Protein AF-A0AAJ7QET5-F1 (afdb_monomer_lite)

pLDDT: mean 79.92, std 21.91, range [23.73, 98.56]

Foldseek 3Di:
DPPVVVVVVVVVVVVVVVVVVVVVVVVVVVVVVVVVVVVVVVVVVVVVPDDDDPDPPPPVVVVPPCPPPVVPVVVVVVVVVVVVVVVVVVVVVVVVVVVVCPDDPDPVSVVVVVVVVVVVVVVVVVVVVVVVVVVVVVVVVVVCVVVVVVVVVVVVVVVVVVVVVVVVVVVVVVVVVVVVVVVVVVVVVVVVVVVVVVCCVVVPPDDDPVVVVVVVVVVVVVVVVVVVVVVVVVVVVVVVVVVVVVVVVVVVVVVVVVVVVVVVVVVVVDDDDDDDDDDDDDDDDPDCPVVVVVVVVVVVVVVVVVVVVVVVVVVVVVVVVVVVVVVVVVVVVVVVVVVVVVVVVVVVVVVVVVVVVVVVVVVVVVVVVVVVVVVVVVVVVVVVVVVVVVVVVVVVVVVVVVVVVVVVVVVVVVVVVVVVVVVVVVVVVVVVVVVVVVVVVVVVVVVVVVVVVVVVVVVVVVVVVVVVVVVVVVVVVVVVVVVVVVVVVVVVVVVVVVVDDDDDDDDDDDDDDDDDDDDDDDDDDDDDDDDDDDDDPQQPDWDAQPQPGDTDGSVPVVVSVVVNVVRVD

Radius of gyration: 87.13 Å; chains: 1; bounding box: 180×99×283 Å

Organism: Lates calcarifer (NCBI:txid8187)

InterPro domains:
  IPR022008 TSG101 and ALIX binding domain of CEP55 [PF12180] (215-248)
  IPR038926 Centrosomal protein of 55kDa [PTHR31838] (51-568)

Secondary structure (DSSP, 8-state):
-HHHHHHHHHHHHHHHHHHHHHHHHHHHHHHHHHHHHHHHHHHHHTSSS----S--SSTTTTTTT----HHHHHHHHHHHHHHHHHHHHHHHHHHHHHHH--SPPPHHHHHHHHHHHHHHHHHHHHHHHHHHHHHHHHHHHHHHHHHHHHHHHHHHHHHHHHHHHHHHHHHHHHHHHHHHHHHHHHHHHHHHHHHHHHHHHHTTPPP-HHHHHHHHHHHHHHHHHHHHHHHHHHHHHHHHHHHHHHHHHHHHHHHHHHHHHHHHHHHTTS------------------HHHHHHHHHHHHHHHHHHHHHHHHHHHHHHHHHHHHHHHHHHHHHHHHHHHHHHHHHHHHHHHHHHHHHHHHHHHHHHHHHHHHHHHHHHHHHHHHHHHHHHHHHHHHHHHHHHHHHHHHHHHHHHHHHHHHHHHHHHHHHHHHHHHHHHHHHHHHHHHHHHHHHHHHHHHHHHHHHHHHHHHHHHHHHHHHHHHHHHHHHHHHHHHHHHTS-------------------------PPP--------TTSS-EEE-TTT--EEEGGGHHHHHHHHHHHH-

Sequence (569 aa):
MTSTRCNSNFRKRKRLVSKRSCCHKQTTEHNLNLLLSLHQIHSLNTDESAMTSKGAKETIASKLGFKSGSSACSKTEAELEKIRKENAHLRRKIDELAKRHIKPPDSDKSKLLERILSLETLRERNNQQLLVKEQELETLRQQLSARGGEVVASLQAQLEQRRKEAEQRDVMFQSLSQETENLKNKLVTVSARCQSLETQVTNGQVPPADLALVQDQLRDALEKNQQWLVYDQQREAYVQSVLARTLELEQQLAQAKQQQQQQQQQQQQQSKQEAGSDASANPVGPDKDAQLKSQYDQLLLGVQRDLESQKDQATRAQQELNVQKEQTLKAQTELQSQKEQVTRLQEEVLALQRRYEDKCSDLSSFLRRYEERSKELEEAKMQLQAERLGNRHAVSEERKVSSERADRMRVELENMDIRLEEERKRSAELLQQVNMLQKSLLSQNEEQRRIAALEQQIQLSAKDFENEKIDRQTMQHQLHKVLKELRKARDQIAKLESAKQPNARFSEPSSYNKLEFERLTIDDHPGLTSPSKVTNLLDESFLECPKCRTPYPTSRHRELLTHIDYCLA

Structure (mmCIF, N/CA/C/O backbone):
data_AF-A0AAJ7QET5-F1
#
_entry.id   AF-A0AAJ7QET5-F1
#
loop_
_atom_site.group_PDB
_atom_site.id
_atom_site.type_symbol
_atom_site.label_atom_id
_atom_site.label_alt_id
_atom_site.label_comp_id
_atom_site.label_asym_id
_atom_site.label_entity_id
_atom_site.label_seq_id
_atom_site.pdbx_PDB_ins_code
_atom_site.Cartn_x
_atom_site.Cartn_y
_atom_site.Cartn_z
_atom_site.occupancy
_atom_site.B_iso_or_equiv
_atom_site.auth_seq_id
_atom_site.auth_comp_id
_atom_site.auth_asym_id
_atom_site.auth_atom_id
_atom_site.pdbx_PDB_model_num
ATOM 1 N N . MET A 1 1 ? -27.823 29.480 -6.358 1.00 49.34 1 MET A N 1
ATOM 2 C CA . MET A 1 1 ? -26.814 28.814 -7.226 1.00 49.34 1 MET A CA 1
ATOM 3 C C . MET A 1 1 ? -26.658 27.295 -7.013 1.00 49.34 1 MET A C 1
ATOM 5 O O . MET A 1 1 ? -25.959 26.662 -7.793 1.00 49.34 1 MET A O 1
ATOM 9 N N . THR A 1 2 ? -27.285 26.663 -6.013 1.00 48.94 2 THR A N 1
ATOM 10 C CA . THR A 1 2 ? -27.064 25.236 -5.681 1.00 48.94 2 THR A CA 1
ATOM 11 C C . THR A 1 2 ? -27.682 24.236 -6.674 1.00 48.94 2 THR A C 1
ATOM 13 O O . THR A 1 2 ? -27.001 23.302 -7.097 1.00 48.94 2 THR A O 1
ATOM 16 N N . SER A 1 3 ? -28.938 24.441 -7.097 1.00 47.16 3 SER A N 1
ATOM 17 C CA . SER A 1 3 ? -29.695 23.490 -7.942 1.00 47.16 3 SER A CA 1
ATOM 18 C C . SER A 1 3 ? -28.985 23.108 -9.257 1.00 47.16 3 SER A C 1
ATOM 20 O O . SER A 1 3 ? -28.858 21.926 -9.596 1.00 47.16 3 SER A O 1
ATOM 22 N N . THR A 1 4 ? -28.408 24.087 -9.964 1.00 52.41 4 THR A N 1
ATOM 23 C CA . THR A 1 4 ? -27.703 23.885 -11.245 1.00 52.41 4 THR A CA 1
ATOM 24 C C . THR A 1 4 ? -26.499 22.942 -11.126 1.00 52.41 4 THR A C 1
ATOM 26 O O . THR A 1 4 ? -26.177 22.216 -12.071 1.00 52.41 4 THR A O 1
ATOM 29 N N . ARG A 1 5 ? -25.849 22.901 -9.953 1.00 50.72 5 ARG A N 1
ATOM 30 C CA . ARG A 1 5 ? -24.679 22.048 -9.677 1.00 50.72 5 ARG A CA 1
ATOM 31 C C . ARG A 1 5 ? -25.063 20.581 -9.436 1.00 50.72 5 ARG A C 1
ATOM 33 O O . ARG A 1 5 ? -24.270 19.691 -9.730 1.00 50.72 5 ARG A O 1
ATOM 40 N N . CYS A 1 6 ? -26.285 20.316 -8.970 1.00 52.66 6 CYS A N 1
ATOM 41 C CA . CYS A 1 6 ? -26.803 18.953 -8.820 1.00 52.66 6 CYS A CA 1
ATOM 42 C C . CYS A 1 6 ? -27.179 18.346 -10.187 1.00 52.66 6 CYS A C 1
ATOM 44 O O . CYS A 1 6 ? -26.751 17.242 -10.536 1.00 52.66 6 CYS A O 1
ATOM 46 N N . ASN A 1 7 ? -27.884 19.119 -11.020 1.00 52.31 7 ASN A N 1
ATOM 47 C CA . ASN A 1 7 ? -28.336 18.687 -12.348 1.00 52.31 7 ASN A CA 1
ATOM 48 C C . ASN A 1 7 ? -27.176 18.323 -13.303 1.00 52.31 7 ASN A C 1
ATOM 50 O O . ASN A 1 7 ? -27.258 17.344 -14.052 1.00 52.31 7 ASN A O 1
ATOM 54 N N . SER A 1 8 ? -26.060 19.062 -13.257 1.00 59.03 8 SER A N 1
ATOM 55 C CA . SER A 1 8 ? -24.877 18.754 -14.075 1.00 59.03 8 SER A CA 1
ATOM 56 C C . SER A 1 8 ? -24.187 17.449 -13.651 1.00 59.03 8 SER A C 1
ATOM 58 O O . SER A 1 8 ? -23.793 16.657 -14.512 1.00 59.03 8 SER A O 1
ATOM 60 N N . ASN A 1 9 ? -24.122 17.159 -12.347 1.00 58.06 9 ASN A N 1
ATOM 61 C CA . ASN A 1 9 ? -23.593 15.897 -11.823 1.00 58.06 9 ASN A CA 1
ATOM 62 C C . ASN A 1 9 ? -24.478 14.693 -12.187 1.00 58.06 9 ASN A C 1
ATOM 64 O O . ASN A 1 9 ? -23.949 13.648 -12.573 1.00 58.06 9 ASN A O 1
ATOM 68 N N . PHE A 1 10 ? -25.808 14.835 -12.164 1.00 61.94 10 PHE A N 1
ATOM 69 C CA . PHE A 1 10 ? -26.717 13.763 -12.589 1.00 61.94 10 PHE A CA 1
ATOM 70 C C . PHE A 1 10 ? -26.580 13.449 -14.091 1.00 61.94 10 PHE A C 1
ATOM 72 O O . PHE A 1 10 ? -26.463 12.282 -14.481 1.00 61.94 10 PHE A O 1
ATOM 79 N N . ARG A 1 11 ? -26.476 14.482 -14.945 1.00 58.03 11 ARG A N 1
ATOM 80 C CA . ARG A 1 11 ? -26.194 14.314 -16.386 1.00 58.03 11 ARG A CA 1
ATOM 81 C C . ARG A 1 11 ? -24.819 13.676 -16.644 1.00 58.03 11 ARG A C 1
ATOM 83 O O . ARG A 1 11 ? -24.717 12.818 -17.523 1.00 58.03 11 ARG A O 1
ATOM 90 N N . LYS A 1 12 ? -23.782 14.019 -15.864 1.00 61.22 12 LYS A N 1
ATOM 91 C CA . LYS A 1 12 ? -22.470 13.339 -15.916 1.00 61.22 12 LYS A CA 1
ATOM 92 C C . LYS A 1 12 ? -22.581 11.857 -15.534 1.00 61.22 12 LYS A C 1
ATOM 94 O O . LYS A 1 12 ? -22.089 11.020 -16.288 1.00 61.22 12 LYS A O 1
ATOM 99 N N . ARG A 1 13 ? -23.276 11.514 -14.438 1.00 64.81 13 ARG A N 1
ATOM 100 C CA . ARG A 1 13 ? -23.490 10.113 -14.015 1.00 64.81 13 ARG A CA 1
ATOM 101 C C . ARG A 1 13 ? -24.211 9.286 -15.090 1.00 64.81 13 ARG A C 1
ATOM 103 O O . ARG A 1 13 ? -23.696 8.232 -15.452 1.00 64.81 13 ARG A O 1
ATOM 110 N N . LYS A 1 14 ? -25.312 9.774 -15.687 1.00 63.72 14 LYS A N 1
ATOM 111 C CA . LYS A 1 14 ? -25.991 9.053 -16.791 1.00 63.72 14 LYS A CA 1
ATOM 112 C C . LYS A 1 14 ? -25.079 8.820 -18.008 1.00 63.72 14 LYS A C 1
ATOM 114 O O . LYS A 1 14 ? -25.074 7.715 -18.547 1.00 63.72 14 LYS A O 1
ATOM 119 N N . ARG A 1 15 ? -24.258 9.803 -18.412 1.00 59.62 15 ARG A N 1
ATOM 120 C CA . ARG A 1 15 ? -23.280 9.625 -19.510 1.00 59.62 15 ARG A CA 1
ATOM 121 C C . ARG A 1 15 ? -22.180 8.607 -19.172 1.00 59.62 15 ARG A C 1
ATOM 123 O O . ARG A 1 15 ? -21.784 7.845 -20.048 1.00 59.62 15 ARG A O 1
ATOM 130 N N . LEU A 1 16 ? -21.717 8.556 -17.921 1.00 62.53 16 LEU A N 1
ATOM 131 C CA . LEU A 1 16 ? -20.740 7.563 -17.448 1.00 62.53 16 LEU A CA 1
ATOM 132 C C . LEU A 1 16 ? -21.306 6.135 -17.431 1.00 62.53 16 LEU A C 1
ATOM 134 O O . LEU A 1 16 ? -20.633 5.222 -17.905 1.00 62.53 16 LEU A O 1
ATOM 138 N N . VAL A 1 17 ? -22.541 5.940 -16.957 1.00 66.62 17 VAL A N 1
ATOM 139 C CA . VAL A 1 17 ? -23.213 4.625 -16.977 1.00 66.62 17 VAL A CA 1
ATOM 140 C C . VAL A 1 17 ? -23.437 4.142 -18.414 1.00 66.62 17 VAL A C 1
ATOM 142 O O . VAL A 1 17 ? -23.103 3.004 -18.733 1.00 66.62 17 VAL A O 1
ATOM 145 N N . SER A 1 18 ? -23.905 5.020 -19.309 1.00 64.69 18 SER A N 1
ATOM 146 C CA . SER A 1 18 ? -24.073 4.696 -20.734 1.00 64.69 18 SER A CA 1
ATOM 147 C C . SER A 1 18 ? -22.746 4.316 -21.409 1.00 64.69 18 SER A C 1
ATOM 149 O O . SER A 1 18 ? -22.685 3.286 -22.080 1.00 64.69 18 SER A O 1
ATOM 151 N N . LYS A 1 19 ? -21.656 5.064 -21.167 1.00 62.25 19 LYS A N 1
ATOM 152 C CA . LYS A 1 19 ? -20.322 4.697 -21.678 1.00 62.25 19 LYS A CA 1
ATOM 153 C C . LYS A 1 19 ? -19.814 3.364 -21.118 1.00 62.25 19 LYS A C 1
ATOM 155 O O . LYS A 1 19 ? -19.263 2.583 -21.886 1.00 62.25 19 LYS A O 1
ATOM 160 N N . ARG A 1 20 ? -20.021 3.076 -19.825 1.00 62.50 20 ARG A N 1
ATOM 161 C CA . ARG A 1 20 ? -19.662 1.773 -19.229 1.00 62.50 20 ARG A CA 1
ATOM 162 C C . ARG A 1 20 ? -20.442 0.622 -19.870 1.00 62.50 20 ARG A C 1
ATOM 164 O O . ARG A 1 20 ? -19.831 -0.378 -20.218 1.00 62.50 20 ARG A O 1
ATOM 171 N N . SER A 1 21 ? -21.750 0.780 -20.084 1.00 64.44 21 SER A N 1
ATOM 172 C CA . SER A 1 21 ? -22.589 -0.239 -20.734 1.00 64.44 21 SER A CA 1
ATOM 173 C C . SER A 1 21 ? -22.179 -0.504 -22.189 1.00 64.44 21 SER A C 1
ATOM 175 O O . SER A 1 21 ? -22.074 -1.662 -22.583 1.00 64.44 21 SER A O 1
ATOM 177 N N . CYS A 1 22 ? -21.879 0.547 -22.963 1.00 60.59 22 CYS A N 1
ATOM 178 C CA . CYS A 1 22 ? -21.391 0.409 -24.339 1.00 60.59 22 CYS A CA 1
ATOM 179 C C . CYS A 1 22 ? -20.031 -0.309 -24.395 1.00 60.59 22 CYS A C 1
ATOM 181 O O . CYS A 1 22 ? -19.877 -1.284 -25.125 1.00 60.59 22 CYS A O 1
ATOM 183 N N . CYS A 1 23 ? -19.080 0.110 -23.551 1.00 62.25 23 CYS A N 1
ATOM 184 C CA . CYS A 1 23 ? -17.761 -0.517 -23.465 1.00 62.25 23 CYS A CA 1
ATOM 185 C C . CYS A 1 23 ? -17.870 -2.003 -23.083 1.00 62.25 23 CYS A C 1
ATOM 187 O O . CYS A 1 23 ? -17.278 -2.850 -23.741 1.00 62.25 23 CYS A O 1
ATOM 189 N N . HIS A 1 24 ? -18.699 -2.335 -22.085 1.00 71.44 24 HIS A N 1
ATOM 190 C CA . HIS A 1 24 ? -18.882 -3.715 -21.631 1.00 71.44 24 HIS A CA 1
ATOM 191 C C . HIS A 1 24 ? -19.492 -4.622 -22.713 1.00 71.44 24 HIS A C 1
ATOM 193 O O . HIS A 1 24 ? -19.053 -5.760 -22.836 1.00 71.44 24 HIS A O 1
ATOM 199 N N . LYS A 1 25 ? -20.418 -4.112 -23.546 1.00 68.75 25 LYS A N 1
ATOM 200 C CA . LYS A 1 25 ? -20.908 -4.841 -24.731 1.00 68.75 25 LYS A CA 1
ATOM 201 C C . LYS A 1 25 ? -19.798 -5.113 -25.747 1.00 68.75 25 LYS A C 1
ATOM 203 O O . LYS A 1 25 ? -19.659 -6.244 -26.196 1.00 68.75 25 LYS A O 1
ATOM 208 N N . GLN A 1 26 ? -18.973 -4.114 -26.061 1.00 65.44 26 GLN A N 1
ATOM 209 C CA . GLN A 1 26 ? -17.845 -4.310 -26.978 1.00 65.44 26 GLN A CA 1
ATOM 210 C C . GLN A 1 26 ? -16.817 -5.307 -26.415 1.00 65.44 26 GLN A C 1
ATOM 212 O O . GLN A 1 26 ? -16.284 -6.118 -27.167 1.00 65.44 26 GLN A O 1
ATOM 217 N N . THR A 1 27 ? -16.575 -5.317 -25.097 1.00 70.69 27 THR A N 1
ATOM 218 C CA . THR A 1 27 ? -15.714 -6.329 -24.460 1.00 70.69 27 THR A CA 1
ATOM 219 C C . THR A 1 27 ? -16.318 -7.734 -24.544 1.00 70.69 27 THR A C 1
ATOM 221 O O . THR A 1 27 ? -15.595 -8.678 -24.852 1.00 70.69 27 THR A O 1
ATOM 224 N N . THR A 1 28 ? -17.624 -7.909 -24.307 1.00 72.56 28 THR A N 1
ATOM 225 C CA . THR A 1 28 ? -18.250 -9.241 -24.387 1.00 72.56 28 THR A CA 1
ATOM 226 C C . THR A 1 28 ? -18.345 -9.761 -25.821 1.00 72.56 28 THR A C 1
ATOM 228 O O . THR A 1 28 ? -18.070 -10.937 -26.045 1.00 72.56 28 THR A O 1
ATOM 231 N N . GLU A 1 29 ? -18.638 -8.906 -26.803 1.00 73.81 29 GLU A N 1
ATOM 232 C CA . GLU A 1 29 ? -18.599 -9.261 -28.231 1.00 73.81 29 GLU A CA 1
ATOM 233 C C . GLU A 1 29 ? -17.176 -9.622 -28.691 1.00 73.81 29 GLU A C 1
ATOM 235 O O . GLU A 1 29 ? -16.991 -10.604 -29.414 1.00 73.81 29 GLU A O 1
ATOM 240 N N . HIS A 1 30 ? -16.147 -8.895 -28.242 1.00 77.19 30 HIS A N 1
ATOM 241 C CA . HIS A 1 30 ? -14.758 -9.221 -28.578 1.00 77.19 30 HIS A CA 1
ATOM 242 C C . HIS A 1 30 ? -14.307 -10.544 -27.934 1.00 77.19 30 HIS A C 1
ATOM 244 O O . HIS A 1 30 ? -13.737 -11.390 -28.621 1.00 77.19 30 HIS A O 1
ATOM 250 N N . ASN A 1 31 ? -14.653 -10.780 -26.664 1.00 74.94 31 ASN A N 1
ATOM 251 C CA . ASN A 1 31 ? -14.348 -12.033 -25.966 1.00 74.94 31 ASN A CA 1
ATOM 252 C C . ASN A 1 31 ? -15.068 -13.246 -26.584 1.00 74.94 31 ASN A C 1
ATOM 254 O O . ASN A 1 31 ? -14.481 -14.323 -26.653 1.00 74.94 31 ASN A O 1
ATOM 258 N N . LEU A 1 32 ? -16.306 -13.090 -27.071 1.00 77.44 32 LEU A N 1
ATOM 259 C CA . LEU A 1 32 ? -17.026 -14.156 -27.783 1.00 77.44 32 LEU A CA 1
ATOM 260 C C . LEU A 1 32 ? -16.355 -14.508 -29.120 1.00 77.44 32 LEU A C 1
ATOM 262 O O . LEU A 1 32 ? -16.179 -15.687 -29.419 1.00 77.44 32 LEU A O 1
ATOM 266 N N . ASN A 1 33 ? -15.916 -13.510 -29.892 1.00 74.75 33 ASN A N 1
ATOM 267 C CA . ASN A 1 33 ? -15.161 -13.741 -31.130 1.00 74.75 33 ASN A CA 1
ATOM 268 C C . ASN A 1 33 ? -13.779 -14.366 -30.864 1.00 74.75 33 ASN A C 1
ATOM 270 O O . ASN A 1 33 ? -13.327 -15.214 -31.636 1.00 74.75 33 ASN A O 1
ATOM 274 N N . LEU A 1 34 ? -13.126 -14.005 -29.753 1.00 75.00 34 LEU A N 1
ATOM 275 C CA . LEU A 1 34 ? -11.870 -14.622 -29.325 1.00 75.00 34 LEU A CA 1
ATOM 276 C C . LEU A 1 34 ? -12.077 -16.089 -28.909 1.00 75.00 34 LEU A C 1
ATOM 278 O O . LEU A 1 34 ? -11.288 -16.944 -29.300 1.00 75.00 34 LEU A O 1
ATOM 282 N N . LEU A 1 35 ? -13.164 -16.401 -28.192 1.00 76.56 35 LEU A N 1
ATOM 283 C CA . LEU A 1 35 ? -13.536 -17.774 -27.830 1.00 76.56 35 LEU A CA 1
ATOM 284 C C . LEU A 1 35 ? -13.874 -18.631 -29.057 1.00 76.56 35 LEU A C 1
ATOM 286 O O . LEU A 1 35 ? -13.403 -19.764 -29.134 1.00 76.56 35 LEU A O 1
ATOM 290 N N . LEU A 1 36 ? -14.612 -18.099 -30.040 1.00 73.12 36 LEU A N 1
ATOM 291 C CA . LEU A 1 36 ? -14.827 -18.788 -31.321 1.00 73.12 36 LEU A CA 1
ATOM 292 C C . LEU A 1 36 ? -13.497 -19.060 -32.037 1.00 73.12 36 LEU A C 1
ATOM 294 O O . LEU A 1 36 ? -13.267 -20.179 -32.483 1.00 73.12 36 LEU A O 1
ATOM 298 N N . SER A 1 37 ? -12.601 -18.070 -32.093 1.00 70.81 37 SER A N 1
ATOM 299 C CA . SER A 1 37 ? -11.285 -18.213 -32.735 1.00 70.81 37 SER A CA 1
ATOM 300 C C . SER A 1 37 ? -10.415 -19.266 -32.038 1.00 70.81 37 SER A C 1
ATOM 302 O O . SER A 1 37 ? -9.809 -20.105 -32.700 1.00 70.81 37 SER A O 1
ATOM 304 N N . LEU A 1 38 ? -10.395 -19.278 -30.701 1.00 72.62 38 LEU A N 1
ATOM 305 C CA . LEU A 1 38 ? -9.679 -20.285 -29.912 1.00 72.62 38 LEU A CA 1
ATOM 306 C C . LEU A 1 38 ? -10.278 -21.685 -30.089 1.00 72.62 38 LEU A C 1
ATOM 308 O O . LEU A 1 38 ? -9.524 -22.647 -30.207 1.00 72.62 38 LEU A O 1
ATOM 312 N N . HIS A 1 39 ? -11.605 -21.812 -30.173 1.00 74.50 39 HIS A N 1
ATOM 313 C CA . HIS A 1 39 ? -12.262 -23.092 -30.453 1.00 74.50 39 HIS A CA 1
ATOM 314 C C . HIS A 1 39 ? -11.958 -23.588 -31.879 1.00 74.50 39 HIS A C 1
ATOM 316 O O . HIS A 1 39 ? -11.695 -24.773 -32.072 1.00 74.50 39 HIS A O 1
ATOM 322 N N . GLN A 1 40 ? -11.907 -22.684 -32.865 1.00 62.06 40 GLN A N 1
ATOM 323 C CA . GLN A 1 40 ? -11.495 -22.989 -34.240 1.00 62.06 40 GLN A CA 1
ATOM 324 C C . GLN A 1 40 ? -10.050 -23.522 -34.288 1.00 62.06 40 GLN A C 1
ATOM 326 O O . GLN A 1 40 ? -9.794 -24.538 -34.928 1.00 62.06 40 GLN A O 1
ATOM 331 N N . ILE A 1 41 ? -9.119 -22.880 -33.572 1.00 64.44 41 ILE A N 1
ATOM 332 C CA . ILE A 1 41 ? -7.709 -23.302 -33.479 1.00 64.44 41 ILE A CA 1
ATOM 333 C C . ILE A 1 41 ? -7.583 -24.640 -32.736 1.00 64.44 41 ILE A C 1
ATOM 335 O O . ILE A 1 41 ? -6.898 -25.548 -33.202 1.00 64.44 41 ILE A O 1
ATOM 339 N N . HIS A 1 42 ? -8.280 -24.812 -31.611 1.00 63.00 42 HIS A N 1
ATOM 340 C CA . HIS A 1 42 ? -8.222 -26.054 -30.837 1.00 63.00 42 HIS A CA 1
ATOM 341 C C . HIS A 1 42 ? -8.839 -27.246 -31.594 1.00 63.00 42 HIS A C 1
ATOM 343 O O . HIS A 1 42 ? -8.380 -28.379 -31.437 1.00 63.00 42 HIS A O 1
ATOM 349 N N . SER A 1 43 ? -9.839 -27.000 -32.447 1.00 54.94 43 SER A N 1
ATOM 350 C CA . SER A 1 43 ? -10.423 -28.011 -33.338 1.00 54.94 43 SER A CA 1
ATOM 351 C C . SER A 1 43 ? -9.524 -28.382 -34.523 1.00 54.94 43 SER A C 1
ATOM 353 O O . SER A 1 43 ? -9.742 -29.434 -35.109 1.00 54.94 43 SER A O 1
ATOM 355 N N . LEU A 1 44 ? -8.538 -27.553 -34.885 1.00 53.31 44 LEU A N 1
ATOM 356 C CA . LEU A 1 44 ? -7.524 -27.894 -35.892 1.00 53.31 44 LEU A CA 1
ATOM 357 C C . LEU A 1 44 ? -6.356 -28.663 -35.257 1.00 53.31 44 LEU A C 1
ATOM 359 O O . LEU A 1 44 ? -5.911 -29.672 -35.794 1.00 53.31 44 LEU A O 1
ATOM 363 N N . ASN A 1 45 ? -5.912 -28.247 -34.068 1.00 46.53 45 ASN A N 1
ATOM 364 C CA . ASN A 1 45 ? -4.782 -28.876 -33.374 1.00 46.53 45 ASN A CA 1
ATOM 365 C C . ASN A 1 45 ? -5.114 -30.258 -32.770 1.00 46.53 45 ASN A C 1
ATOM 367 O O . ASN A 1 45 ? -4.206 -31.006 -32.412 1.00 46.53 45 ASN A O 1
ATOM 371 N N . THR A 1 46 ? -6.396 -30.613 -32.619 1.00 45.34 46 THR A N 1
ATOM 372 C CA . THR A 1 46 ? -6.803 -31.916 -32.052 1.00 45.34 46 THR A CA 1
ATOM 373 C C . THR A 1 46 ? -6.714 -33.079 -33.042 1.00 45.34 46 THR A C 1
ATOM 375 O O . THR A 1 46 ? -6.515 -34.207 -32.595 1.00 45.34 46 THR A O 1
ATOM 378 N N . ASP A 1 47 ? -6.746 -32.822 -34.354 1.00 44.03 47 ASP A N 1
ATOM 379 C CA . ASP A 1 47 ? -6.530 -33.854 -35.384 1.00 44.03 47 ASP A CA 1
ATOM 380 C C . ASP A 1 47 ? -5.042 -34.241 -35.550 1.00 44.03 47 ASP A C 1
ATOM 382 O O . ASP A 1 47 ? -4.730 -35.301 -36.095 1.00 44.03 47 ASP A O 1
ATOM 386 N N . GLU A 1 48 ? -4.101 -33.423 -35.061 1.00 45.44 48 GLU A N 1
ATOM 387 C CA . GLU A 1 48 ? -2.658 -33.618 -35.293 1.00 45.44 48 GLU A CA 1
ATOM 388 C C . GLU A 1 48 ? -1.966 -34.506 -34.230 1.00 45.44 48 GLU A C 1
ATOM 390 O O . GLU A 1 48 ? -0.863 -35.009 -34.445 1.00 45.44 48 GLU A O 1
ATOM 395 N N . SER A 1 49 ? -2.615 -34.770 -33.089 1.00 36.16 49 SER A N 1
ATOM 396 C CA . SER A 1 49 ? -1.975 -35.353 -31.891 1.00 36.16 49 SER A CA 1
ATOM 397 C C . SER A 1 49 ? -2.278 -36.848 -31.649 1.00 36.16 49 SER A C 1
ATOM 399 O O . SER A 1 49 ? -2.420 -37.287 -30.507 1.00 36.16 49 SER A O 1
ATOM 401 N N . ALA A 1 50 ? -2.417 -37.655 -32.714 1.00 40.78 50 ALA A N 1
ATOM 402 C CA . ALA A 1 50 ? -2.944 -39.029 -32.606 1.00 40.78 50 ALA A CA 1
ATOM 403 C C . ALA A 1 50 ? -2.268 -40.124 -33.475 1.00 40.78 50 ALA A C 1
ATOM 405 O O . ALA A 1 50 ? -2.923 -41.108 -33.819 1.00 40.78 50 ALA A O 1
ATOM 406 N N . MET A 1 51 ? -0.969 -40.028 -33.812 1.00 32.38 51 MET A N 1
ATOM 407 C CA . MET A 1 51 ? -0.237 -41.127 -34.490 1.00 32.38 51 MET A CA 1
ATOM 408 C C . MET A 1 51 ? 1.228 -41.305 -34.047 1.00 32.38 51 MET A C 1
ATOM 410 O O . MET A 1 51 ? 2.132 -40.652 -34.563 1.00 32.38 51 MET A O 1
ATOM 414 N N . THR A 1 52 ? 1.491 -42.281 -33.169 1.00 35.56 52 THR A N 1
ATOM 415 C CA . THR A 1 52 ? 2.854 -42.690 -32.754 1.00 35.56 52 THR A CA 1
ATOM 416 C C . THR A 1 52 ? 3.029 -44.216 -32.645 1.00 35.56 52 THR A C 1
ATOM 418 O O . THR A 1 52 ? 3.418 -44.746 -31.607 1.00 35.56 52 THR A O 1
ATOM 421 N N . SER A 1 53 ? 2.804 -44.964 -33.736 1.00 34.12 53 SER A N 1
ATOM 422 C CA . SER A 1 53 ? 3.265 -46.364 -33.824 1.00 34.12 53 SER A CA 1
ATOM 423 C C . SER A 1 53 ? 3.621 -46.821 -35.246 1.00 34.12 53 SER A C 1
ATOM 425 O O . SER A 1 53 ? 3.039 -46.380 -36.238 1.00 34.12 53 SER A O 1
ATOM 427 N N . LYS A 1 54 ? 4.604 -47.724 -35.356 1.00 46.53 54 LYS A N 1
ATOM 428 C CA . LYS A 1 54 ? 5.108 -48.276 -36.626 1.00 46.53 54 LYS A CA 1
ATOM 429 C C . LYS A 1 54 ? 4.183 -49.390 -37.140 1.00 46.53 54 LYS A C 1
ATOM 431 O O . LYS A 1 54 ? 4.371 -50.543 -36.768 1.00 46.53 54 LYS A O 1
ATOM 436 N N . GLY A 1 55 ? 3.236 -49.073 -38.029 1.00 42.00 55 GLY A N 1
ATOM 437 C CA . GLY A 1 55 ? 2.378 -50.119 -38.619 1.00 42.00 55 GLY A CA 1
ATOM 438 C C . GLY A 1 55 ? 1.495 -49.763 -39.823 1.00 42.00 55 GLY A C 1
ATOM 439 O O . GLY A 1 55 ? 0.659 -50.577 -40.192 1.00 42.00 55 GLY A O 1
ATOM 440 N N . ALA A 1 56 ? 1.627 -48.578 -40.436 1.00 40.72 56 ALA A N 1
ATOM 441 C CA . ALA A 1 56 ? 0.585 -48.036 -41.326 1.00 40.72 56 ALA A CA 1
ATOM 442 C C . ALA A 1 56 ? 1.071 -47.539 -42.708 1.00 40.72 56 ALA A C 1
ATOM 444 O O . ALA A 1 56 ? 0.618 -46.497 -43.176 1.00 40.72 56 ALA A O 1
ATOM 445 N N . LYS A 1 57 ? 1.986 -48.250 -43.390 1.00 46.94 57 LYS A N 1
ATOM 446 C CA . LYS A 1 57 ? 2.474 -47.821 -44.725 1.00 46.94 57 LYS A CA 1
ATOM 447 C C . LYS A 1 57 ? 1.624 -48.247 -45.930 1.00 46.94 57 LYS A C 1
ATOM 449 O O . LYS A 1 57 ? 1.745 -47.613 -46.970 1.00 46.94 57 LYS A O 1
ATOM 454 N N . GLU A 1 58 ? 0.743 -49.238 -45.797 1.00 48.59 58 GLU A N 1
ATOM 455 C CA . GLU A 1 58 ? -0.123 -49.698 -46.904 1.00 48.59 58 GLU A CA 1
ATOM 456 C C . GLU A 1 58 ? -1.593 -49.277 -46.711 1.00 48.59 58 GLU A C 1
ATOM 458 O O . GLU A 1 58 ? -2.267 -48.859 -47.653 1.00 48.59 58 GLU A O 1
ATOM 463 N N . THR A 1 59 ? -2.085 -49.274 -45.469 1.00 45.97 59 THR A N 1
ATOM 464 C CA . THR A 1 59 ? -3.499 -49.010 -45.139 1.00 45.97 59 THR A CA 1
ATOM 465 C C . THR A 1 59 ? -3.954 -47.568 -45.410 1.00 45.97 59 THR A C 1
ATOM 467 O O . THR A 1 59 ? -5.145 -47.329 -45.609 1.00 45.97 59 THR A O 1
ATOM 470 N N . ILE A 1 60 ? -3.033 -46.596 -45.431 1.00 48.34 60 ILE A N 1
ATOM 471 C CA . ILE A 1 60 ? -3.356 -45.169 -45.628 1.00 48.34 60 ILE A CA 1
ATOM 472 C C . ILE A 1 60 ? -3.697 -44.863 -47.096 1.00 48.34 60 ILE A C 1
ATOM 474 O O . ILE A 1 60 ? -4.634 -44.105 -47.361 1.00 48.34 60 ILE A O 1
ATOM 478 N N . ALA A 1 61 ? -3.028 -45.517 -48.055 1.00 44.09 61 ALA A N 1
ATOM 479 C CA . ALA A 1 61 ? -3.292 -45.340 -49.487 1.00 44.09 61 ALA A CA 1
ATOM 480 C C . ALA A 1 61 ? -4.754 -45.660 -49.860 1.00 44.09 61 ALA A C 1
ATOM 482 O O . ALA A 1 61 ? -5.345 -44.994 -50.707 1.00 44.09 61 ALA A O 1
ATOM 483 N N . SER A 1 62 ? -5.358 -46.632 -49.167 1.00 51.44 62 SER A N 1
ATOM 484 C CA . SER A 1 62 ? -6.734 -47.084 -49.414 1.00 51.44 62 SER A CA 1
ATOM 485 C C . SER A 1 62 ? -7.820 -46.209 -48.768 1.00 51.44 62 SER A C 1
ATOM 487 O O . SER A 1 62 ? -8.991 -46.361 -49.109 1.00 51.44 62 SER A O 1
ATOM 489 N N . LYS A 1 63 ? -7.473 -45.306 -47.836 1.00 53.19 63 LYS A N 1
ATOM 490 C CA . LYS A 1 63 ? -8.450 -44.465 -47.108 1.00 53.19 63 LYS A CA 1
ATOM 491 C C . LYS A 1 63 ? -8.428 -42.980 -47.480 1.00 53.19 63 LYS A C 1
ATOM 493 O O . LYS A 1 63 ? -9.417 -42.304 -47.225 1.00 53.19 63 LYS A O 1
ATOM 498 N N . LEU A 1 64 ? -7.380 -42.482 -48.142 1.00 49.81 64 LEU A N 1
ATOM 499 C CA . LEU A 1 64 ? -7.290 -41.084 -48.603 1.00 49.81 64 LEU A CA 1
ATOM 500 C C . LEU A 1 64 ? -7.857 -40.833 -50.015 1.00 49.81 64 LEU A C 1
ATOM 502 O O . LEU A 1 64 ? -7.529 -39.839 -50.654 1.00 49.81 64 LEU A O 1
ATOM 506 N N . GLY A 1 65 ? -8.730 -41.711 -50.516 1.00 43.38 65 GLY A N 1
ATOM 507 C CA . GLY A 1 65 ? -9.594 -41.390 -51.660 1.00 43.38 65 GLY A CA 1
ATOM 508 C C . GLY A 1 65 ? -8.895 -41.162 -53.007 1.00 43.38 65 GLY A C 1
ATOM 509 O O . GLY A 1 65 ? -9.534 -40.631 -53.915 1.00 43.38 65 GLY A O 1
ATOM 510 N N . PHE A 1 66 ? -7.635 -41.586 -53.170 1.00 39.88 66 PHE A N 1
ATOM 511 C CA . PHE A 1 66 ? -6.872 -41.509 -54.424 1.00 39.88 66 PHE A CA 1
ATOM 512 C C . PHE A 1 66 ? -7.418 -42.454 -55.514 1.00 39.88 66 PHE A C 1
ATOM 514 O O . PHE A 1 66 ? -6.746 -43.374 -55.978 1.00 39.88 66 PHE A O 1
ATOM 521 N N . LYS A 1 67 ? -8.643 -42.194 -55.982 1.00 41.00 67 LYS A N 1
ATOM 522 C CA . LYS A 1 67 ? -9.114 -42.660 -57.289 1.00 41.00 67 LYS A CA 1
ATOM 523 C C . LYS A 1 67 ? -8.203 -42.031 -58.341 1.00 41.00 67 LYS A C 1
ATOM 525 O O . LYS A 1 67 ? -8.175 -40.808 -58.467 1.00 41.00 67 LYS A O 1
ATOM 530 N N . SER A 1 68 ? -7.444 -42.851 -59.063 1.00 50.38 68 SER A N 1
ATOM 531 C CA . SER A 1 68 ? -6.408 -42.399 -59.996 1.00 50.38 68 SER A CA 1
ATOM 532 C C . SER A 1 68 ? -6.978 -41.557 -61.144 1.00 50.38 68 SER A C 1
ATOM 534 O O . SER A 1 68 ? -7.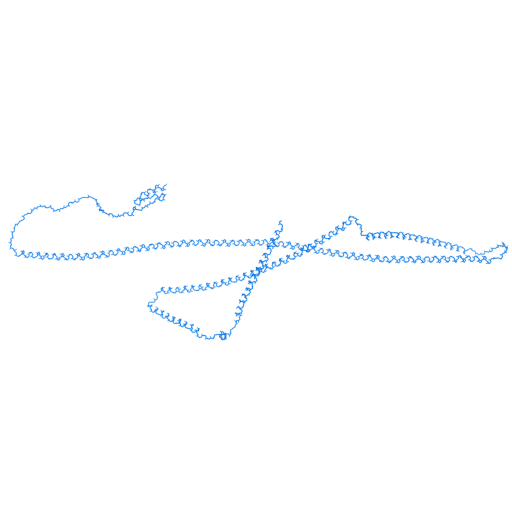349 -42.070 -62.199 1.00 50.38 68 SER A O 1
ATOM 536 N N . GLY A 1 69 ? -7.011 -40.237 -60.953 1.00 40.44 69 GLY A N 1
ATOM 537 C CA . GLY A 1 69 ? -7.263 -39.268 -62.012 1.00 40.44 69 GLY A CA 1
ATOM 538 C C . GLY A 1 69 ? -6.115 -39.294 -63.018 1.00 40.44 69 GLY A C 1
ATOM 539 O O . GLY A 1 69 ? -5.100 -38.624 -62.822 1.00 40.44 69 GLY A O 1
ATOM 540 N N . SER A 1 70 ? -6.284 -40.070 -64.093 1.00 53.78 70 SER A N 1
ATOM 541 C CA . SER A 1 70 ? -5.246 -40.372 -65.095 1.00 53.78 70 SER A CA 1
ATOM 542 C C . SER A 1 70 ? -4.634 -39.147 -65.795 1.00 53.78 70 SER A C 1
ATOM 544 O O . SER A 1 70 ? -3.644 -39.300 -66.499 1.00 53.78 70 SER A O 1
ATOM 546 N N . SER A 1 71 ? -5.205 -37.953 -65.614 1.00 57.88 71 SER A N 1
ATOM 547 C CA . SER A 1 71 ? -4.764 -36.680 -66.195 1.00 57.88 71 SER A CA 1
ATOM 548 C C . SER A 1 71 ? -3.814 -35.858 -65.312 1.00 57.88 71 SER A C 1
ATOM 550 O O . SER A 1 71 ? -3.162 -34.946 -65.818 1.00 57.88 71 SER A O 1
ATOM 552 N N . ALA A 1 72 ? -3.735 -36.134 -64.004 1.00 55.69 72 ALA A N 1
ATOM 553 C CA . ALA A 1 72 ? -2.854 -35.401 -63.089 1.00 55.69 72 ALA A CA 1
ATOM 554 C C . ALA A 1 72 ? -1.452 -36.025 -63.046 1.00 55.69 72 ALA A C 1
ATOM 556 O O . ALA A 1 72 ? -0.454 -35.330 -63.235 1.00 55.69 72 ALA A O 1
ATOM 557 N N . CYS A 1 73 ? -1.386 -37.351 -62.878 1.00 51.47 73 CYS A N 1
ATOM 558 C CA . CYS A 1 73 ? -0.129 -38.099 -62.877 1.00 51.47 73 CYS A CA 1
ATOM 559 C C . CYS A 1 73 ? 0.579 -38.011 -64.239 1.00 51.47 73 CYS A C 1
ATOM 561 O O . CYS A 1 73 ? 1.761 -37.691 -64.286 1.00 51.47 73 CYS A O 1
ATOM 563 N N . SER A 1 74 ? -0.160 -38.131 -65.350 1.00 61.53 74 SER A N 1
ATOM 564 C CA . SER A 1 74 ? 0.399 -37.964 -66.699 1.00 61.53 74 SER A CA 1
ATOM 565 C C . SER A 1 74 ? 0.991 -36.572 -66.950 1.00 61.53 74 SER A C 1
ATOM 567 O O . SER A 1 74 ? 1.823 -36.414 -67.839 1.00 61.53 74 SER A O 1
ATOM 569 N N . LYS A 1 75 ? 0.556 -35.544 -66.207 1.00 69.69 75 LYS A N 1
ATOM 570 C CA . LYS A 1 75 ? 1.017 -34.164 -66.385 1.00 69.69 75 LYS A CA 1
ATOM 571 C C . LYS A 1 75 ? 2.339 -33.919 -65.661 1.00 69.69 75 LYS A C 1
ATOM 573 O O . LYS A 1 75 ? 3.275 -33.429 -66.284 1.00 69.69 75 LYS A O 1
ATOM 578 N N . THR A 1 76 ? 2.454 -34.349 -64.403 1.00 71.94 76 THR A N 1
ATOM 579 C CA . THR A 1 76 ? 3.736 -34.321 -63.678 1.00 71.94 76 THR A CA 1
ATOM 580 C C . THR A 1 76 ? 4.748 -35.298 -64.279 1.00 71.94 76 THR A C 1
ATOM 582 O O . THR A 1 76 ? 5.936 -34.995 -64.331 1.00 71.94 76 THR A O 1
ATOM 585 N N . GLU A 1 77 ? 4.300 -36.435 -64.814 1.00 74.50 77 GLU A N 1
ATOM 586 C CA . GLU A 1 77 ? 5.148 -37.385 -65.538 1.00 74.50 77 GLU A CA 1
ATOM 587 C C . GLU A 1 77 ? 5.634 -36.828 -66.887 1.00 74.50 77 GLU A C 1
ATOM 589 O O . GLU A 1 77 ? 6.815 -36.969 -67.208 1.00 74.50 77 GLU A O 1
ATOM 594 N N . ALA A 1 78 ? 4.784 -36.116 -67.638 1.00 82.62 78 ALA A N 1
ATOM 595 C CA . ALA A 1 78 ? 5.192 -35.405 -68.853 1.00 82.62 78 ALA A CA 1
ATOM 596 C C . ALA A 1 78 ? 6.146 -34.232 -68.562 1.00 82.62 78 ALA A C 1
ATOM 598 O O . ALA A 1 78 ? 7.083 -34.005 -69.328 1.00 82.62 78 ALA A O 1
ATOM 599 N N . GLU A 1 79 ? 5.959 -33.511 -67.453 1.00 81.31 79 GLU A N 1
ATOM 600 C CA . GLU A 1 79 ? 6.888 -32.467 -66.998 1.00 81.31 79 GLU A CA 1
ATOM 601 C C . GLU A 1 79 ? 8.233 -33.061 -66.558 1.00 81.31 79 GLU A C 1
ATOM 603 O O . GLU A 1 79 ? 9.278 -32.573 -66.988 1.00 81.31 79 GLU A O 1
ATOM 608 N N . LEU A 1 80 ? 8.240 -34.170 -65.809 1.00 81.56 80 LEU A N 1
ATOM 609 C CA . LEU A 1 80 ? 9.461 -34.920 -65.493 1.00 81.56 80 LEU A CA 1
ATOM 610 C C . LEU A 1 80 ? 10.158 -35.424 -66.760 1.00 81.56 80 LEU A C 1
ATOM 612 O O . LEU A 1 80 ? 11.378 -35.336 -66.865 1.00 81.56 80 LEU A O 1
ATOM 616 N N . GLU A 1 81 ? 9.412 -35.916 -67.743 1.00 85.88 81 GLU A N 1
ATOM 617 C CA . GLU A 1 81 ? 9.965 -36.403 -69.005 1.00 85.88 81 GLU A CA 1
ATOM 618 C C . GLU A 1 81 ? 10.497 -35.264 -69.896 1.00 85.88 81 GLU A C 1
ATOM 620 O O . GLU A 1 81 ? 11.530 -35.417 -70.556 1.00 85.88 81 GLU A O 1
ATOM 625 N N . LYS A 1 82 ? 9.874 -34.080 -69.852 1.00 89.56 82 LYS A N 1
ATOM 626 C CA . LYS A 1 82 ? 10.418 -32.841 -70.429 1.00 89.56 82 LYS A CA 1
ATOM 627 C C . LYS A 1 82 ? 11.719 -32.441 -69.727 1.00 89.56 82 LYS A C 1
ATOM 629 O O . LYS A 1 82 ? 12.716 -32.218 -70.408 1.00 89.56 82 LYS A O 1
ATOM 634 N N . ILE A 1 83 ? 11.753 -32.457 -68.393 1.00 85.94 83 ILE A N 1
ATOM 635 C CA . ILE A 1 83 ? 12.953 -32.171 -67.590 1.00 85.94 83 ILE A CA 1
ATOM 636 C C . ILE A 1 83 ? 14.070 -33.188 -67.876 1.00 85.94 83 ILE A C 1
ATOM 638 O O . ILE A 1 83 ? 15.226 -32.784 -67.988 1.00 85.94 83 ILE A O 1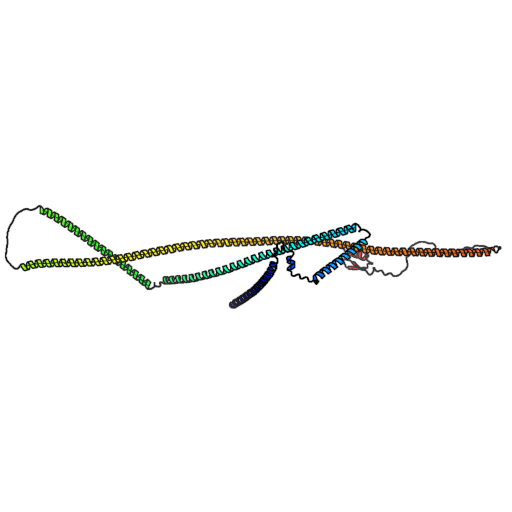
ATOM 642 N N . ARG A 1 84 ? 13.767 -34.482 -68.071 1.00 89.19 84 ARG A N 1
ATOM 643 C CA . ARG A 1 84 ? 14.748 -35.504 -68.500 1.00 89.19 84 ARG A CA 1
ATOM 644 C C . ARG A 1 84 ? 15.313 -35.196 -69.886 1.00 89.19 84 ARG A C 1
ATOM 646 O O . ARG A 1 84 ? 16.530 -35.243 -70.062 1.00 89.19 84 ARG A O 1
ATOM 653 N N . LYS A 1 85 ? 14.464 -34.837 -70.853 1.00 90.62 85 LYS A N 1
ATOM 654 C CA . LYS A 1 85 ? 14.878 -34.454 -72.217 1.00 90.62 85 LYS A CA 1
ATOM 655 C C . LYS A 1 85 ? 15.717 -33.174 -72.229 1.00 90.62 85 LYS A C 1
ATOM 657 O O . LYS A 1 85 ? 16.731 -33.124 -72.927 1.00 90.62 85 LYS A O 1
ATOM 662 N N . GLU A 1 86 ? 15.364 -32.188 -71.410 1.00 86.62 86 GLU A N 1
ATOM 663 C CA . GLU A 1 86 ? 16.146 -30.968 -71.191 1.00 86.62 86 GLU A CA 1
ATOM 664 C C . GLU A 1 86 ? 17.488 -31.279 -70.511 1.00 86.62 86 GLU A C 1
ATOM 666 O O . GLU A 1 86 ? 18.522 -30.837 -71.006 1.00 86.62 86 GLU A O 1
ATOM 671 N N . ASN A 1 87 ? 17.525 -32.137 -69.484 1.00 84.25 87 ASN A N 1
ATOM 672 C CA . ASN A 1 87 ? 18.770 -32.624 -68.872 1.00 84.25 87 ASN A CA 1
ATOM 673 C C . ASN A 1 87 ? 19.669 -33.337 -69.895 1.00 84.25 87 ASN A C 1
ATOM 675 O O . ASN A 1 87 ? 20.862 -33.056 -69.977 1.00 84.25 87 ASN A O 1
ATOM 679 N N . ALA A 1 88 ? 19.105 -34.232 -70.708 1.00 90.00 88 ALA A N 1
ATOM 680 C CA . ALA A 1 88 ? 19.833 -34.953 -71.749 1.00 90.00 88 ALA A CA 1
ATOM 681 C C . ALA A 1 88 ? 20.306 -34.030 -72.887 1.00 90.00 88 ALA A C 1
ATOM 683 O O . ALA A 1 88 ? 21.285 -34.337 -73.568 1.00 90.00 88 ALA A O 1
ATOM 684 N N . HIS A 1 89 ? 19.632 -32.903 -73.128 1.00 87.88 89 HIS A N 1
ATOM 685 C CA . HIS A 1 89 ? 20.075 -31.873 -74.070 1.00 87.88 89 HIS A CA 1
ATOM 686 C C . HIS A 1 89 ? 21.173 -30.977 -73.473 1.00 87.88 89 HIS A C 1
ATOM 688 O O . HIS A 1 89 ? 22.165 -30.710 -74.149 1.00 87.88 89 HIS A O 1
ATOM 694 N N . LEU A 1 90 ? 21.047 -30.576 -72.205 1.00 88.25 90 LEU A N 1
ATOM 695 C CA . LEU A 1 90 ? 22.064 -29.814 -71.476 1.00 88.25 90 LEU A CA 1
ATOM 696 C C . LEU A 1 90 ? 23.355 -30.621 -71.298 1.00 88.25 90 LEU A C 1
ATOM 698 O O . LEU A 1 90 ? 24.428 -30.087 -71.550 1.00 88.25 90 LEU A O 1
ATOM 702 N N . ARG A 1 91 ? 23.264 -31.917 -70.975 1.00 84.94 91 ARG A N 1
ATOM 703 C CA . ARG A 1 91 ? 24.417 -32.835 -70.927 1.00 84.94 91 ARG A CA 1
ATOM 704 C C . ARG A 1 91 ? 25.129 -32.911 -72.276 1.00 84.94 91 ARG A C 1
ATOM 706 O O . ARG A 1 91 ? 26.312 -32.611 -72.331 1.00 84.94 91 ARG A O 1
ATOM 713 N N . ARG A 1 92 ? 24.400 -33.136 -73.378 1.00 86.88 92 ARG A N 1
ATOM 714 C CA . ARG A 1 92 ? 24.982 -33.091 -74.736 1.00 86.88 92 ARG A CA 1
ATOM 715 C C . ARG A 1 92 ? 25.634 -31.742 -75.067 1.00 86.88 92 ARG A C 1
ATOM 717 O O . ARG A 1 92 ? 26.702 -31.731 -75.666 1.00 86.88 92 ARG A O 1
ATOM 724 N N . LYS A 1 93 ? 25.049 -30.614 -74.644 1.00 84.81 93 LYS A N 1
ATOM 725 C CA . LYS A 1 93 ? 25.665 -29.281 -74.787 1.00 84.81 93 LYS A CA 1
ATOM 726 C C . LYS A 1 93 ? 26.945 -29.128 -73.958 1.00 84.81 93 LYS A C 1
ATOM 728 O O . LYS A 1 93 ? 27.904 -28.550 -74.455 1.00 84.81 93 LYS A O 1
ATOM 733 N N . ILE A 1 94 ? 26.985 -29.659 -72.737 1.00 82.25 94 ILE A N 1
ATOM 734 C CA . ILE A 1 94 ? 28.194 -29.694 -71.897 1.00 82.25 94 ILE A CA 1
ATOM 735 C C . ILE A 1 94 ? 29.269 -30.570 -72.559 1.00 82.25 94 ILE A C 1
ATOM 737 O O . ILE A 1 94 ? 30.407 -30.127 -72.684 1.00 82.25 94 ILE A O 1
ATOM 741 N N . ASP A 1 95 ? 28.904 -31.746 -73.077 1.00 80.56 95 ASP A N 1
ATOM 742 C CA . ASP A 1 95 ? 29.815 -32.639 -73.804 1.00 80.56 95 ASP A CA 1
ATOM 743 C C . ASP A 1 95 ? 30.354 -31.989 -75.090 1.00 80.56 95 ASP A C 1
ATOM 745 O O . ASP A 1 95 ? 31.527 -32.151 -75.423 1.00 80.56 95 ASP A O 1
ATOM 749 N N . GLU A 1 96 ? 29.527 -31.241 -75.827 1.00 81.25 96 GLU A N 1
ATOM 750 C CA . GLU A 1 96 ? 29.959 -30.459 -76.992 1.00 81.25 96 GLU A CA 1
ATOM 751 C C . GLU A 1 96 ? 30.900 -29.311 -76.611 1.00 81.25 96 GLU A C 1
ATOM 753 O O . GLU A 1 96 ? 31.898 -29.095 -77.296 1.00 81.25 96 GLU A O 1
ATOM 758 N N . LEU A 1 97 ? 30.617 -28.579 -75.530 1.00 74.75 97 LEU A N 1
ATOM 759 C CA . LEU A 1 97 ? 31.485 -27.505 -75.037 1.00 74.75 97 LEU A CA 1
ATOM 760 C C . LEU A 1 97 ? 32.831 -28.055 -74.544 1.00 74.75 97 LEU A C 1
ATOM 762 O O . LEU A 1 97 ? 33.871 -27.473 -74.851 1.00 74.75 97 LEU A O 1
ATOM 766 N N . ALA A 1 98 ? 32.827 -29.205 -73.866 1.00 72.69 98 ALA A N 1
ATOM 767 C CA . ALA A 1 98 ? 34.037 -29.920 -73.470 1.00 72.69 98 ALA A CA 1
ATOM 768 C C . ALA A 1 98 ? 34.851 -30.377 -74.694 1.00 72.69 98 ALA A C 1
ATOM 770 O O . ALA A 1 98 ? 36.049 -30.125 -74.757 1.00 72.69 98 ALA A O 1
ATOM 771 N N . LYS A 1 99 ? 34.205 -30.957 -75.717 1.00 72.94 99 LYS A N 1
ATOM 772 C CA . LYS A 1 99 ? 34.867 -31.386 -76.968 1.00 72.94 99 LYS A CA 1
ATOM 773 C C . LYS A 1 99 ? 35.410 -30.221 -77.804 1.00 72.94 99 LYS A C 1
ATOM 775 O O . LYS A 1 99 ? 36.396 -30.399 -78.512 1.00 72.94 99 LYS A O 1
ATOM 780 N N . ARG A 1 100 ? 34.803 -29.030 -77.726 1.00 68.19 100 ARG A N 1
ATOM 781 C CA . ARG A 1 100 ? 35.331 -27.800 -78.352 1.00 68.19 100 ARG A CA 1
ATOM 782 C C . ARG A 1 100 ? 36.530 -27.220 -77.584 1.00 68.19 100 ARG A C 1
ATOM 784 O O . ARG A 1 100 ? 37.343 -26.517 -78.181 1.00 68.19 100 ARG A O 1
ATOM 791 N N . HIS A 1 101 ? 36.693 -27.544 -76.299 1.00 59.88 101 HIS A N 1
ATOM 792 C CA . HIS A 1 101 ? 37.872 -27.197 -75.499 1.00 59.88 101 HIS A CA 1
ATOM 793 C C . HIS A 1 101 ? 39.042 -28.173 -75.753 1.00 59.88 101 HIS A C 1
ATOM 795 O O . HIS A 1 101 ? 39.420 -28.978 -74.909 1.00 59.88 101 HIS A O 1
ATOM 801 N N . ILE A 1 102 ? 39.651 -28.071 -76.941 1.00 58.09 102 ILE A N 1
ATOM 802 C CA . ILE A 1 102 ? 40.780 -28.924 -77.377 1.00 58.09 102 ILE A CA 1
ATOM 803 C C . ILE A 1 102 ? 42.077 -28.646 -76.582 1.00 58.09 102 ILE A C 1
ATOM 805 O O . ILE A 1 102 ? 42.959 -29.498 -76.513 1.00 58.09 102 ILE A O 1
ATOM 809 N N . LYS A 1 103 ? 42.192 -27.479 -75.932 1.00 62.09 103 LYS A N 1
ATOM 810 C CA . LYS A 1 103 ? 43.188 -27.243 -74.874 1.00 62.09 103 LYS A CA 1
ATOM 811 C C . LYS A 1 103 ? 42.550 -27.469 -73.497 1.00 62.09 103 LYS A C 1
ATOM 813 O O . LYS A 1 103 ? 41.429 -26.985 -73.299 1.00 62.09 103 LYS A O 1
ATOM 818 N N . PRO A 1 104 ? 43.264 -28.099 -72.538 1.00 58.22 104 PRO A N 1
ATOM 819 C CA . PRO A 1 104 ? 42.830 -28.113 -71.144 1.00 58.22 104 PRO A CA 1
ATOM 820 C C . PRO A 1 104 ? 42.633 -26.672 -70.643 1.00 58.22 104 PRO A C 1
ATOM 822 O O . PRO A 1 104 ? 43.283 -25.755 -71.161 1.00 58.22 104 PRO A O 1
ATOM 825 N N . PRO A 1 105 ? 41.737 -26.438 -69.665 1.00 61.62 105 PRO A N 1
ATOM 826 C CA . PRO A 1 105 ? 41.602 -25.120 -69.064 1.00 61.62 105 PRO A CA 1
ATOM 827 C C . PRO A 1 105 ? 42.951 -24.690 -68.487 1.00 61.62 105 PRO A C 1
ATOM 829 O O . PRO A 1 105 ? 43.640 -25.488 -67.851 1.00 61.62 105 PRO A O 1
ATOM 832 N N . ASP A 1 106 ? 43.315 -23.428 -68.715 1.00 61.50 106 ASP A N 1
ATOM 833 C CA . ASP A 1 106 ? 44.523 -22.851 -68.131 1.00 61.50 106 ASP A CA 1
ATOM 834 C C . ASP A 1 106 ? 44.504 -23.038 -66.605 1.00 61.50 106 ASP A C 1
ATOM 836 O O . ASP A 1 106 ? 43.433 -22.975 -65.988 1.00 61.50 106 ASP A O 1
ATOM 840 N N . SER A 1 107 ? 45.655 -23.312 -65.988 1.00 76.75 107 SER A N 1
ATOM 841 C CA . SER A 1 107 ? 45.686 -23.855 -64.622 1.00 76.75 107 SER A CA 1
ATOM 842 C C . SER A 1 107 ? 45.037 -22.902 -63.614 1.00 76.75 107 SER A C 1
ATOM 844 O O . SER A 1 107 ? 44.351 -23.338 -62.690 1.00 76.75 107 SER A O 1
ATOM 846 N N . ASP A 1 108 ? 45.168 -21.595 -63.843 1.00 80.69 108 ASP A N 1
ATOM 847 C CA . ASP A 1 108 ? 44.562 -20.551 -63.019 1.00 80.69 108 ASP A CA 1
ATOM 848 C C . ASP A 1 108 ? 43.057 -20.391 -63.266 1.00 80.69 108 ASP A C 1
ATOM 850 O O . ASP A 1 108 ? 42.322 -20.037 -62.344 1.00 80.69 108 ASP A O 1
ATOM 854 N N . LYS A 1 109 ? 42.553 -20.760 -64.452 1.00 82.19 109 LYS A N 1
ATOM 855 C CA . LYS A 1 109 ? 41.108 -20.860 -64.712 1.00 82.19 109 LYS A CA 1
ATOM 856 C C . LYS A 1 109 ? 40.481 -22.027 -63.939 1.00 82.19 109 LYS A C 1
ATOM 858 O O . LYS A 1 109 ? 39.360 -21.871 -63.459 1.00 82.19 109 LYS A O 1
ATOM 863 N N . SER A 1 110 ? 41.184 -23.156 -63.774 1.00 84.50 110 SER A N 1
ATOM 864 C CA . SER A 1 110 ? 40.710 -24.258 -62.911 1.00 84.50 110 SER A CA 1
ATOM 865 C C . SER A 1 110 ? 40.674 -23.829 -61.443 1.00 84.50 110 SER A C 1
ATOM 867 O O . SER A 1 110 ? 39.608 -23.843 -60.831 1.00 84.50 110 SER A O 1
ATOM 869 N N . LYS A 1 111 ? 41.795 -23.301 -60.923 1.00 91.00 111 LYS A N 1
ATOM 870 C CA . LYS A 1 111 ? 41.900 -22.774 -59.547 1.00 91.00 111 LYS A CA 1
ATOM 871 C C . LYS A 1 111 ? 40.827 -21.721 -59.248 1.00 91.00 111 LYS A C 1
ATOM 873 O O . LYS A 1 111 ? 40.255 -21.720 -58.160 1.00 91.00 111 LYS A O 1
ATOM 878 N N . LEU A 1 112 ? 40.524 -20.837 -60.204 1.00 90.94 112 LEU A N 1
ATOM 879 C CA . LEU A 1 112 ? 39.475 -19.825 -60.062 1.00 90.94 112 LEU A CA 1
ATOM 880 C C . LEU A 1 112 ? 38.074 -20.449 -59.968 1.00 90.94 112 LEU A C 1
ATOM 882 O O . LEU A 1 112 ? 37.295 -20.039 -59.111 1.00 90.94 112 LEU A O 1
ATOM 886 N N . LEU A 1 113 ? 37.754 -21.447 -60.797 1.00 87.56 113 LEU A N 1
ATOM 887 C CA . LEU A 1 113 ? 36.467 -22.154 -60.738 1.00 87.56 113 LEU A CA 1
ATOM 888 C C . LEU A 1 113 ? 36.316 -22.949 -59.432 1.00 87.56 113 LEU A C 1
ATOM 890 O O . LEU A 1 113 ? 35.280 -22.857 -58.778 1.00 87.56 113 LEU A O 1
ATOM 894 N N . GLU A 1 114 ? 37.362 -23.653 -59.000 1.00 90.00 114 GLU A N 1
ATOM 895 C CA . GLU A 1 114 ? 37.412 -24.336 -57.698 1.00 90.00 114 GLU A CA 1
ATOM 896 C C . GLU A 1 114 ? 37.230 -23.343 -56.538 1.00 90.00 114 GLU A C 1
ATOM 898 O O . GLU A 1 114 ? 36.466 -23.597 -55.600 1.00 90.00 114 GLU A O 1
ATOM 903 N N . ARG A 1 115 ? 37.861 -22.162 -56.622 1.00 95.19 115 ARG A N 1
ATOM 904 C CA . ARG A 1 115 ? 37.700 -21.095 -55.629 1.00 95.19 115 ARG A CA 1
ATOM 905 C C . ARG A 1 115 ? 36.274 -20.546 -55.609 1.00 95.19 115 ARG A C 1
ATOM 907 O O . ARG A 1 115 ? 35.733 -20.401 -54.514 1.00 95.19 115 ARG A O 1
ATOM 914 N N . ILE A 1 116 ? 35.660 -20.293 -56.766 1.00 94.62 116 ILE A N 1
ATOM 915 C CA . ILE A 1 116 ? 34.257 -19.855 -56.877 1.00 94.62 116 ILE A CA 1
ATOM 916 C C . ILE A 1 116 ? 33.333 -20.890 -56.227 1.00 94.62 116 ILE A C 1
ATOM 918 O O . ILE A 1 116 ? 32.624 -20.542 -55.286 1.00 94.62 116 ILE A O 1
ATOM 922 N N . LEU A 1 117 ? 33.437 -22.168 -56.606 1.00 95.06 117 LEU A N 1
ATOM 923 C CA . LEU A 1 117 ? 32.635 -23.253 -56.024 1.00 95.06 117 LEU A CA 1
ATOM 924 C C . LEU A 1 117 ? 32.826 -23.370 -54.500 1.00 95.06 117 LEU A C 1
ATOM 926 O O . LEU A 1 117 ? 31.857 -23.587 -53.769 1.00 95.06 117 LEU A O 1
ATOM 930 N N . SER A 1 118 ? 34.051 -23.176 -53.993 1.00 95.12 118 SER A N 1
ATOM 931 C CA . SER A 1 118 ? 34.323 -23.172 -52.546 1.00 95.12 118 SER A CA 1
ATOM 932 C C . SER A 1 118 ? 33.634 -22.010 -51.814 1.00 95.12 118 SER A C 1
ATOM 934 O O . SER A 1 118 ? 33.128 -22.192 -50.705 1.00 95.12 118 SER A O 1
ATOM 936 N N . LEU A 1 119 ? 33.572 -20.831 -52.444 1.00 95.88 119 LEU A N 1
ATOM 937 C CA . LEU A 1 119 ? 32.959 -19.624 -51.890 1.00 95.88 119 LEU A CA 1
ATOM 938 C C . LEU A 1 119 ? 31.431 -19.663 -51.989 1.00 95.88 119 LEU A C 1
ATOM 940 O O . LEU A 1 119 ? 30.763 -19.265 -51.040 1.00 95.88 119 LEU A O 1
ATOM 944 N N . GLU A 1 120 ? 30.875 -20.195 -53.077 1.00 94.12 120 GLU A N 1
ATOM 945 C CA . GLU A 1 120 ? 29.437 -20.446 -53.227 1.00 94.12 120 GLU A CA 1
ATOM 946 C C . GLU A 1 120 ? 28.951 -21.477 -52.202 1.00 94.12 120 GLU A C 1
ATOM 948 O O . GLU A 1 120 ? 27.971 -21.233 -51.499 1.00 94.12 120 GLU A O 1
ATOM 953 N N . THR A 1 121 ? 29.693 -22.575 -52.022 1.00 95.50 121 THR A N 1
ATOM 954 C CA . THR A 1 121 ? 29.390 -23.593 -51.002 1.00 95.50 121 THR A CA 1
ATOM 955 C C . THR A 1 121 ? 29.458 -23.018 -49.582 1.00 95.50 121 THR A C 1
ATOM 957 O O . THR A 1 121 ? 28.629 -23.356 -48.736 1.00 95.50 121 THR A O 1
ATOM 960 N N . LEU A 1 122 ? 30.431 -22.145 -49.292 1.00 96.44 122 LEU A N 1
ATOM 961 C CA . LEU A 1 122 ? 30.538 -21.484 -47.989 1.00 96.44 122 LEU A CA 1
ATOM 962 C C . LEU A 1 122 ? 29.418 -20.455 -47.776 1.00 96.44 122 LEU A C 1
ATOM 964 O O . LEU A 1 122 ? 28.810 -20.435 -46.709 1.00 96.44 122 LEU A O 1
ATOM 968 N N . ARG A 1 123 ? 29.102 -19.646 -48.795 1.00 96.81 123 ARG A N 1
ATOM 969 C CA . ARG A 1 123 ? 27.978 -18.698 -48.781 1.00 96.81 123 ARG A CA 1
ATOM 970 C C . ARG A 1 123 ? 26.666 -19.417 -48.485 1.00 96.81 123 ARG A C 1
ATOM 972 O O . ARG A 1 123 ? 25.915 -18.949 -47.638 1.00 96.81 123 ARG A O 1
ATOM 979 N N . GLU A 1 124 ? 26.412 -20.543 -49.144 1.00 96.25 124 GLU A N 1
ATOM 980 C CA . GLU A 1 124 ? 25.178 -21.308 -48.969 1.00 96.25 124 GLU A CA 1
ATOM 981 C C . GLU A 1 124 ? 25.079 -21.934 -47.569 1.00 96.25 124 GLU A C 1
ATOM 983 O O . GLU A 1 124 ? 24.047 -21.811 -46.916 1.00 96.25 124 GLU A O 1
ATOM 988 N N . ARG A 1 125 ? 26.173 -22.493 -47.028 1.00 95.06 125 ARG A N 1
ATOM 989 C CA . ARG A 1 125 ? 26.210 -22.949 -45.622 1.00 95.06 125 ARG A CA 1
ATOM 990 C C . ARG A 1 125 ? 25.950 -21.812 -44.634 1.00 95.06 125 ARG A C 1
ATOM 992 O O . ARG A 1 125 ? 25.189 -21.997 -43.688 1.00 95.06 125 ARG A O 1
ATOM 999 N N . ASN A 1 126 ? 26.550 -20.642 -44.852 1.00 97.00 126 ASN A N 1
ATOM 1000 C CA . ASN A 1 126 ? 26.336 -19.473 -43.997 1.00 97.00 126 ASN A CA 1
ATOM 1001 C C . ASN A 1 126 ? 24.879 -18.984 -44.082 1.00 97.00 126 ASN A C 1
ATOM 1003 O O . ASN A 1 126 ? 24.290 -18.643 -43.062 1.00 97.00 126 ASN A O 1
ATOM 1007 N N . ASN A 1 127 ? 24.277 -19.008 -45.274 1.00 95.25 127 ASN A N 1
ATOM 1008 C CA . ASN A 1 127 ? 22.874 -18.659 -45.507 1.00 95.25 127 ASN A CA 1
ATOM 1009 C C . ASN A 1 127 ? 21.918 -19.623 -44.774 1.00 95.25 127 ASN A C 1
ATOM 1011 O O . ASN A 1 127 ? 20.998 -19.190 -44.085 1.00 95.25 127 ASN A O 1
ATOM 1015 N N . GLN A 1 128 ? 22.191 -20.930 -44.830 1.00 96.88 128 GLN A N 1
ATOM 1016 C CA . GLN A 1 128 ? 21.444 -21.950 -44.082 1.00 96.88 128 GLN A CA 1
ATOM 1017 C C . GLN A 1 128 ? 21.596 -21.784 -42.560 1.00 96.88 128 GLN A C 1
ATOM 1019 O O . GLN A 1 128 ? 20.618 -21.925 -41.827 1.00 96.88 128 GLN A O 1
ATOM 1024 N N . GLN A 1 129 ? 22.792 -21.438 -42.069 1.00 95.81 129 GLN A N 1
ATOM 1025 C CA . GLN A 1 129 ? 23.010 -21.133 -40.649 1.00 95.81 129 GLN A CA 1
ATOM 1026 C C . GLN A 1 129 ? 22.264 -19.870 -40.200 1.00 95.81 129 GLN A C 1
ATOM 1028 O O . GLN A 1 129 ? 21.689 -19.872 -39.112 1.00 95.81 129 GLN A O 1
ATOM 1033 N N . LEU A 1 130 ? 22.229 -18.820 -41.028 1.00 95.25 130 LEU A N 1
ATOM 1034 C CA . LEU A 1 130 ? 21.437 -17.616 -40.759 1.00 95.25 130 LEU A CA 1
ATOM 1035 C C . LEU A 1 130 ? 19.943 -17.945 -40.676 1.00 95.25 130 LEU A C 1
ATOM 1037 O O . LEU A 1 130 ? 19.320 -17.586 -39.684 1.00 95.25 130 LEU A O 1
ATOM 1041 N N . LEU A 1 131 ? 19.399 -18.716 -41.624 1.00 96.00 131 LEU A N 1
ATOM 1042 C CA . LEU A 1 131 ? 17.989 -19.125 -41.617 1.00 96.00 131 LEU A CA 1
ATOM 1043 C C . LEU A 1 131 ? 17.609 -19.918 -40.349 1.00 96.00 131 LEU A C 1
ATOM 1045 O O . LEU A 1 131 ? 16.550 -19.691 -39.766 1.00 96.00 131 LEU A O 1
ATOM 1049 N N . VAL A 1 132 ? 18.483 -20.817 -39.878 1.00 96.56 132 VAL A N 1
ATOM 1050 C CA . VAL A 1 132 ? 18.284 -21.528 -38.600 1.00 96.56 132 VAL A CA 1
ATOM 1051 C C . VAL A 1 132 ? 18.313 -20.554 -37.415 1.00 96.56 132 VAL A C 1
ATOM 1053 O O . VAL A 1 132 ? 17.475 -20.655 -36.521 1.00 96.56 132 VAL A O 1
ATOM 1056 N N . LYS A 1 133 ? 19.218 -19.566 -37.413 1.00 95.19 133 LYS A N 1
ATOM 1057 C CA . LYS A 1 133 ? 19.280 -18.545 -36.352 1.00 95.19 133 LYS A CA 1
ATOM 1058 C C . LYS A 1 133 ? 18.099 -17.575 -36.375 1.00 95.19 133 LYS A C 1
ATOM 1060 O O . LYS A 1 133 ? 17.657 -17.152 -35.310 1.00 95.19 133 LYS A O 1
ATOM 1065 N N . GLU A 1 134 ? 17.540 -17.271 -37.540 1.00 95.88 134 GLU A N 1
ATOM 1066 C CA . GLU A 1 134 ? 16.294 -16.510 -37.669 1.00 95.88 134 GLU A CA 1
ATOM 1067 C C . GLU A 1 134 ? 15.104 -17.285 -37.086 1.00 95.88 134 GLU A C 1
ATOM 1069 O O . GLU A 1 134 ? 14.317 -16.708 -36.335 1.00 95.88 134 GLU A O 1
ATOM 1074 N N . GLN A 1 135 ? 15.015 -18.597 -37.336 1.00 97.12 135 GLN A N 1
ATOM 1075 C CA . GLN A 1 135 ? 13.995 -19.464 -36.732 1.00 97.12 135 GLN A CA 1
ATOM 1076 C C . GLN A 1 135 ? 14.159 -19.578 -35.206 1.00 97.12 135 GLN A C 1
ATOM 1078 O O . GLN A 1 135 ? 13.177 -19.428 -34.476 1.00 97.12 135 GLN A O 1
ATOM 1083 N N . GLU A 1 136 ? 15.383 -19.765 -34.697 1.00 96.38 136 GLU A N 1
ATOM 1084 C CA . GLU A 1 136 ? 15.663 -19.732 -33.251 1.00 96.38 136 GLU A CA 1
ATOM 1085 C C . GLU A 1 136 ? 15.198 -18.408 -32.621 1.00 96.38 136 GLU A C 1
ATOM 1087 O O . GLU A 1 136 ? 14.438 -18.419 -31.650 1.00 96.38 136 GLU A O 1
ATOM 1092 N N . LEU A 1 137 ? 15.587 -17.265 -33.199 1.00 93.19 137 LEU A N 1
ATOM 1093 C CA . LEU A 1 137 ? 15.178 -15.939 -32.723 1.00 93.19 137 LEU A CA 1
ATOM 1094 C C . LEU A 1 137 ? 13.656 -15.757 -32.735 1.00 93.19 137 LEU A C 1
ATOM 1096 O O . LEU A 1 137 ? 13.110 -15.166 -31.802 1.00 93.19 137 LEU A O 1
ATOM 1100 N N . GLU A 1 138 ? 12.962 -16.270 -33.750 1.00 95.12 138 GLU A N 1
ATOM 1101 C CA . GLU A 1 138 ? 11.509 -16.150 -33.847 1.00 95.12 138 GLU A CA 1
ATOM 1102 C C . GLU A 1 138 ? 10.784 -17.021 -32.808 1.00 95.12 138 GLU A C 1
ATOM 1104 O O . GLU A 1 138 ? 9.875 -16.536 -32.132 1.00 95.12 138 GLU A O 1
ATOM 1109 N N . THR A 1 139 ? 11.246 -18.252 -32.555 1.00 95.19 139 THR A N 1
ATOM 1110 C CA . THR A 1 139 ? 10.697 -19.068 -31.451 1.00 95.19 139 THR A CA 1
ATOM 1111 C C . THR A 1 139 ? 10.926 -18.420 -30.081 1.00 95.19 139 THR A C 1
ATOM 1113 O O . THR A 1 139 ? 10.033 -18.445 -29.232 1.00 95.19 139 THR A O 1
ATOM 1116 N N . LEU A 1 140 ? 12.072 -17.763 -29.867 1.00 93.00 140 LEU A N 1
ATOM 1117 C CA . LEU A 1 140 ? 12.354 -17.018 -28.635 1.00 93.00 140 LEU A CA 1
ATOM 1118 C C . LEU A 1 140 ? 11.455 -15.779 -28.485 1.00 93.00 140 LEU A C 1
ATOM 1120 O O . LEU A 1 140 ? 10.962 -15.522 -27.385 1.00 93.00 140 LEU A O 1
ATOM 1124 N N . ARG A 1 141 ? 11.170 -15.042 -29.571 1.00 91.06 141 ARG A N 1
ATOM 1125 C CA . ARG A 1 141 ? 10.185 -13.939 -29.565 1.00 91.06 141 ARG A CA 1
ATOM 1126 C C . ARG A 1 141 ? 8.790 -14.435 -29.197 1.00 91.06 141 ARG A C 1
ATOM 1128 O O . ARG A 1 141 ? 8.137 -13.819 -28.357 1.00 91.06 141 ARG A O 1
ATOM 1135 N N . GLN A 1 142 ? 8.355 -15.556 -29.769 1.00 92.75 142 GLN A N 1
ATOM 1136 C CA . GLN A 1 142 ? 7.049 -16.154 -29.477 1.00 92.75 142 GLN A CA 1
ATOM 1137 C C . GLN A 1 142 ? 6.947 -16.608 -28.013 1.00 92.75 142 GLN A C 1
ATOM 1139 O O . GLN A 1 142 ? 5.966 -16.287 -27.344 1.00 92.75 142 GLN A O 1
ATOM 1144 N N . GLN A 1 143 ? 7.985 -17.252 -27.465 1.00 91.19 143 GLN A N 1
ATOM 1145 C CA . GLN A 1 143 ? 8.035 -17.630 -26.044 1.00 91.19 143 GLN A CA 1
ATOM 1146 C C . GLN A 1 143 ? 8.027 -16.416 -25.101 1.00 91.19 143 GLN A C 1
ATOM 1148 O O . GLN A 1 143 ? 7.340 -16.439 -24.077 1.00 91.19 143 GLN A O 1
ATOM 1153 N N . LEU A 1 144 ? 8.758 -15.346 -25.435 1.00 84.12 144 LEU A N 1
ATOM 1154 C CA . LEU A 1 144 ? 8.748 -14.094 -24.669 1.00 84.12 144 LEU A CA 1
ATOM 1155 C C . LEU A 1 144 ? 7.386 -13.388 -24.743 1.00 84.12 144 LEU A C 1
ATOM 1157 O O . LEU A 1 144 ? 6.919 -12.867 -23.732 1.00 84.12 144 LEU A O 1
ATOM 1161 N N . SER A 1 145 ? 6.728 -13.411 -25.905 1.00 89.81 145 SER A N 1
ATOM 1162 C CA . SER A 1 145 ? 5.379 -12.865 -26.088 1.00 89.81 145 SER A CA 1
ATOM 1163 C C . SER A 1 145 ? 4.338 -13.643 -25.276 1.00 89.81 145 SER A C 1
ATOM 1165 O O . SER A 1 145 ? 3.564 -13.027 -24.543 1.00 89.81 145 SER A O 1
ATOM 1167 N N . ALA A 1 146 ? 4.375 -14.980 -25.317 1.00 88.06 146 ALA A N 1
ATOM 1168 C CA . ALA A 1 146 ? 3.481 -15.845 -24.547 1.00 88.06 146 ALA A CA 1
ATOM 1169 C C . ALA A 1 146 ? 3.641 -15.635 -23.030 1.00 88.06 146 ALA A C 1
ATOM 1171 O O . ALA A 1 146 ? 2.671 -15.291 -22.354 1.00 88.06 146 ALA A O 1
ATOM 1172 N N . ARG A 1 147 ? 4.873 -15.722 -22.505 1.00 88.19 147 ARG A N 1
ATOM 1173 C CA . ARG A 1 147 ? 5.161 -15.468 -21.078 1.00 88.19 147 ARG A CA 1
ATOM 1174 C C . ARG A 1 147 ? 4.822 -14.038 -20.656 1.00 88.19 147 ARG A C 1
ATOM 1176 O O . ARG A 1 147 ? 4.335 -13.823 -19.549 1.00 88.19 147 ARG A O 1
ATOM 1183 N N . GLY A 1 148 ? 5.045 -13.056 -21.531 1.00 85.75 148 GLY A N 1
ATOM 1184 C CA . GLY A 1 148 ? 4.609 -11.677 -21.310 1.00 85.75 148 GLY A CA 1
ATOM 1185 C C . GLY A 1 148 ? 3.088 -11.573 -21.167 1.00 85.75 148 GLY A C 1
ATOM 1186 O O . GLY A 1 148 ? 2.604 -10.937 -20.233 1.00 85.75 148 GLY A O 1
ATOM 1187 N N . GLY A 1 149 ? 2.337 -12.255 -22.036 1.00 89.75 149 GLY A N 1
ATOM 1188 C CA . GLY A 1 149 ? 0.879 -12.358 -21.966 1.00 89.75 149 GLY A CA 1
ATOM 1189 C C . GLY A 1 149 ? 0.381 -13.023 -20.679 1.00 89.75 149 GLY A C 1
ATOM 1190 O O . GLY A 1 149 ? -0.510 -12.482 -20.028 1.00 89.75 149 GLY A O 1
ATOM 1191 N N . GLU A 1 150 ? 0.988 -14.138 -20.266 1.00 90.12 150 GLU A N 1
ATOM 1192 C CA . GLU A 1 150 ? 0.679 -14.834 -19.004 1.00 90.12 150 GLU A CA 1
ATOM 1193 C C . GLU A 1 150 ? 0.891 -13.931 -17.778 1.00 90.12 150 GLU A C 1
ATOM 1195 O O . GLU A 1 150 ? 0.015 -13.831 -16.914 1.00 90.12 150 GLU A O 1
ATOM 1200 N N . VAL A 1 151 ? 2.026 -13.224 -17.715 1.00 91.25 151 VAL A N 1
ATOM 1201 C CA . VAL A 1 151 ? 2.334 -12.285 -16.623 1.00 91.25 151 VAL A CA 1
ATOM 1202 C C . VAL A 1 151 ? 1.354 -11.110 -16.616 1.00 91.25 151 VAL A C 1
ATOM 1204 O O . VAL A 1 151 ? 0.833 -10.765 -15.555 1.00 91.25 151 VAL A O 1
ATOM 1207 N N . VAL A 1 152 ? 1.039 -10.525 -17.776 1.00 89.69 152 VAL A N 1
ATOM 1208 C CA . VAL A 1 152 ? 0.056 -9.431 -17.888 1.00 89.69 152 VAL A CA 1
ATOM 1209 C C . VAL A 1 152 ? -1.344 -9.892 -17.467 1.00 89.69 152 VAL A C 1
ATOM 1211 O O . VAL A 1 152 ? -2.002 -9.189 -16.699 1.00 89.69 152 VAL A O 1
ATOM 1214 N N . ALA A 1 153 ? -1.783 -11.081 -17.888 1.00 89.62 153 ALA A N 1
ATOM 1215 C CA . ALA A 1 153 ? -3.076 -11.647 -17.500 1.00 89.62 153 ALA A CA 1
ATOM 1216 C C . ALA A 1 153 ? -3.152 -11.932 -15.989 1.00 89.62 153 ALA A C 1
ATOM 1218 O O . ALA A 1 153 ? -4.150 -11.599 -15.347 1.00 89.62 153 ALA A O 1
ATOM 1219 N N . SER A 1 154 ? -2.081 -12.477 -15.401 1.00 92.88 154 SER A N 1
ATOM 1220 C CA . SER A 1 154 ? -1.971 -12.716 -13.955 1.00 92.88 154 SER A CA 1
ATOM 1221 C C . SER A 1 154 ? -2.031 -11.410 -13.153 1.00 92.88 154 SER A C 1
ATOM 1223 O O . SER A 1 154 ? -2.821 -11.290 -12.213 1.00 92.88 154 SER A O 1
ATOM 1225 N N . LEU A 1 155 ? -1.277 -10.385 -13.566 1.00 92.00 155 LEU A N 1
ATOM 1226 C CA . LEU A 1 155 ? -1.307 -9.061 -12.935 1.00 92.00 155 LEU A CA 1
ATOM 1227 C C . LEU A 1 155 ? -2.677 -8.381 -13.089 1.00 92.00 155 LEU A C 1
ATOM 1229 O O . LEU A 1 155 ? -3.172 -7.786 -12.131 1.00 92.00 155 LEU A O 1
ATOM 1233 N N . GLN A 1 156 ? -3.335 -8.502 -14.247 1.00 90.12 156 GLN A N 1
ATOM 1234 C CA . GLN A 1 156 ? -4.692 -7.982 -14.435 1.00 90.12 156 GLN A CA 1
ATOM 1235 C C . GLN A 1 156 ? -5.699 -8.691 -13.515 1.00 90.12 156 GLN A C 1
ATOM 1237 O O . GLN A 1 156 ? -6.496 -8.018 -12.858 1.00 90.12 156 GLN A O 1
ATOM 1242 N N . ALA A 1 157 ? -5.635 -10.021 -13.404 1.00 92.94 157 ALA A N 1
ATOM 1243 C CA . ALA A 1 157 ? -6.489 -10.788 -12.498 1.00 92.94 157 ALA A CA 1
ATOM 1244 C C . ALA A 1 157 ? -6.275 -10.383 -11.027 1.00 92.94 157 ALA A C 1
ATOM 1246 O O . ALA A 1 157 ? -7.250 -10.188 -10.297 1.00 92.94 157 ALA A O 1
ATOM 1247 N N . GLN A 1 158 ? -5.023 -10.164 -10.602 1.00 89.06 158 GLN A N 1
ATOM 1248 C CA . GLN A 1 158 ? -4.716 -9.635 -9.268 1.00 89.06 158 GLN A CA 1
ATOM 1249 C C . GLN A 1 158 ? -5.285 -8.223 -9.056 1.00 89.06 158 GLN A C 1
ATOM 1251 O O . GLN A 1 158 ? -5.869 -7.957 -8.007 1.00 89.06 158 GLN A O 1
ATOM 1256 N N . LEU A 1 159 ? -5.181 -7.321 -10.038 1.00 92.06 159 LEU A N 1
ATOM 1257 C CA . LEU A 1 159 ? -5.745 -5.966 -9.945 1.00 92.06 159 LEU A CA 1
ATOM 1258 C C . LEU A 1 159 ? -7.282 -5.970 -9.879 1.00 92.06 159 LEU A C 1
ATOM 1260 O O . LEU A 1 159 ? -7.870 -5.178 -9.138 1.00 92.06 159 LEU A O 1
ATOM 1264 N N . GLU A 1 160 ? -7.948 -6.867 -10.607 1.00 93.69 160 GLU A N 1
ATOM 1265 C CA . GLU A 1 160 ? -9.402 -7.046 -10.519 1.00 93.69 160 GLU A CA 1
ATOM 1266 C C . GLU A 1 160 ? -9.831 -7.667 -9.183 1.00 93.69 160 GLU A C 1
ATOM 1268 O O . GLU A 1 160 ? -10.836 -7.243 -8.609 1.00 93.69 160 GLU A O 1
ATOM 1273 N N . GLN A 1 161 ? -9.053 -8.608 -8.643 1.00 95.00 161 GLN A N 1
ATOM 1274 C CA . GLN A 1 161 ? -9.276 -9.175 -7.313 1.00 95.00 161 GLN A CA 1
ATOM 1275 C C . GLN A 1 161 ? -9.091 -8.118 -6.211 1.00 95.00 161 GLN A C 1
ATOM 1277 O O . GLN A 1 161 ? -9.990 -7.924 -5.392 1.00 95.00 161 GLN A O 1
ATOM 1282 N N . ARG A 1 162 ? -7.999 -7.339 -6.241 1.00 91.31 162 ARG A N 1
ATOM 1283 C CA . ARG A 1 162 ? -7.780 -6.219 -5.305 1.00 91.31 162 ARG A CA 1
ATOM 1284 C C . ARG A 1 162 ? -8.864 -5.142 -5.400 1.00 91.31 162 ARG A C 1
ATOM 1286 O O . ARG A 1 162 ? -9.198 -4.539 -4.381 1.00 91.31 162 ARG A O 1
ATOM 1293 N N . ARG A 1 163 ? -9.451 -4.917 -6.584 1.00 95.00 163 ARG A N 1
ATOM 1294 C CA . ARG A 1 163 ? -10.622 -4.036 -6.740 1.00 95.00 163 ARG A CA 1
ATOM 1295 C C . ARG A 1 163 ? -11.850 -4.603 -6.023 1.00 95.00 163 ARG A C 1
ATOM 1297 O O . ARG A 1 163 ? -12.457 -3.874 -5.248 1.00 95.00 163 ARG A O 1
ATOM 1304 N N . LYS A 1 164 ? -12.176 -5.886 -6.215 1.00 95.44 164 LYS A N 1
ATOM 1305 C CA . LYS A 1 164 ? -13.300 -6.553 -5.524 1.00 95.44 164 LYS A CA 1
ATOM 1306 C C . LYS A 1 164 ? -13.127 -6.519 -4.000 1.00 95.44 164 LYS A C 1
ATOM 1308 O O . LYS A 1 164 ? -14.073 -6.208 -3.287 1.00 95.44 164 LYS A O 1
ATOM 1313 N N . GLU A 1 165 ? -11.913 -6.751 -3.501 1.00 93.50 165 GLU A N 1
ATOM 1314 C CA . GLU A 1 165 ? -11.573 -6.651 -2.070 1.00 93.50 165 GLU A CA 1
ATOM 1315 C C . GLU A 1 165 ? -11.667 -5.219 -1.515 1.00 93.50 165 GLU A C 1
ATOM 1317 O O . GLU A 1 165 ? -11.917 -5.026 -0.324 1.00 93.50 165 GLU A O 1
ATOM 1322 N N . ALA A 1 166 ? -11.435 -4.192 -2.338 1.00 89.94 166 ALA A N 1
ATOM 1323 C CA . ALA A 1 166 ? -11.684 -2.802 -1.957 1.00 89.94 166 ALA A CA 1
ATOM 1324 C C . ALA A 1 166 ? -13.193 -2.508 -1.918 1.00 89.94 166 ALA A C 1
ATOM 1326 O O . ALA A 1 166 ? -13.688 -2.048 -0.895 1.00 89.94 166 ALA A O 1
ATOM 1327 N N . GLU A 1 167 ? -13.934 -2.875 -2.967 1.00 95.19 167 GLU A N 1
ATOM 1328 C CA . GLU A 1 167 ? -15.390 -2.686 -3.060 1.00 95.19 167 GLU A CA 1
ATOM 1329 C C . GLU A 1 167 ? -16.143 -3.411 -1.920 1.00 95.19 167 GLU A C 1
ATOM 1331 O O . GLU A 1 167 ? -17.061 -2.846 -1.327 1.00 95.19 167 GLU A O 1
ATOM 1336 N N . GLN A 1 168 ? -15.712 -4.617 -1.532 1.00 96.75 168 GLN A N 1
ATOM 1337 C CA . GLN A 1 168 ? -16.245 -5.339 -0.366 1.00 96.75 168 GLN A CA 1
ATOM 1338 C C . GLN A 1 168 ? -15.952 -4.622 0.961 1.00 96.75 168 GLN A C 1
ATOM 1340 O O . GLN A 1 168 ? -16.835 -4.528 1.817 1.00 96.75 168 GLN A O 1
ATOM 1345 N N . ARG A 1 169 ? -14.736 -4.087 1.145 1.00 94.19 169 ARG A N 1
ATOM 1346 C CA . ARG A 1 169 ? -14.389 -3.307 2.346 1.00 94.19 169 ARG A CA 1
ATOM 1347 C C . ARG A 1 169 ? -15.177 -2.004 2.420 1.00 94.19 169 ARG A C 1
ATOM 1349 O O . ARG A 1 169 ? -15.689 -1.695 3.491 1.00 94.19 169 ARG A O 1
ATOM 1356 N N . ASP A 1 170 ? -15.358 -1.301 1.306 1.00 95.75 170 ASP A N 1
ATOM 1357 C CA . ASP A 1 170 ? -16.172 -0.083 1.243 1.00 95.75 170 ASP A CA 1
ATOM 1358 C C . ASP A 1 170 ? -17.636 -0.350 1.636 1.00 95.75 170 ASP A C 1
ATOM 1360 O O . ASP A 1 170 ? -18.251 0.482 2.307 1.00 95.75 170 ASP A O 1
ATOM 1364 N N . VAL A 1 171 ? -18.202 -1.508 1.270 1.00 96.69 171 VAL A N 1
ATOM 1365 C CA . VAL A 1 171 ? -19.550 -1.929 1.705 1.00 96.69 171 VAL A CA 1
ATOM 1366 C C . VAL A 1 171 ? -19.590 -2.227 3.209 1.00 96.69 171 VAL A C 1
ATOM 1368 O O . VAL A 1 171 ? -20.504 -1.766 3.894 1.00 96.69 171 VAL A O 1
ATOM 1371 N N . MET A 1 172 ? -18.588 -2.925 3.758 1.00 95.31 172 MET A N 1
ATOM 1372 C CA . MET A 1 172 ? -18.503 -3.167 5.207 1.00 95.31 172 MET A CA 1
ATOM 1373 C C . MET A 1 172 ? -18.345 -1.861 6.003 1.00 95.31 172 MET A C 1
ATOM 1375 O O . MET A 1 172 ? -19.035 -1.671 7.004 1.00 95.31 172 MET A O 1
ATOM 1379 N N . PHE A 1 173 ? -17.516 -0.921 5.535 1.00 95.31 173 PHE A N 1
ATOM 1380 C CA . PHE A 1 173 ? -17.390 0.407 6.143 1.00 95.31 173 PHE A CA 1
ATOM 1381 C C . PHE A 1 173 ? -18.702 1.202 6.096 1.00 95.31 173 PHE A C 1
ATOM 1383 O O . PHE A 1 173 ? -19.019 1.894 7.061 1.00 95.31 173 PHE A O 1
ATOM 1390 N N . GLN A 1 174 ? -19.497 1.079 5.027 1.00 97.19 174 GLN A N 1
ATOM 1391 C CA . GLN A 1 174 ? -20.826 1.699 4.956 1.00 97.19 174 GLN A CA 1
ATOM 1392 C C . GLN A 1 174 ? -21.803 1.106 5.988 1.00 97.19 174 GLN A C 1
ATOM 1394 O O . GLN A 1 174 ? -22.484 1.880 6.661 1.00 97.19 174 GLN A O 1
ATOM 1399 N N . SER A 1 175 ? -21.827 -0.222 6.183 1.00 97.12 175 SER A N 1
ATOM 1400 C CA . SER A 1 175 ? -22.652 -0.856 7.233 1.00 97.12 175 SER A CA 1
ATOM 1401 C C . SER A 1 175 ? -22.239 -0.385 8.627 1.00 97.12 175 SER A C 1
ATOM 1403 O O . SER A 1 175 ? -23.053 0.179 9.356 1.00 97.12 175 SER A O 1
ATOM 1405 N N . LEU A 1 176 ? -20.946 -0.487 8.953 1.00 96.62 176 LEU A N 1
ATOM 1406 C CA . LEU A 1 176 ? -20.408 -0.072 10.252 1.00 96.62 176 LEU A CA 1
ATOM 1407 C C . LEU A 1 176 ? -20.623 1.426 10.522 1.00 96.62 176 LEU A C 1
ATOM 1409 O O . LEU A 1 176 ? -20.911 1.814 11.656 1.00 96.62 176 LEU A O 1
ATOM 1413 N N . SER A 1 177 ? -20.542 2.277 9.493 1.00 95.06 177 SER A N 1
ATOM 1414 C CA . SER A 1 177 ? -20.859 3.704 9.616 1.00 95.06 177 SER A CA 1
ATOM 1415 C C . SER A 1 177 ? -22.346 3.936 9.903 1.00 95.06 177 SER A C 1
ATOM 1417 O O . SER A 1 177 ? -22.672 4.785 10.733 1.00 95.06 177 SER A O 1
ATOM 1419 N N . GLN A 1 178 ? -23.249 3.191 9.257 1.00 97.94 178 GLN A N 1
ATOM 1420 C CA . GLN A 1 178 ? -24.690 3.294 9.501 1.00 97.94 178 GLN A CA 1
ATOM 1421 C C . GLN A 1 178 ? -25.068 2.760 10.890 1.00 97.94 178 GLN A C 1
ATOM 1423 O O . GLN A 1 178 ? -25.876 3.373 11.584 1.00 97.94 178 GLN A O 1
ATOM 1428 N N . GLU A 1 179 ? -24.461 1.658 11.330 1.00 96.06 179 GLU A N 1
ATOM 1429 C CA . GLU A 1 179 ? -24.616 1.110 12.682 1.00 96.06 179 GLU A CA 1
ATOM 1430 C C . GLU A 1 179 ? -24.113 2.095 13.744 1.00 96.06 179 GLU A C 1
ATOM 1432 O O . GLU A 1 179 ? -24.816 2.358 14.720 1.00 96.06 179 GLU A O 1
ATOM 1437 N N . THR A 1 180 ? -22.954 2.718 13.514 1.00 95.38 180 THR A N 1
ATOM 1438 C CA . THR A 1 180 ? -22.405 3.770 14.383 1.00 95.38 180 THR A CA 1
ATOM 1439 C C . THR A 1 180 ? -23.355 4.966 14.484 1.00 95.38 180 THR A C 1
ATOM 1441 O O . THR A 1 180 ? -23.609 5.455 15.585 1.00 95.38 180 THR A O 1
ATOM 1444 N N . GLU A 1 181 ? -23.937 5.423 13.373 1.00 97.38 181 GLU A N 1
ATOM 1445 C CA . GLU A 1 181 ? -24.905 6.528 13.384 1.00 97.38 181 GLU A CA 1
ATOM 1446 C C . GLU A 1 181 ? -26.221 6.135 14.078 1.00 97.38 181 GLU A C 1
ATOM 1448 O O . GLU A 1 181 ? -26.775 6.901 14.868 1.00 97.38 181 GLU A O 1
ATOM 1453 N N . ASN A 1 182 ? -26.695 4.903 13.873 1.00 97.50 182 ASN A N 1
ATOM 1454 C CA . ASN A 1 182 ? -27.853 4.355 14.583 1.00 97.50 182 ASN A CA 1
ATOM 1455 C C . ASN A 1 182 ? -27.606 4.292 16.105 1.00 97.50 182 ASN A C 1
ATOM 1457 O O . ASN A 1 182 ? -28.522 4.557 16.887 1.00 97.50 182 ASN A O 1
ATOM 1461 N N . LEU A 1 183 ? -26.381 3.975 16.537 1.00 97.50 183 LEU A N 1
ATOM 1462 C CA . LEU A 1 183 ? -25.984 3.980 17.948 1.00 97.50 183 LEU A CA 1
ATOM 1463 C C . LEU A 1 183 ? -25.892 5.400 18.523 1.00 97.50 183 LEU A C 1
ATOM 1465 O O . LEU A 1 183 ? -26.395 5.614 19.626 1.00 97.50 183 LEU A O 1
ATOM 1469 N N . LYS A 1 184 ? -25.363 6.388 17.783 1.00 97.81 184 LYS A N 1
ATOM 1470 C CA . LYS A 1 184 ? -25.413 7.808 18.196 1.00 97.81 184 LYS A CA 1
ATOM 1471 C C . LYS A 1 184 ? -26.850 8.284 18.401 1.00 97.81 184 LYS A C 1
ATOM 1473 O O . LYS A 1 184 ? -27.149 8.876 19.431 1.00 97.81 184 LYS A O 1
ATOM 1478 N N . ASN A 1 185 ? -27.751 7.989 17.462 1.00 98.00 185 ASN A N 1
ATOM 1479 C CA . ASN A 1 185 ? -29.156 8.401 17.554 1.00 98.00 185 ASN A CA 1
ATOM 1480 C C . ASN A 1 185 ? -29.869 7.762 18.764 1.00 98.00 185 ASN A C 1
ATOM 1482 O O . ASN A 1 185 ? -30.617 8.437 19.478 1.00 98.00 185 ASN A O 1
ATOM 1486 N N . LYS A 1 186 ? -29.582 6.486 19.061 1.00 98.12 186 LYS A N 1
ATOM 1487 C CA . LYS A 1 186 ? -30.031 5.828 20.302 1.00 98.12 186 LYS A CA 1
ATOM 1488 C C . LYS A 1 186 ? -29.447 6.497 21.549 1.00 98.12 186 LYS A C 1
ATOM 1490 O O . LYS A 1 186 ? -30.199 6.756 22.484 1.00 98.12 186 LYS A O 1
ATOM 1495 N N . LEU A 1 187 ? -28.150 6.813 21.556 1.00 96.94 187 LEU A N 1
ATOM 1496 C CA . LEU A 1 187 ? -27.488 7.490 22.674 1.00 96.94 187 LEU A CA 1
ATOM 1497 C C . LEU A 1 187 ? -28.107 8.868 22.938 1.00 96.94 187 LEU A C 1
ATOM 1499 O O . LEU A 1 187 ? -28.505 9.123 24.065 1.00 96.94 187 LEU A O 1
ATOM 1503 N N . VAL A 1 188 ? -28.291 9.703 21.909 1.00 97.94 188 VAL A N 1
ATOM 1504 C CA . VAL A 1 188 ? -28.965 11.012 22.021 1.00 97.94 188 VAL A CA 1
ATOM 1505 C C . VAL A 1 188 ? -30.377 10.867 22.600 1.00 97.94 188 VAL A C 1
ATOM 1507 O O . VAL A 1 188 ? -30.755 11.627 23.489 1.00 97.94 188 VAL A O 1
ATOM 1510 N N . THR A 1 189 ? -31.134 9.853 22.167 1.00 97.75 189 THR A N 1
ATOM 1511 C CA . THR A 1 189 ? -32.480 9.564 22.700 1.00 97.75 189 THR A CA 1
ATOM 1512 C C . THR A 1 189 ? -32.443 9.189 24.188 1.00 97.75 189 THR A C 1
ATOM 1514 O O . THR A 1 189 ? -33.272 9.657 24.968 1.00 97.75 189 THR A O 1
ATOM 1517 N N . VAL A 1 190 ? -31.469 8.372 24.605 1.00 96.00 190 VAL A N 1
ATOM 1518 C CA . VAL A 1 190 ? -31.278 7.994 26.016 1.00 96.00 190 VAL A CA 1
ATOM 1519 C C . VAL A 1 190 ? -30.808 9.190 26.847 1.00 96.00 190 VAL A C 1
ATOM 1521 O O . VAL A 1 190 ? -31.388 9.444 27.898 1.00 96.00 190 VAL A O 1
ATOM 1524 N N . SER A 1 191 ? -29.836 9.971 26.369 1.00 95.81 191 SER A N 1
ATOM 1525 C CA . SER A 1 191 ? -29.352 11.184 27.039 1.00 95.81 191 SER A CA 1
ATOM 1526 C C . SER A 1 191 ? -30.467 12.208 27.249 1.00 95.81 191 SER A C 1
ATOM 1528 O O . SER A 1 191 ? -30.609 12.711 28.360 1.00 95.81 191 SER A O 1
ATOM 1530 N N . ALA A 1 192 ? -31.309 12.454 26.240 1.00 96.31 192 ALA A N 1
ATOM 1531 C CA . ALA A 1 192 ? -32.467 13.340 26.366 1.00 96.31 192 ALA A CA 1
ATOM 1532 C C . ALA A 1 192 ? -33.491 12.818 27.395 1.00 96.31 192 ALA A C 1
ATOM 1534 O O . ALA A 1 192 ? -34.044 13.598 28.171 1.00 96.31 192 ALA A O 1
ATOM 1535 N N . ARG A 1 193 ? -33.712 11.495 27.463 1.00 95.31 193 ARG A N 1
ATOM 1536 C CA . ARG A 1 193 ? -34.566 10.885 28.496 1.00 95.31 193 ARG A CA 1
ATOM 1537 C C . ARG A 1 193 ? -33.968 11.035 29.898 1.00 95.31 193 ARG A C 1
ATOM 1539 O O . ARG A 1 193 ? -34.709 11.362 30.820 1.00 95.31 193 ARG A O 1
ATOM 1546 N N . CYS A 1 194 ? -32.662 10.829 30.065 1.00 91.19 194 CYS A N 1
ATOM 1547 C CA . CYS A 1 194 ? -31.981 11.033 31.346 1.00 91.19 194 CYS A CA 1
ATOM 1548 C C . CYS A 1 194 ? -32.068 12.499 31.795 1.00 91.19 194 CYS A C 1
ATOM 1550 O O . CYS A 1 194 ? -32.505 12.752 32.911 1.00 91.19 194 CYS A O 1
ATOM 1552 N N . GLN A 1 195 ? -31.775 13.451 30.904 1.00 93.38 195 GLN A N 1
ATOM 1553 C CA . GLN A 1 195 ? -31.910 14.891 31.167 1.00 93.38 195 GLN A CA 1
ATOM 1554 C C . GLN A 1 195 ? -33.351 15.292 31.520 1.00 93.38 195 GLN A C 1
ATOM 1556 O O . GLN A 1 195 ? -33.562 16.154 32.371 1.00 93.38 195 GLN A O 1
ATOM 1561 N N . SER A 1 196 ? -34.359 14.660 30.907 1.00 89.31 196 SER A N 1
ATOM 1562 C CA . SER A 1 196 ? -35.770 14.897 31.241 1.00 89.31 196 SER A CA 1
ATOM 1563 C C . SER A 1 196 ? -36.140 14.380 32.638 1.00 89.31 196 SER A C 1
ATOM 1565 O O . SER A 1 196 ? -36.853 15.063 33.368 1.00 89.31 196 SER A O 1
ATOM 1567 N N . LEU A 1 197 ? -35.627 13.216 33.045 1.00 85.75 197 LEU A N 1
ATOM 1568 C CA . LEU A 1 197 ? -35.809 12.699 34.408 1.00 85.75 197 LEU A CA 1
ATOM 1569 C C . LEU A 1 197 ? -35.064 13.565 35.438 1.00 85.75 197 LEU A C 1
ATOM 1571 O O . LEU A 1 197 ? -35.610 13.894 36.486 1.00 85.75 197 LEU A O 1
ATOM 1575 N N . GLU A 1 198 ? -33.850 14.004 35.112 1.00 86.06 198 GLU A N 1
ATOM 1576 C CA . GLU A 1 198 ? -33.041 14.904 35.939 1.00 86.06 198 GLU A CA 1
ATOM 1577 C C . GLU A 1 198 ? -33.703 16.285 36.106 1.00 86.06 198 GLU A C 1
ATOM 1579 O O . GLU A 1 198 ? -33.708 16.834 37.208 1.00 86.06 198 GLU A O 1
ATOM 1584 N N . THR A 1 199 ? -34.361 16.817 35.069 1.00 85.69 199 THR A N 1
ATOM 1585 C CA . THR A 1 199 ? -35.169 18.049 35.182 1.00 85.69 199 THR A CA 1
ATOM 1586 C C . THR A 1 199 ? -36.495 17.852 35.916 1.00 85.69 199 THR A C 1
ATOM 1588 O O . THR A 1 199 ? -36.939 18.789 36.571 1.00 85.69 199 THR A O 1
ATOM 1591 N N . GLN A 1 200 ? -37.116 16.669 35.895 1.00 80.75 200 GLN A N 1
ATOM 1592 C CA . GLN A 1 200 ? -38.277 16.383 36.759 1.00 80.75 200 GLN A CA 1
ATOM 1593 C C . GLN A 1 200 ? -37.871 16.379 38.242 1.00 80.75 200 GLN A C 1
ATOM 1595 O O . GLN A 1 200 ? -38.522 17.026 39.062 1.00 80.75 200 GLN A O 1
ATOM 1600 N N . VAL A 1 201 ? -36.747 15.730 38.572 1.00 74.50 201 VAL A N 1
ATOM 1601 C CA . VAL A 1 201 ? -36.196 15.686 39.939 1.00 74.50 201 VAL A CA 1
ATOM 1602 C C . VAL A 1 201 ? -35.756 17.075 40.419 1.00 74.50 201 VAL A C 1
ATOM 1604 O O . VAL A 1 201 ? -36.117 17.485 41.520 1.00 74.50 201 VAL A O 1
ATOM 1607 N N . THR A 1 202 ? -35.006 17.829 39.608 1.00 74.81 202 THR A N 1
ATOM 1608 C CA . THR A 1 202 ? -34.454 19.134 40.031 1.00 74.81 202 THR A CA 1
ATOM 1609 C C . THR A 1 202 ? -35.468 20.278 40.052 1.00 74.81 202 THR A C 1
ATOM 1611 O O . THR A 1 202 ? -35.324 21.173 40.880 1.00 74.81 202 THR A O 1
ATOM 1614 N N . ASN A 1 203 ? -36.531 20.241 39.238 1.00 76.38 203 ASN A N 1
ATOM 1615 C CA . ASN A 1 203 ? -37.637 21.209 39.337 1.00 76.38 203 ASN A CA 1
ATOM 1616 C C . ASN A 1 203 ? -38.638 20.880 40.466 1.00 76.38 203 ASN A C 1
ATOM 1618 O O . ASN A 1 203 ? -39.705 21.488 40.528 1.00 76.38 203 ASN A O 1
ATOM 1622 N N . GLY A 1 204 ? -38.326 19.920 41.347 1.00 60.81 204 GLY A N 1
ATOM 1623 C CA . GLY A 1 204 ? -39.174 19.568 42.489 1.00 60.81 204 GLY A CA 1
ATOM 1624 C C . GLY A 1 204 ? -40.536 18.999 42.090 1.00 60.81 204 GLY A C 1
ATOM 1625 O O . GLY A 1 204 ? -41.502 19.139 42.841 1.00 60.81 204 GLY A O 1
ATOM 1626 N N . GLN A 1 205 ? -40.645 18.390 40.904 1.00 57.88 205 GLN A N 1
ATOM 1627 C CA . GLN A 1 205 ? -41.904 17.817 40.452 1.00 57.88 205 GLN A CA 1
ATOM 1628 C C . GLN A 1 205 ? -42.239 16.611 41.337 1.00 57.88 205 GLN A C 1
ATOM 1630 O O . GLN A 1 205 ? -41.454 15.669 41.441 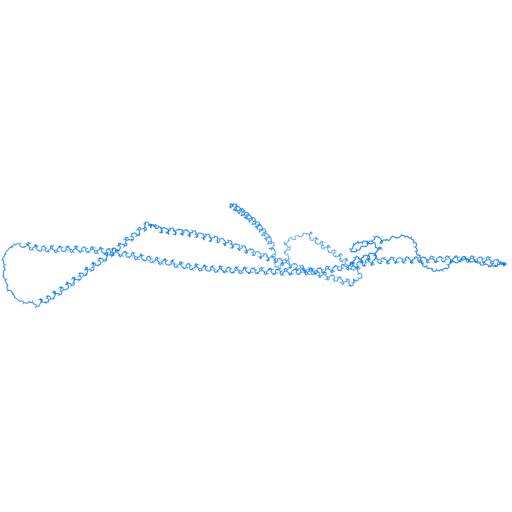1.00 57.88 205 GLN A O 1
ATOM 1635 N N . VAL A 1 206 ? -43.388 16.690 42.018 1.00 56.38 206 VAL A N 1
ATOM 1636 C CA . VAL A 1 206 ? -43.827 15.717 43.032 1.00 56.38 206 VAL A CA 1
ATOM 1637 C C . VAL A 1 206 ? -43.710 14.290 42.475 1.00 56.38 206 VAL A C 1
ATOM 1639 O O . VAL A 1 206 ? -44.083 14.080 41.314 1.00 56.38 206 VAL A O 1
ATOM 1642 N N . PRO A 1 207 ? -43.222 13.305 43.263 1.00 60.34 207 PRO A N 1
ATOM 1643 C CA . PRO A 1 207 ? -43.264 11.900 42.870 1.00 60.34 207 PRO A CA 1
ATOM 1644 C C . PRO A 1 207 ? -44.652 11.517 42.333 1.00 60.34 207 PRO A C 1
ATOM 1646 O O . PRO A 1 207 ? -45.643 12.078 42.810 1.00 60.34 207 PRO A O 1
ATOM 1649 N N . PRO A 1 208 ? -44.760 10.564 41.382 1.00 70.31 208 PRO A N 1
ATOM 1650 C CA . PRO A 1 208 ? -46.055 10.050 40.934 1.00 70.31 208 PRO A CA 1
ATOM 1651 C C . PRO A 1 208 ? -46.956 9.779 42.139 1.00 70.31 208 PRO A C 1
ATOM 1653 O O . PRO A 1 208 ? -46.458 9.269 43.142 1.00 70.31 208 PRO A O 1
ATOM 1656 N N . ALA A 1 209 ? -48.238 10.154 42.075 1.00 66.81 209 ALA A N 1
ATOM 1657 C CA . ALA A 1 209 ? -49.095 10.215 43.265 1.00 66.81 209 ALA A CA 1
ATOM 1658 C C . ALA A 1 209 ? -49.089 8.904 44.075 1.00 66.81 209 ALA A C 1
ATOM 1660 O O . ALA A 1 209 ? -49.039 8.939 45.302 1.00 66.81 209 ALA A O 1
ATOM 1661 N N . ASP A 1 210 ? -49.013 7.764 43.385 1.00 72.00 210 ASP A N 1
ATOM 1662 C CA . ASP A 1 210 ? -48.879 6.428 43.971 1.00 72.00 210 ASP A CA 1
ATOM 1663 C C . ASP A 1 210 ? -47.575 6.256 44.777 1.00 72.00 210 ASP A C 1
ATOM 1665 O O . ASP A 1 210 ? -47.585 5.693 45.866 1.00 72.00 210 ASP A O 1
ATOM 1669 N N . LEU A 1 211 ? -46.445 6.777 44.284 1.00 78.69 211 LEU A N 1
ATOM 1670 C CA . LEU A 1 211 ? -45.147 6.740 44.969 1.00 78.69 211 LEU A CA 1
ATOM 1671 C C . LEU A 1 211 ? -45.099 7.701 46.166 1.00 78.69 211 LEU A C 1
ATOM 1673 O O . LEU A 1 211 ? -44.480 7.372 47.176 1.00 78.69 211 LEU A O 1
ATOM 1677 N N . ALA A 1 212 ? -45.756 8.861 46.085 1.00 78.25 212 ALA A N 1
ATOM 1678 C CA . ALA A 1 212 ? -45.920 9.747 47.239 1.00 78.25 212 ALA A CA 1
ATOM 1679 C C . ALA A 1 212 ? -46.772 9.069 48.331 1.00 78.25 212 ALA A C 1
ATOM 1681 O O . ALA A 1 212 ? -46.350 8.984 49.483 1.00 78.25 212 ALA A O 1
ATOM 1682 N N . LEU A 1 213 ? -47.905 8.479 47.939 1.00 83.94 213 LEU A N 1
ATOM 1683 C CA . LEU A 1 213 ? -48.819 7.750 48.819 1.00 83.94 213 LEU A CA 1
ATOM 1684 C C . LEU A 1 213 ? -48.161 6.517 49.464 1.00 83.94 213 LEU A C 1
ATOM 1686 O O . LEU A 1 213 ? -48.342 6.291 50.658 1.00 83.94 213 LEU A O 1
ATOM 1690 N N . VAL A 1 214 ? -47.337 5.763 48.728 1.00 86.00 214 VAL A N 1
ATOM 1691 C CA . VAL A 1 214 ? -46.535 4.654 49.283 1.00 86.00 214 VAL A CA 1
ATOM 1692 C C . VAL A 1 214 ? -45.485 5.156 50.283 1.00 86.00 214 VAL A C 1
ATOM 1694 O O . VAL A 1 214 ? -45.245 4.496 51.294 1.00 86.00 214 VAL A O 1
ATOM 1697 N N . GLN A 1 215 ? -44.880 6.330 50.065 1.00 86.25 215 GLN A N 1
ATOM 1698 C CA . GLN A 1 215 ? -43.977 6.920 51.060 1.00 86.25 215 GLN A CA 1
ATOM 1699 C C . GLN A 1 215 ? -44.710 7.360 52.335 1.00 86.25 215 GLN A C 1
ATOM 1701 O O . GLN A 1 215 ? -44.162 7.184 53.422 1.00 86.25 215 GLN A O 1
ATOM 1706 N N . ASP A 1 216 ? -45.925 7.905 52.234 1.00 88.19 216 ASP A N 1
ATOM 1707 C CA . ASP A 1 216 ? -46.735 8.258 53.410 1.00 88.19 216 ASP A CA 1
ATOM 1708 C C . ASP A 1 216 ? -47.223 7.020 54.170 1.00 88.19 216 ASP A C 1
ATOM 1710 O O . ASP A 1 216 ? -47.122 6.982 55.395 1.00 88.19 216 ASP A O 1
ATOM 1714 N N . GLN A 1 217 ? -47.642 5.966 53.465 1.00 91.69 217 GLN A N 1
ATOM 1715 C CA . GLN A 1 217 ? -47.957 4.670 54.079 1.00 91.69 217 GLN A CA 1
ATOM 1716 C C . GLN A 1 217 ? -46.748 4.068 54.808 1.00 91.69 217 GLN A C 1
ATOM 1718 O O . GLN A 1 217 ? -46.900 3.526 55.901 1.00 91.69 217 GLN A O 1
ATOM 1723 N N . LEU A 1 218 ? -45.540 4.193 54.248 1.00 92.38 218 LEU A N 1
ATOM 1724 C CA . LEU A 1 218 ? -44.318 3.728 54.907 1.00 92.38 218 LEU A CA 1
ATOM 1725 C C . LEU A 1 218 ? -43.968 4.574 56.145 1.00 92.38 218 LEU A C 1
ATOM 1727 O O . LEU A 1 218 ? -43.530 4.013 57.147 1.00 92.38 218 LEU A O 1
ATOM 1731 N N . ARG A 1 219 ? -44.189 5.897 56.111 1.00 93.38 219 ARG A N 1
ATOM 1732 C CA . ARG A 1 219 ? -44.030 6.784 57.281 1.00 93.38 219 ARG A CA 1
ATOM 1733 C C . ARG A 1 219 ? -44.986 6.394 58.414 1.00 93.38 219 ARG A C 1
ATOM 1735 O O . ARG A 1 219 ? -44.531 6.154 59.528 1.00 93.38 219 ARG A O 1
ATOM 1742 N N . ASP A 1 220 ? -46.274 6.256 58.106 1.00 95.00 220 ASP A N 1
ATOM 1743 C CA . ASP A 1 220 ? -47.329 5.854 59.048 1.00 95.00 220 ASP A CA 1
ATOM 1744 C C . ASP A 1 220 ? -47.079 4.455 59.650 1.00 95.00 220 ASP A C 1
ATOM 1746 O O . ASP A 1 220 ? -47.213 4.259 60.859 1.00 95.00 220 ASP A O 1
ATOM 1750 N N . ALA A 1 221 ? -46.629 3.492 58.837 1.00 94.06 221 ALA A N 1
ATOM 1751 C CA . ALA A 1 221 ? -46.255 2.158 59.309 1.00 94.06 221 ALA A CA 1
ATOM 1752 C C . ALA A 1 221 ? -45.028 2.177 60.242 1.00 94.06 221 ALA A C 1
ATOM 1754 O O . ALA A 1 221 ? -45.013 1.471 61.252 1.00 94.06 221 ALA A O 1
ATOM 1755 N N . LEU A 1 222 ? -44.009 2.992 59.942 1.00 95.56 222 LEU A N 1
ATOM 1756 C CA . LEU A 1 222 ? -42.829 3.148 60.801 1.00 95.56 222 LEU A CA 1
ATOM 1757 C C . LEU A 1 222 ? -43.180 3.812 62.140 1.00 95.56 222 LEU A C 1
ATOM 1759 O O . LEU A 1 222 ? -42.727 3.338 63.184 1.00 95.56 222 LEU A O 1
ATOM 1763 N N . GLU A 1 223 ? -44.019 4.850 62.131 1.00 96.25 223 GLU A N 1
ATOM 1764 C CA . GLU A 1 223 ? -44.475 5.513 63.357 1.00 96.25 223 GLU A CA 1
ATOM 1765 C C . GLU A 1 223 ? -45.295 4.555 64.237 1.00 96.25 223 GLU A C 1
ATOM 1767 O O . GLU A 1 223 ? -45.023 4.420 65.432 1.00 96.25 223 GLU A O 1
ATOM 1772 N N . LYS A 1 224 ? -46.228 3.798 63.644 1.00 95.69 224 LYS A N 1
ATOM 1773 C CA . LYS A 1 224 ? -47.005 2.766 64.353 1.00 95.69 224 LYS A CA 1
ATOM 1774 C C . LYS A 1 224 ? -46.124 1.659 64.923 1.00 95.69 224 LYS A C 1
ATOM 1776 O O . LYS A 1 224 ? -46.335 1.258 66.064 1.00 95.69 224 LYS A O 1
ATOM 1781 N N . ASN A 1 225 ? -45.104 1.205 64.195 1.00 96.81 225 ASN A N 1
ATOM 1782 C CA . ASN A 1 225 ? -44.141 0.231 64.718 1.00 96.81 225 ASN A CA 1
ATOM 1783 C C . ASN A 1 225 ? -43.347 0.784 65.914 1.00 96.81 225 ASN A C 1
ATOM 1785 O O . ASN A 1 225 ? -43.095 0.052 66.872 1.00 96.81 225 ASN A O 1
ATOM 1789 N N . GLN A 1 226 ? -43.004 2.076 65.913 1.00 97.12 226 GLN A N 1
ATOM 1790 C CA . GLN A 1 226 ? -42.350 2.713 67.058 1.00 97.12 226 GLN A CA 1
ATOM 1791 C C . GLN A 1 226 ? -43.296 2.857 68.264 1.00 97.12 226 GLN A C 1
ATOM 1793 O O . GLN A 1 226 ? -42.875 2.621 69.397 1.00 97.12 226 GLN A O 1
ATOM 1798 N N . GLN A 1 227 ? -44.577 3.165 68.038 1.00 96.94 227 GLN A N 1
ATOM 1799 C CA . GLN A 1 227 ? -45.606 3.180 69.088 1.00 96.94 227 GLN A CA 1
ATOM 1800 C C . GLN A 1 227 ? -45.818 1.779 69.695 1.00 96.94 227 GLN A C 1
ATOM 1802 O O . GLN A 1 227 ? -45.847 1.642 70.920 1.00 96.94 227 GLN A O 1
ATOM 1807 N N . TRP A 1 228 ? -45.884 0.731 68.863 1.00 97.25 228 TRP A N 1
ATOM 1808 C CA . TRP A 1 228 ? -45.966 -0.660 69.324 1.00 97.25 228 TRP A CA 1
ATOM 1809 C C . TRP A 1 228 ? -44.750 -1.076 70.153 1.00 97.25 228 TRP A C 1
ATOM 1811 O O . TRP A 1 228 ? -44.934 -1.681 71.204 1.00 97.25 228 TRP A O 1
ATOM 1821 N N . LEU A 1 229 ? -43.531 -0.707 69.745 1.00 97.81 229 LEU A N 1
ATOM 1822 C CA . LEU A 1 229 ? -42.308 -0.998 70.503 1.00 97.81 229 LEU A CA 1
ATOM 1823 C C . LEU A 1 229 ? -42.324 -0.359 71.905 1.00 97.81 229 LEU A C 1
ATOM 1825 O O . LEU A 1 229 ? -41.930 -0.997 72.879 1.00 97.81 229 LEU A O 1
ATOM 1829 N N . VAL A 1 230 ? -42.808 0.881 72.025 1.00 97.19 230 VAL A N 1
ATOM 1830 C CA . VAL A 1 230 ? -42.943 1.566 73.324 1.00 97.19 230 VAL A CA 1
ATOM 1831 C C . VAL A 1 230 ? -44.023 0.908 74.192 1.00 97.19 230 VAL A C 1
ATOM 1833 O O . VAL A 1 230 ? -43.816 0.732 75.393 1.00 97.19 230 VAL A O 1
ATOM 1836 N N . TYR A 1 231 ? -45.152 0.499 73.605 1.00 97.44 231 TYR A N 1
ATOM 1837 C CA . TYR A 1 231 ? -46.194 -0.253 74.315 1.00 97.44 231 TYR A CA 1
ATOM 1838 C C . TYR A 1 231 ? -45.695 -1.626 74.800 1.00 97.44 231 TYR A C 1
ATOM 1840 O O . TYR A 1 231 ? -45.977 -2.024 75.931 1.00 97.44 231 TYR A O 1
ATOM 1848 N N . ASP A 1 232 ? -44.919 -2.328 73.973 1.00 97.69 232 ASP A N 1
ATOM 1849 C CA . ASP A 1 232 ? -44.327 -3.629 74.290 1.00 97.69 232 ASP A CA 1
ATOM 1850 C C . ASP A 1 232 ? -43.392 -3.525 75.506 1.00 97.69 232 ASP A C 1
ATOM 1852 O O . ASP A 1 232 ? -43.597 -4.218 76.503 1.00 97.69 232 ASP A O 1
ATOM 1856 N N . GLN A 1 233 ? -42.477 -2.548 75.494 1.00 97.25 233 GLN A N 1
ATOM 1857 C CA . GLN A 1 233 ? -41.578 -2.241 76.616 1.00 97.25 233 GLN A CA 1
ATOM 1858 C C . GLN A 1 233 ? -42.332 -1.863 77.903 1.00 97.25 233 GLN A C 1
ATOM 1860 O O . GLN A 1 233 ? -41.951 -2.295 78.993 1.00 97.25 233 GLN A O 1
ATOM 1865 N N . GLN A 1 234 ? -43.419 -1.088 77.806 1.00 97.06 234 GLN A N 1
ATOM 1866 C CA . GLN A 1 234 ? -44.260 -0.760 78.966 1.00 97.06 234 GLN A CA 1
ATOM 1867 C C . GLN A 1 234 ? -44.963 -2.001 79.535 1.00 97.06 234 GLN A C 1
ATOM 1869 O O . GLN A 1 234 ? -45.022 -2.166 80.756 1.00 97.06 234 GLN A O 1
ATOM 1874 N N . ARG A 1 235 ? -45.457 -2.901 78.673 1.00 98.00 235 ARG A N 1
ATOM 1875 C CA . ARG A 1 235 ? -46.064 -4.171 79.096 1.00 98.00 235 ARG A CA 1
ATOM 1876 C C . ARG A 1 235 ? -45.032 -5.080 79.766 1.00 98.00 235 ARG A C 1
ATOM 1878 O O . ARG A 1 235 ? -45.335 -5.657 80.808 1.00 98.00 235 ARG A O 1
ATOM 1885 N N . GLU A 1 236 ? -43.824 -5.192 79.214 1.00 96.88 236 GLU A N 1
ATOM 1886 C CA . GLU A 1 236 ? -42.738 -5.966 79.827 1.00 96.88 236 GLU A CA 1
ATOM 1887 C C . GLU A 1 236 ? -42.349 -5.415 81.203 1.00 96.88 236 GLU A C 1
ATOM 1889 O O . GLU A 1 236 ? -42.307 -6.180 82.167 1.00 96.88 236 GLU A O 1
ATOM 1894 N N . ALA A 1 237 ? -42.149 -4.100 81.332 1.00 96.38 237 ALA A N 1
ATOM 1895 C CA . ALA A 1 237 ? -41.838 -3.460 82.611 1.00 96.38 237 ALA A CA 1
ATOM 1896 C C . ALA A 1 237 ? -42.952 -3.675 83.657 1.00 96.38 237 ALA A C 1
ATOM 1898 O O . ALA A 1 237 ? -42.668 -3.969 84.822 1.00 96.38 237 ALA A O 1
ATOM 1899 N N . TYR A 1 238 ? -44.223 -3.603 83.244 1.00 97.50 238 TYR A N 1
ATOM 1900 C CA . TYR A 1 238 ? -45.355 -3.916 84.118 1.00 97.50 238 TYR A CA 1
ATOM 1901 C C . TYR A 1 238 ? -45.327 -5.380 84.584 1.00 97.50 238 TYR A C 1
ATOM 1903 O O . TYR A 1 238 ? -45.372 -5.631 85.790 1.00 97.50 238 TYR A O 1
ATOM 1911 N N . VAL A 1 239 ? -45.174 -6.342 83.668 1.00 98.19 239 VAL A N 1
ATOM 1912 C CA . VAL A 1 239 ? -45.094 -7.777 84.004 1.00 98.19 239 VAL A CA 1
ATOM 1913 C C . VAL A 1 239 ? -43.907 -8.069 84.930 1.00 98.19 239 VAL A C 1
ATOM 1915 O O . VAL A 1 239 ? -44.074 -8.783 85.918 1.00 98.19 239 VAL A O 1
ATOM 1918 N N . GLN A 1 240 ? -42.740 -7.468 84.687 1.00 97.00 240 GLN A N 1
ATOM 1919 C CA . GLN A 1 240 ? -41.575 -7.582 85.574 1.00 97.00 240 GLN A CA 1
ATOM 1920 C C . GLN A 1 240 ? -41.876 -7.056 86.987 1.00 97.00 240 GLN A C 1
ATOM 1922 O O . GLN A 1 240 ? -41.507 -7.705 87.966 1.00 97.00 240 GLN A O 1
ATOM 1927 N N . SER A 1 241 ? -42.601 -5.937 87.117 1.00 96.31 241 SER A N 1
ATOM 1928 C CA . SER A 1 241 ? -42.999 -5.394 88.426 1.00 96.31 241 SER A CA 1
ATOM 1929 C C . SER A 1 241 ? -43.986 -6.300 89.181 1.00 96.31 241 SER A C 1
ATOM 1931 O O . SER A 1 241 ? -43.853 -6.484 90.392 1.00 96.31 241 SER A O 1
ATOM 1933 N N . VAL A 1 242 ? -44.923 -6.939 88.470 1.00 97.50 242 VAL A N 1
ATOM 1934 C CA . VAL A 1 242 ? -45.875 -7.905 89.047 1.00 97.50 242 VAL A CA 1
ATOM 1935 C C . VAL A 1 242 ? -45.156 -9.179 89.499 1.00 97.50 242 VAL A C 1
ATOM 1937 O O . VAL A 1 242 ? -45.423 -9.675 90.595 1.00 97.50 242 VAL A O 1
ATOM 1940 N N . LEU A 1 243 ? -44.203 -9.684 88.709 1.00 97.12 243 LEU A N 1
ATOM 1941 C CA . LEU A 1 243 ? -43.372 -10.833 89.085 1.00 97.12 243 LEU A CA 1
ATOM 1942 C C . LEU A 1 243 ? -42.505 -10.524 90.314 1.00 97.12 243 LEU A C 1
ATOM 1944 O O . LEU A 1 243 ? -42.504 -11.304 91.264 1.00 97.12 243 LEU A O 1
ATOM 1948 N N . ALA A 1 244 ? -41.842 -9.363 90.347 1.00 96.50 244 ALA A N 1
ATOM 1949 C CA . ALA A 1 244 ? -41.067 -8.922 91.507 1.00 96.50 244 ALA A CA 1
ATOM 1950 C C . ALA A 1 244 ? -41.937 -8.839 92.774 1.00 96.50 244 ALA A C 1
ATOM 1952 O O . ALA A 1 244 ? -41.578 -9.401 93.809 1.00 96.50 244 ALA A O 1
ATOM 1953 N N . ARG A 1 245 ? -43.129 -8.231 92.680 1.00 96.69 245 ARG A N 1
ATOM 1954 C CA . ARG A 1 245 ? -44.066 -8.141 93.810 1.00 96.69 245 ARG A CA 1
ATOM 1955 C C . ARG A 1 245 ? -44.611 -9.504 94.250 1.00 96.69 245 ARG A C 1
ATOM 1957 O O . ARG A 1 245 ? -44.872 -9.699 95.435 1.00 96.69 245 ARG A O 1
ATOM 1964 N N . THR A 1 246 ? -44.763 -10.451 93.327 1.00 96.31 246 THR A N 1
ATOM 1965 C CA . THR A 1 246 ? -45.164 -11.828 93.655 1.00 96.31 246 THR A CA 1
ATOM 1966 C C . THR A 1 246 ? -44.071 -12.519 94.473 1.00 96.31 246 THR A C 1
ATOM 1968 O O . THR A 1 246 ? -44.363 -13.051 95.542 1.00 96.31 246 THR A O 1
ATOM 1971 N N . LEU A 1 247 ? -42.805 -12.407 94.056 1.00 95.88 247 LEU A N 1
ATOM 1972 C CA . LEU A 1 247 ? -41.652 -12.961 94.779 1.00 95.88 247 LEU A CA 1
ATOM 1973 C C . LEU A 1 247 ? -41.459 -12.330 96.174 1.00 95.88 247 LEU A C 1
ATOM 1975 O O . LEU A 1 247 ? -41.130 -13.039 97.126 1.00 95.88 247 LEU A O 1
ATOM 1979 N N . GLU A 1 248 ? -41.709 -11.024 96.333 1.00 95.69 248 GLU A N 1
ATOM 1980 C CA . GLU A 1 248 ? -41.731 -10.369 97.654 1.00 95.69 248 GLU A CA 1
ATOM 1981 C C . GLU A 1 248 ? -42.778 -10.995 98.590 1.00 95.69 248 GLU A C 1
ATOM 1983 O O . GLU A 1 248 ? -42.487 -11.276 99.755 1.00 95.69 248 GLU A O 1
ATOM 1988 N N . LEU A 1 249 ? -43.996 -11.222 98.088 1.00 94.62 249 LEU A N 1
ATOM 1989 C CA . LEU A 1 249 ? -45.098 -11.795 98.865 1.00 94.62 249 LEU A CA 1
ATOM 1990 C C . LEU A 1 249 ? -44.859 -13.277 99.186 1.00 94.62 249 LEU A C 1
ATOM 1992 O O . LEU A 1 249 ? -45.123 -13.705 100.310 1.00 94.62 249 LEU A O 1
ATOM 1996 N N . GLU A 1 250 ? -44.299 -14.051 98.254 1.00 94.12 250 GLU A N 1
ATOM 1997 C CA . GLU A 1 250 ? -43.869 -15.433 98.498 1.00 94.12 250 GLU A CA 1
ATOM 1998 C C . GLU A 1 250 ? -42.783 -15.508 99.580 1.00 94.12 250 GLU A C 1
ATOM 2000 O O . GLU A 1 250 ? -42.866 -16.351 100.478 1.00 94.12 250 GLU A O 1
ATOM 2005 N N . GLN A 1 251 ? -41.807 -14.593 99.560 1.00 94.00 251 GLN A N 1
ATOM 2006 C CA . GLN A 1 251 ? -40.766 -14.516 100.586 1.00 94.00 251 GLN A CA 1
ATOM 2007 C C . GLN A 1 251 ? -41.341 -14.152 101.965 1.00 94.00 251 GLN A C 1
ATOM 2009 O O . GLN A 1 251 ? -40.997 -14.801 102.956 1.00 94.00 251 GLN A O 1
ATOM 2014 N N . GLN A 1 252 ? -42.250 -13.175 102.042 1.00 92.38 252 GLN A N 1
ATOM 2015 C CA . GLN A 1 252 ? -42.946 -12.820 103.290 1.00 92.38 252 GLN A CA 1
ATOM 2016 C C . GLN A 1 252 ? -43.770 -13.999 103.832 1.00 92.38 252 GLN A C 1
ATOM 2018 O O . GLN A 1 252 ? -43.735 -14.293 105.028 1.00 92.38 252 GLN A O 1
ATOM 2023 N N . LEU A 1 253 ? -44.462 -14.731 102.954 1.00 91.00 253 LEU A N 1
ATOM 2024 C CA . LEU A 1 253 ? -45.269 -15.899 103.312 1.00 91.00 253 LEU A CA 1
ATOM 2025 C C . LEU A 1 253 ? -44.397 -17.084 103.774 1.00 91.00 253 LEU A C 1
ATOM 2027 O O . LEU A 1 253 ? -44.775 -17.801 104.704 1.00 91.00 253 LEU A O 1
ATOM 2031 N N . ALA A 1 254 ? -43.212 -17.269 103.187 1.00 89.94 254 ALA A N 1
ATOM 2032 C CA . ALA A 1 254 ? -42.224 -18.248 103.646 1.00 89.94 254 ALA A CA 1
ATOM 2033 C C . ALA A 1 254 ? -41.662 -17.895 105.038 1.00 89.94 254 ALA A 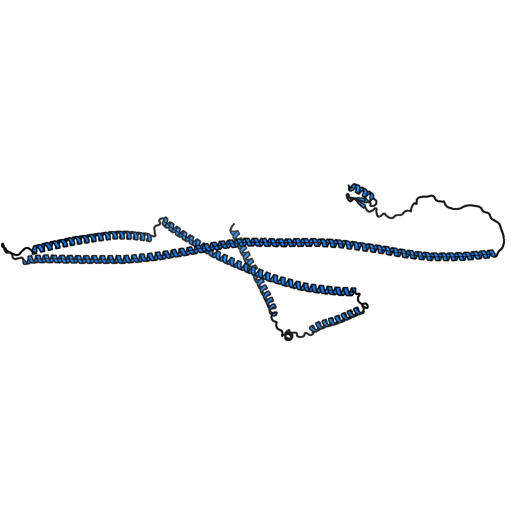C 1
ATOM 2035 O O . ALA A 1 254 ? -41.613 -18.762 105.914 1.00 89.94 254 ALA A O 1
ATOM 2036 N N . GLN A 1 255 ? -41.315 -16.625 105.275 1.00 89.62 255 GLN A N 1
ATOM 2037 C CA . GLN A 1 255 ? -40.864 -16.137 106.586 1.00 89.62 255 GLN A CA 1
ATOM 2038 C C . GLN A 1 255 ? -41.950 -16.313 107.660 1.00 89.62 255 GLN A C 1
ATOM 2040 O O . GLN A 1 255 ? -41.666 -16.830 108.742 1.00 89.62 255 GLN A O 1
ATOM 2045 N N . ALA A 1 256 ? -43.206 -15.974 107.349 1.00 86.62 256 ALA A N 1
ATOM 2046 C CA . ALA A 1 256 ? -44.340 -16.162 108.255 1.00 86.62 256 ALA A CA 1
ATOM 2047 C C . ALA A 1 256 ? -44.557 -17.644 108.621 1.00 86.62 256 ALA A C 1
ATOM 2049 O O . ALA A 1 256 ? -44.727 -17.970 109.797 1.00 86.62 256 ALA A O 1
ATOM 2050 N N . LYS A 1 257 ? -44.468 -18.564 107.648 1.00 86.19 257 LYS A N 1
ATOM 2051 C CA . LYS A 1 257 ? -44.521 -20.018 107.904 1.00 86.19 257 LYS A CA 1
ATOM 2052 C C . LYS A 1 257 ? -43.389 -20.493 108.820 1.00 86.19 257 LYS A C 1
ATOM 2054 O O . LYS A 1 257 ? -43.632 -21.308 109.708 1.00 86.19 257 LYS A O 1
ATOM 2059 N N . GLN A 1 258 ? -42.173 -19.976 108.641 1.00 83.19 258 GLN A N 1
ATOM 2060 C CA . GLN A 1 258 ? -41.025 -20.340 109.476 1.00 83.19 258 GLN A CA 1
ATOM 2061 C C . GLN A 1 258 ? -41.194 -19.852 110.927 1.00 83.19 258 GLN A C 1
ATOM 2063 O O . GLN A 1 258 ? -40.938 -20.610 111.863 1.00 83.19 258 GLN A O 1
ATOM 2068 N N . GLN A 1 259 ? -41.700 -18.630 111.124 1.00 82.62 259 GLN A N 1
ATOM 2069 C CA . GLN A 1 259 ? -42.055 -18.103 112.450 1.00 82.62 259 GLN A CA 1
ATOM 2070 C C . GLN A 1 259 ? -43.174 -18.929 113.108 1.00 82.62 259 GLN A C 1
ATOM 2072 O O . GLN A 1 259 ? -43.081 -19.273 114.287 1.00 82.62 259 GLN A O 1
ATOM 2077 N N . GLN A 1 260 ? -44.200 -19.318 112.344 1.00 78.06 260 GLN A N 1
ATOM 2078 C CA . GLN A 1 260 ? -45.307 -20.142 112.837 1.00 78.06 260 GLN A CA 1
ATOM 2079 C C . GLN A 1 260 ? -44.842 -21.542 113.277 1.00 78.06 260 GLN A C 1
ATOM 2081 O O . GLN A 1 260 ? -45.277 -22.030 114.321 1.00 78.06 260 GLN A O 1
ATOM 2086 N N . GLN A 1 261 ? -43.912 -22.170 112.547 1.00 75.56 261 GLN A N 1
ATOM 2087 C CA . GLN A 1 261 ? -43.309 -23.445 112.959 1.00 75.56 261 GLN A CA 1
ATOM 2088 C C . GLN A 1 261 ? -42.482 -23.318 114.248 1.00 75.56 261 GLN A C 1
ATOM 2090 O O . GLN A 1 261 ? -42.559 -24.199 115.105 1.00 75.56 261 GLN A O 1
ATOM 2095 N N . GLN A 1 262 ? -41.741 -22.220 114.433 1.00 72.31 262 GLN A N 1
ATOM 2096 C CA . GLN A 1 262 ? -41.005 -21.966 115.680 1.00 72.31 262 GLN A CA 1
ATOM 2097 C C . GLN A 1 262 ? -41.954 -21.784 116.878 1.00 72.31 262 GLN A C 1
ATOM 2099 O O . GLN A 1 262 ? -41.707 -22.347 117.945 1.00 72.31 262 GLN A O 1
ATOM 2104 N N . GLN A 1 263 ? -43.077 -21.079 116.700 1.00 70.50 263 GLN A N 1
ATOM 2105 C CA . GLN A 1 263 ? -44.106 -20.945 117.741 1.00 70.50 263 GLN A CA 1
ATOM 2106 C C . GLN A 1 263 ? -44.767 -22.292 118.084 1.00 70.50 263 GLN A C 1
ATOM 2108 O O . GLN A 1 263 ? -44.954 -22.597 119.262 1.00 70.50 263 GLN A O 1
ATOM 2113 N N . GLN A 1 264 ? -45.054 -23.138 117.089 1.00 65.62 264 GLN A N 1
ATOM 2114 C CA . GLN A 1 264 ? -45.608 -24.481 117.322 1.00 65.62 264 GLN A CA 1
ATOM 2115 C C . GLN A 1 264 ? -44.629 -25.405 118.066 1.00 65.62 264 GLN A C 1
ATOM 2117 O O . GLN A 1 264 ? -45.051 -26.150 118.952 1.00 65.62 264 GLN A O 1
ATOM 2122 N N . GLN A 1 265 ? -43.324 -25.320 117.781 1.00 58.00 265 GLN A N 1
ATOM 2123 C CA . GLN A 1 265 ? -42.296 -26.062 118.527 1.00 58.00 265 GLN A CA 1
ATOM 2124 C C . GLN A 1 265 ? -42.180 -25.605 119.990 1.00 58.00 265 GLN A C 1
ATOM 2126 O O . GLN A 1 265 ? -41.958 -26.438 120.867 1.00 58.00 265 GLN A O 1
ATOM 2131 N N . GLN A 1 266 ? -42.381 -24.314 120.276 1.00 56.25 266 GLN A N 1
ATOM 2132 C CA . GLN A 1 266 ? -42.413 -23.800 121.651 1.00 56.25 266 GLN A CA 1
ATOM 2133 C C . GLN A 1 266 ? -43.689 -24.235 122.395 1.00 56.25 266 GLN A C 1
ATOM 2135 O O . GLN A 1 266 ? -43.610 -24.695 123.535 1.00 56.25 266 GLN A O 1
ATOM 2140 N N . GLN A 1 267 ? -44.856 -24.180 121.744 1.00 55.25 267 GLN A N 1
ATOM 2141 C CA . GLN A 1 267 ? -46.128 -24.600 122.350 1.00 55.25 267 GLN A CA 1
ATOM 2142 C C . GLN A 1 267 ? -46.198 -26.112 122.636 1.00 55.25 267 GLN A C 1
ATOM 2144 O O . GLN A 1 267 ? -46.836 -26.510 123.608 1.00 55.25 267 GLN A O 1
ATOM 2149 N N . GLN A 1 268 ? -45.491 -26.963 121.882 1.00 48.97 268 GLN A N 1
ATOM 2150 C CA . GLN A 1 268 ? -45.423 -28.406 122.172 1.00 48.97 268 GLN A CA 1
ATOM 2151 C C . GLN A 1 268 ? -44.604 -28.785 123.422 1.00 48.97 268 GLN A C 1
ATOM 2153 O O . GLN A 1 268 ? -44.665 -29.941 123.839 1.00 48.97 268 GLN A O 1
ATOM 2158 N N . GLN A 1 269 ? -43.872 -27.855 124.050 1.00 45.28 269 GLN A N 1
ATOM 2159 C CA . GLN A 1 269 ? -43.103 -28.134 125.274 1.00 45.28 269 GLN A CA 1
ATOM 2160 C C . GLN A 1 269 ? -43.769 -27.642 126.572 1.00 45.28 269 GLN A C 1
ATOM 2162 O O . GLN A 1 269 ? -43.270 -27.950 127.654 1.00 45.28 269 GLN A O 1
ATOM 2167 N N . GLN A 1 270 ? -44.893 -26.916 126.504 1.00 35.84 270 GLN A N 1
ATOM 2168 C CA . GLN A 1 270 ? -45.550 -26.342 127.687 1.00 35.84 270 GLN A CA 1
ATOM 2169 C C . GLN A 1 270 ? -47.075 -26.533 127.696 1.00 35.84 270 GLN A C 1
ATOM 2171 O O . GLN A 1 270 ? -47.830 -25.623 127.367 1.00 35.84 270 GLN A O 1
ATOM 2176 N N . SER A 1 271 ? -47.535 -27.703 128.154 1.00 32.69 271 SER A N 1
ATOM 2177 C CA . SER A 1 271 ? -48.404 -27.836 129.349 1.00 32.69 271 SER A CA 1
ATOM 2178 C C . SER A 1 271 ? -49.125 -29.194 129.422 1.00 32.69 271 SER A C 1
ATOM 2180 O O . SER A 1 271 ? -49.747 -29.663 128.472 1.00 32.69 271 SER A O 1
ATOM 2182 N N . LYS A 1 272 ? -49.076 -29.810 130.607 1.00 29.62 272 LYS A N 1
ATOM 2183 C CA . LYS A 1 272 ? -50.029 -30.822 131.080 1.00 29.62 272 LYS A CA 1
ATOM 2184 C C . LYS A 1 272 ? -50.697 -30.252 132.328 1.00 29.62 272 LYS A C 1
ATOM 2186 O O . LYS A 1 272 ? -49.950 -29.953 133.252 1.00 29.62 272 LYS A O 1
ATOM 2191 N N . GLN A 1 273 ? -52.036 -30.267 132.368 1.00 28.17 273 GLN A N 1
ATOM 2192 C CA . GLN A 1 273 ? -52.867 -30.257 133.593 1.00 28.17 273 GLN A CA 1
ATOM 2193 C C . GLN A 1 273 ? -52.759 -28.957 134.456 1.00 28.17 273 GLN A C 1
ATOM 2195 O O . GLN A 1 273 ? -51.737 -28.286 134.462 1.00 28.17 273 GLN A O 1
ATOM 2200 N N . GLU A 1 274 ? -53.783 -28.483 135.177 1.00 26.45 274 GLU A N 1
ATOM 2201 C CA . GLU A 1 274 ? -55.160 -28.965 135.395 1.00 26.45 274 GLU A CA 1
ATOM 2202 C C . GLU A 1 274 ? -56.070 -27.826 135.923 1.00 26.45 274 GLU A C 1
ATOM 2204 O O . GLU A 1 274 ? -55.551 -26.942 136.592 1.00 26.45 274 GLU A O 1
ATOM 2209 N N . ALA A 1 275 ? -57.399 -27.921 135.701 1.00 25.38 275 ALA A N 1
ATOM 2210 C CA . ALA A 1 275 ? -58.503 -27.149 136.338 1.00 25.38 275 ALA A CA 1
ATOM 2211 C C . ALA A 1 275 ? -58.445 -25.586 136.289 1.00 25.38 275 ALA A C 1
ATOM 2213 O O . ALA A 1 275 ? -57.399 -24.982 136.119 1.00 25.38 275 ALA A O 1
ATOM 2214 N N . GLY A 1 276 ? -59.535 -24.809 136.378 1.00 25.05 276 GLY A N 1
ATOM 2215 C CA . GLY A 1 276 ? -60.936 -25.076 136.748 1.00 25.05 276 GLY A CA 1
ATOM 2216 C C . GLY A 1 276 ? -61.296 -24.338 138.055 1.00 25.05 276 GLY A C 1
ATOM 2217 O O . GLY A 1 276 ? -60.485 -24.345 138.974 1.00 25.05 276 GLY A O 1
ATOM 2218 N N . SER A 1 277 ? -62.451 -23.686 138.233 1.00 28.42 277 SER A N 1
ATOM 2219 C CA . SER A 1 277 ? -63.695 -23.589 137.435 1.00 28.42 277 SER A CA 1
ATOM 2220 C C . SER A 1 277 ? -64.022 -22.094 137.099 1.00 28.42 277 SER A C 1
ATOM 2222 O O . SER A 1 277 ? -63.072 -21.392 136.769 1.00 28.42 277 SER A O 1
ATOM 2224 N N . ASP A 1 278 ? -65.223 -21.481 137.044 1.00 23.73 278 ASP A N 1
ATOM 2225 C CA . ASP A 1 278 ? -66.619 -21.833 137.392 1.00 23.73 278 ASP A CA 1
ATOM 2226 C C . ASP A 1 278 ? -67.662 -20.986 136.592 1.00 23.73 278 ASP A C 1
ATOM 2228 O O . ASP A 1 278 ? -67.339 -20.402 135.558 1.00 23.73 278 ASP A O 1
ATOM 2232 N N . ALA A 1 279 ? -68.922 -20.953 137.045 1.00 26.78 279 ALA A N 1
ATOM 2233 C CA . ALA A 1 279 ? -70.085 -20.248 136.492 1.00 26.78 279 ALA A CA 1
ATOM 2234 C C . ALA A 1 279 ? -70.045 -18.710 136.727 1.00 26.78 279 ALA A C 1
ATOM 2236 O O . ALA A 1 279 ? -69.267 -18.210 137.533 1.00 26.78 279 ALA A O 1
ATOM 2237 N N . SER A 1 280 ? -70.867 -17.868 136.086 1.00 26.00 280 SER A N 1
ATOM 2238 C CA . SER A 1 280 ? -72.247 -18.056 135.585 1.00 26.00 280 SER A CA 1
ATOM 2239 C C . SER A 1 280 ? -72.549 -17.033 134.447 1.00 26.00 280 SER A C 1
ATOM 2241 O O . SER A 1 280 ? -71.690 -16.211 134.145 1.00 26.00 280 SER A O 1
ATOM 2243 N N . ALA A 1 281 ? -73.693 -16.974 133.747 1.00 26.92 281 ALA A N 1
ATOM 2244 C CA . ALA A 1 281 ? -75.031 -17.504 134.039 1.00 26.92 281 ALA A CA 1
ATOM 2245 C C . ALA A 1 281 ? -75.866 -17.860 132.775 1.00 26.92 281 ALA A C 1
ATOM 2247 O O . ALA A 1 281 ? -75.335 -18.253 131.742 1.00 26.92 281 ALA A O 1
ATOM 2248 N N . ASN A 1 282 ? -77.196 -17.776 132.902 1.00 27.11 282 ASN A N 1
ATOM 2249 C CA . ASN A 1 282 ? -78.274 -18.228 132.002 1.00 27.11 282 ASN A CA 1
ATOM 2250 C C . ASN A 1 282 ? -79.496 -17.267 132.233 1.00 27.11 282 ASN A C 1
ATOM 2252 O O . ASN A 1 282 ? -79.379 -16.454 133.158 1.00 27.11 282 ASN A O 1
ATOM 2256 N N . PRO A 1 283 ? -80.676 -17.329 131.553 1.00 45.41 283 PRO A N 1
ATOM 2257 C CA . PRO A 1 283 ? -81.121 -18.294 130.534 1.00 45.41 283 PRO A CA 1
ATOM 2258 C C . PRO A 1 283 ? -82.012 -17.749 129.369 1.00 45.41 283 PRO A C 1
ATOM 2260 O O . PRO A 1 283 ? -82.344 -16.573 129.308 1.00 45.41 283 PRO A O 1
ATOM 2263 N N . VAL A 1 284 ? -82.512 -18.689 128.541 1.00 29.67 284 VAL A N 1
ATOM 2264 C CA . VAL A 1 284 ? -83.800 -18.678 127.785 1.00 29.67 284 VAL A CA 1
ATOM 2265 C C . VAL A 1 284 ? -83.982 -17.719 126.585 1.00 29.67 284 VAL A C 1
ATOM 2267 O O . VAL A 1 284 ? -83.754 -16.520 126.650 1.00 29.67 284 VAL A O 1
ATOM 2270 N N . GLY A 1 285 ? -84.510 -18.281 125.483 1.00 28.69 285 GLY A N 1
ATOM 2271 C CA . GLY A 1 285 ? -84.979 -17.558 124.288 1.00 28.69 285 GLY A CA 1
ATOM 2272 C C . GLY A 1 285 ? -84.972 -18.436 123.021 1.00 28.69 285 GLY A C 1
ATOM 2273 O O . GLY A 1 285 ? -83.989 -18.392 122.278 1.00 28.69 285 GLY A O 1
ATOM 2274 N N . PRO A 1 286 ? -85.999 -19.279 122.781 1.00 42.25 286 PRO A N 1
ATOM 2275 C CA . PRO A 1 286 ? -85.958 -20.309 121.738 1.00 42.25 286 PRO A CA 1
ATOM 2276 C C . PRO A 1 286 ? -86.459 -19.812 120.368 1.00 42.25 286 PRO A C 1
ATOM 2278 O O . PRO A 1 286 ? -87.644 -19.928 120.077 1.00 42.25 286 PRO A O 1
ATOM 2281 N N . ASP A 1 287 ? -85.561 -19.300 119.514 1.00 36.44 287 ASP A N 1
ATOM 2282 C CA . ASP A 1 287 ? -85.895 -18.971 118.107 1.00 36.44 287 ASP A CA 1
ATOM 2283 C C . ASP A 1 287 ? -84.674 -18.972 117.146 1.00 36.44 287 ASP A C 1
ATOM 2285 O O . ASP A 1 287 ? -84.557 -18.167 116.222 1.00 36.44 287 ASP A O 1
ATOM 2289 N N . LYS A 1 288 ? -83.667 -19.825 117.408 1.00 41.91 288 LYS A N 1
ATOM 2290 C CA . LYS A 1 288 ? -82.328 -19.704 116.782 1.00 41.91 288 LYS A CA 1
ATOM 2291 C C . LYS A 1 288 ? -82.015 -20.641 115.613 1.00 41.91 288 LYS A C 1
ATOM 2293 O O . LYS A 1 288 ? -81.009 -20.411 114.943 1.00 41.91 288 LYS A O 1
ATOM 2298 N N . ASP A 1 289 ? -82.875 -21.601 115.280 1.00 46.31 289 ASP A N 1
ATOM 2299 C CA . ASP A 1 289 ? -82.662 -22.479 114.114 1.00 46.31 289 ASP A CA 1
ATOM 2300 C C . ASP A 1 289 ? -82.699 -21.712 112.781 1.00 46.31 289 ASP A C 1
ATOM 2302 O O . ASP A 1 289 ? -81.968 -22.048 111.849 1.00 46.31 289 ASP A O 1
ATOM 2306 N N . ALA A 1 290 ? -83.491 -20.637 112.697 1.00 51.88 290 ALA A N 1
ATOM 2307 C CA . ALA A 1 290 ? -83.477 -19.722 111.556 1.00 51.88 290 ALA A CA 1
ATOM 2308 C C . ALA A 1 290 ? -82.202 -18.857 111.519 1.00 51.88 290 ALA A C 1
ATOM 2310 O O . ALA A 1 290 ? -81.656 -18.595 110.449 1.00 51.88 290 ALA A O 1
ATOM 2311 N N . GLN A 1 291 ? -81.698 -18.435 112.683 1.00 48.97 291 GLN A N 1
ATOM 2312 C CA . GLN A 1 291 ? -80.548 -17.533 112.786 1.00 48.97 291 GLN A CA 1
ATOM 2313 C C . GLN A 1 291 ? -79.210 -18.254 112.551 1.00 48.97 291 GLN A C 1
ATOM 2315 O O . GLN A 1 291 ? -78.318 -17.692 111.914 1.00 48.97 291 GLN A O 1
ATOM 2320 N N . LEU A 1 292 ? -79.082 -19.510 112.996 1.00 58.06 292 LEU A N 1
ATOM 2321 C CA . LEU A 1 292 ? -77.912 -20.344 112.709 1.00 58.06 292 LEU A CA 1
ATOM 2322 C C . LEU A 1 292 ? -77.881 -20.769 111.233 1.00 58.06 292 LEU A C 1
ATOM 2324 O O . LEU A 1 292 ? -76.826 -20.680 110.607 1.00 58.06 292 LEU A O 1
ATOM 2328 N N . LYS A 1 293 ? -79.038 -21.132 110.648 1.00 59.22 293 LYS A N 1
ATOM 2329 C CA . LYS A 1 293 ? -79.166 -21.309 109.190 1.00 59.22 293 LYS A CA 1
ATOM 2330 C C . LYS A 1 293 ? -78.738 -20.052 108.448 1.00 59.22 293 LYS A C 1
ATOM 2332 O O . LYS A 1 293 ? -77.811 -20.132 107.659 1.00 59.22 293 LYS A O 1
ATOM 2337 N N . SER A 1 294 ? -79.276 -18.884 108.807 1.00 64.00 294 SER A N 1
ATOM 2338 C CA . SER A 1 294 ? -78.909 -17.613 108.173 1.00 64.00 294 SER A CA 1
ATOM 2339 C C . SER A 1 294 ? -77.400 -17.327 108.182 1.00 64.00 294 SER A C 1
ATOM 2341 O O . SER A 1 294 ? -76.916 -16.738 107.219 1.00 64.00 294 SER A O 1
ATOM 2343 N N . GLN A 1 295 ? -76.645 -17.729 109.214 1.00 67.94 295 GLN A N 1
ATOM 2344 C CA . GLN A 1 295 ? -75.180 -17.602 109.210 1.00 67.94 295 GLN A CA 1
ATOM 2345 C C . GLN A 1 295 ? -74.496 -18.605 108.268 1.00 67.94 295 GLN A C 1
ATOM 2347 O O . GLN A 1 295 ? -73.598 -18.216 107.522 1.00 67.94 295 GLN A O 1
ATOM 2352 N N . TYR A 1 296 ? -74.925 -19.871 108.258 1.00 74.31 296 TYR A N 1
ATOM 2353 C CA . TYR A 1 296 ? -74.401 -20.874 107.321 1.00 74.31 296 TYR A CA 1
ATOM 2354 C C . TYR A 1 296 ? -74.757 -20.553 105.864 1.00 74.31 296 TYR A C 1
ATOM 2356 O O . TYR A 1 296 ? -73.887 -20.631 105.001 1.00 74.31 296 TYR A O 1
ATOM 2364 N N . ASP A 1 297 ? -75.990 -20.123 105.598 1.00 76.25 297 ASP A N 1
ATOM 2365 C CA . ASP A 1 297 ? -76.477 -19.690 104.287 1.00 76.25 297 ASP A CA 1
ATOM 2366 C C . ASP A 1 297 ? -75.700 -18.455 103.801 1.00 76.25 297 ASP A C 1
ATOM 2368 O O . ASP A 1 297 ? -75.286 -18.393 102.645 1.00 76.25 297 ASP A O 1
ATOM 2372 N N . GLN A 1 298 ? -75.417 -17.492 104.688 1.00 83.56 298 GLN A N 1
ATOM 2373 C CA . GLN A 1 298 ? -74.601 -16.318 104.362 1.00 83.56 298 GLN A CA 1
ATOM 2374 C C . GLN A 1 298 ? -73.135 -16.680 104.069 1.00 83.56 298 GLN A C 1
ATOM 2376 O O . GLN A 1 298 ? -72.531 -16.072 103.183 1.00 83.56 298 GLN A O 1
ATOM 2381 N N . LEU A 1 299 ? -72.572 -17.684 104.753 1.00 86.94 299 LEU A N 1
ATOM 2382 C CA . LEU A 1 299 ? -71.228 -18.202 104.475 1.00 86.94 299 LEU A CA 1
ATOM 2383 C C . LEU A 1 299 ? -71.183 -18.979 103.146 1.00 86.94 299 LEU A C 1
ATOM 2385 O O . LEU A 1 299 ? -70.277 -18.761 102.343 1.00 86.94 299 LEU A O 1
ATOM 2389 N N . LEU A 1 300 ? -72.188 -19.820 102.876 1.00 83.25 300 LEU A N 1
ATOM 2390 C CA . LEU A 1 300 ? -72.380 -20.528 101.604 1.00 83.25 300 LEU A CA 1
ATOM 2391 C C . LEU A 1 300 ? -72.514 -19.552 100.428 1.00 83.25 300 LEU A C 1
ATOM 2393 O O . LEU A 1 300 ? -71.835 -19.723 99.420 1.00 83.25 300 LEU A O 1
ATOM 2397 N N . LEU A 1 301 ? -73.308 -18.488 100.576 1.00 85.38 301 LEU A N 1
ATOM 2398 C CA . LEU A 1 301 ? -73.444 -17.412 99.584 1.00 85.38 301 LEU A CA 1
ATOM 2399 C C . LEU A 1 301 ? -72.172 -16.562 99.426 1.00 85.38 301 LEU A C 1
ATOM 2401 O O . LEU A 1 301 ? -72.006 -15.910 98.393 1.00 85.38 301 LEU A O 1
ATOM 2405 N N . GLY A 1 302 ? -71.288 -16.543 100.428 1.00 87.06 302 GLY A N 1
ATOM 2406 C CA . GLY A 1 302 ? -69.934 -15.999 100.317 1.00 87.06 302 GLY A CA 1
ATOM 2407 C C . GLY A 1 302 ? -69.067 -16.889 99.430 1.00 87.06 302 GLY A C 1
ATOM 2408 O O . GLY A 1 302 ? -68.682 -16.478 98.340 1.00 87.06 302 GLY A O 1
ATOM 2409 N N . VAL A 1 303 ? -68.874 -18.148 99.837 1.00 88.06 303 VAL A N 1
ATOM 2410 C CA . VAL A 1 303 ? -68.066 -19.140 99.104 1.00 88.06 303 VAL A CA 1
ATOM 2411 C C . VAL A 1 303 ? -68.559 -19.337 97.666 1.00 88.06 303 VAL A C 1
ATOM 2413 O O . VAL A 1 303 ? -67.745 -19.431 96.753 1.00 88.06 303 VAL A O 1
ATOM 2416 N N . GLN A 1 304 ? -69.874 -19.345 97.428 1.00 89.62 304 GLN A N 1
ATOM 2417 C CA . GLN A 1 304 ? -70.439 -19.439 96.079 1.00 89.62 304 GLN A CA 1
ATOM 2418 C C . GLN A 1 304 ? -70.090 -18.211 95.226 1.00 89.62 304 GLN A C 1
ATOM 2420 O O . GLN A 1 304 ? -69.729 -18.364 94.062 1.00 89.62 304 GLN A O 1
ATOM 2425 N N . ARG A 1 305 ? -70.153 -17.000 95.794 1.00 90.62 305 ARG A N 1
ATOM 2426 C CA . ARG A 1 305 ? -69.782 -15.756 95.099 1.00 90.62 305 ARG A CA 1
ATOM 2427 C C . ARG A 1 305 ? -68.285 -15.695 94.807 1.00 90.62 305 ARG A C 1
ATOM 2429 O O . ARG A 1 305 ? -67.903 -15.253 93.728 1.00 90.62 305 ARG A O 1
ATOM 2436 N N . ASP A 1 306 ? -67.458 -16.171 95.731 1.00 89.62 306 ASP A N 1
ATOM 2437 C CA . ASP A 1 306 ? -66.009 -16.253 95.549 1.00 89.62 306 ASP A CA 1
ATOM 2438 C C . ASP A 1 306 ? -65.640 -17.301 94.486 1.00 89.62 306 ASP A C 1
ATOM 2440 O O . ASP A 1 306 ? -64.767 -17.048 93.658 1.00 89.62 306 ASP A O 1
ATOM 2444 N N . LEU A 1 307 ? -66.351 -18.434 94.433 1.00 90.69 307 LEU A N 1
ATOM 2445 C CA . LEU A 1 307 ? -66.187 -19.457 93.394 1.00 90.69 307 LEU A CA 1
ATOM 2446 C C . LEU A 1 307 ? -66.604 -18.939 92.006 1.00 90.69 307 LEU A C 1
ATOM 2448 O O . LEU A 1 307 ? -65.885 -19.153 91.030 1.00 90.69 307 LEU A O 1
ATOM 2452 N N . GLU A 1 308 ? -67.732 -18.229 91.913 1.00 89.62 308 GLU A N 1
ATOM 2453 C CA . GLU A 1 308 ? -68.189 -17.588 90.671 1.00 89.62 308 GLU A CA 1
ATOM 2454 C C . GLU A 1 308 ? -67.197 -16.493 90.224 1.00 89.62 308 GLU A C 1
ATOM 2456 O O . GLU A 1 308 ? -66.832 -16.425 89.055 1.00 89.62 308 GLU A O 1
ATOM 2461 N N . SER A 1 309 ? -66.659 -15.708 91.167 1.00 91.94 309 SER A N 1
ATOM 2462 C CA . SER A 1 309 ? -65.617 -14.698 90.924 1.00 91.94 309 SER A CA 1
ATOM 2463 C C . SER A 1 309 ? -64.297 -15.310 90.428 1.00 91.94 309 SER A C 1
ATOM 2465 O O . SER A 1 309 ? -63.711 -14.824 89.458 1.00 91.94 309 SER A O 1
ATOM 2467 N N . GLN A 1 310 ? -63.844 -16.417 91.029 1.00 92.50 310 GLN A N 1
ATOM 2468 C CA . GLN A 1 310 ? -62.657 -17.160 90.578 1.00 92.50 310 GLN A CA 1
ATOM 2469 C C . GLN A 1 310 ? -62.858 -17.768 89.185 1.00 92.50 310 GLN A C 1
ATOM 2471 O O . GLN A 1 310 ? -61.954 -17.717 88.353 1.00 92.50 310 GLN A O 1
ATOM 2476 N N . LYS A 1 311 ? -64.050 -18.301 88.904 1.00 93.69 311 LYS A N 1
ATOM 2477 C CA . LYS A 1 311 ? -64.446 -18.804 87.582 1.00 93.69 311 LYS A CA 1
ATOM 2478 C C . LYS A 1 311 ? -64.443 -17.682 86.536 1.00 93.69 311 LYS A C 1
ATOM 2480 O O . LYS A 1 311 ? -63.864 -17.870 85.468 1.00 93.69 311 LYS A O 1
ATOM 2485 N N . ASP A 1 312 ? -64.972 -16.509 86.873 1.00 93.12 312 ASP A N 1
ATOM 2486 C CA . ASP A 1 312 ? -64.965 -15.315 86.020 1.00 93.12 312 ASP A CA 1
ATOM 2487 C C . ASP A 1 312 ? -63.564 -14.696 85.831 1.00 93.12 312 ASP A C 1
ATOM 2489 O O . ASP A 1 312 ? -63.311 -14.026 84.822 1.00 93.12 312 ASP A O 1
ATOM 2493 N N . GLN A 1 313 ? -62.640 -14.884 86.781 1.00 94.31 313 GLN A N 1
ATOM 2494 C CA . GLN A 1 313 ? -61.215 -14.577 86.596 1.00 94.31 313 GLN A CA 1
ATOM 2495 C C . GLN A 1 313 ? -60.543 -15.603 85.679 1.00 94.31 313 GLN A C 1
ATOM 2497 O O . GLN A 1 313 ? -59.839 -15.214 84.748 1.00 94.31 313 GLN A O 1
ATOM 2502 N N . ALA A 1 314 ? -60.795 -16.898 85.883 1.00 94.06 314 ALA A N 1
ATOM 2503 C CA . ALA A 1 314 ? -60.226 -17.968 85.069 1.00 94.06 314 ALA A CA 1
ATOM 2504 C C . ALA A 1 314 ? -60.663 -17.869 83.597 1.00 94.06 314 ALA A C 1
ATOM 2506 O O . ALA A 1 314 ? -59.833 -18.030 82.702 1.00 94.06 314 ALA A O 1
ATOM 2507 N N . THR A 1 315 ? -61.927 -17.532 83.316 1.00 94.19 315 THR A N 1
ATOM 2508 C CA . THR A 1 315 ? -62.394 -17.298 81.939 1.00 94.19 315 THR A CA 1
ATOM 2509 C C . THR A 1 315 ? -61.763 -16.060 81.307 1.00 94.19 315 THR A C 1
ATOM 2511 O O . THR A 1 315 ? -61.428 -16.110 80.125 1.00 94.19 315 THR A O 1
ATOM 2514 N N . ARG A 1 316 ? -61.549 -14.976 82.068 1.00 95.19 316 ARG A N 1
ATOM 2515 C CA . ARG A 1 316 ? -60.856 -13.770 81.574 1.00 95.19 316 ARG A CA 1
ATOM 2516 C C . ARG A 1 316 ? -59.387 -14.051 81.260 1.00 95.19 316 ARG A C 1
ATOM 2518 O O . ARG A 1 316 ? -58.972 -13.846 80.124 1.00 95.19 316 ARG A O 1
ATOM 2525 N N . ALA A 1 317 ? -58.648 -14.654 82.190 1.00 93.44 317 ALA A N 1
ATOM 2526 C CA . ALA A 1 317 ? -57.263 -15.069 81.966 1.00 93.44 317 ALA A CA 1
ATOM 2527 C C . ALA A 1 317 ? -57.130 -16.051 80.782 1.00 93.44 317 ALA A C 1
ATOM 2529 O O . ALA A 1 317 ? -56.185 -15.969 79.998 1.00 93.44 317 ALA A O 1
ATOM 2530 N N . GLN A 1 318 ? -58.102 -16.952 80.591 1.00 94.94 318 GLN A N 1
ATOM 2531 C CA . GLN A 1 318 ? -58.133 -17.866 79.446 1.00 94.94 318 GLN A CA 1
ATOM 2532 C C . GLN A 1 318 ? -58.422 -17.150 78.111 1.00 94.94 318 GLN A C 1
ATOM 2534 O O . GLN A 1 318 ? -57.879 -17.556 77.079 1.00 94.94 318 GLN A O 1
ATOM 2539 N N . GLN A 1 319 ? -59.241 -16.094 78.105 1.00 95.56 319 GLN A N 1
ATOM 2540 C CA . GLN A 1 319 ? -59.459 -15.245 76.927 1.00 95.56 319 GLN A CA 1
ATOM 2541 C C . GLN A 1 319 ? -58.204 -14.429 76.594 1.00 95.56 319 GLN A C 1
ATOM 2543 O O . GLN A 1 319 ? -57.742 -14.470 75.455 1.00 95.56 319 GLN A O 1
ATOM 2548 N N . GLU A 1 320 ? -57.599 -13.773 77.586 1.00 95.88 320 GLU A N 1
ATOM 2549 C CA . GLU A 1 320 ? -56.354 -13.003 77.445 1.00 95.88 320 GLU A CA 1
ATOM 2550 C C . GLU A 1 320 ? -55.201 -13.875 76.922 1.00 95.88 320 GLU A C 1
ATOM 2552 O O . GLU A 1 320 ? -54.534 -13.508 75.955 1.00 95.88 320 GLU A O 1
ATOM 2557 N N . LEU A 1 321 ? -55.030 -15.083 77.472 1.00 95.19 321 LEU A N 1
ATOM 2558 C CA . LEU A 1 321 ? -54.047 -16.063 77.002 1.00 95.19 321 LEU A CA 1
ATOM 2559 C C . LEU A 1 321 ? -54.296 -16.507 75.549 1.00 95.19 321 LEU A C 1
ATOM 2561 O O . LEU A 1 321 ? -53.345 -16.790 74.820 1.00 95.19 321 LEU A O 1
ATOM 2565 N N . ASN A 1 322 ? -55.554 -16.586 75.108 1.00 96.31 322 ASN A N 1
ATOM 2566 C CA . ASN A 1 322 ? -55.876 -16.934 73.723 1.00 96.31 322 ASN A CA 1
ATOM 2567 C C . ASN A 1 322 ? -55.607 -15.765 72.763 1.00 96.31 322 ASN A C 1
ATOM 2569 O O . ASN A 1 322 ? -55.037 -15.993 71.697 1.00 96.31 322 ASN A O 1
ATOM 2573 N N . VAL A 1 323 ? -55.912 -14.526 73.165 1.00 97.06 323 VAL A N 1
ATOM 2574 C CA . VAL A 1 323 ? -55.553 -13.314 72.405 1.00 97.06 323 VAL A CA 1
ATOM 2575 C C . VAL A 1 323 ? -54.033 -13.185 72.272 1.00 97.06 323 VAL A C 1
ATOM 2577 O O . VAL A 1 323 ? -53.542 -12.970 71.165 1.00 97.06 323 VAL A O 1
ATOM 2580 N N . GLN A 1 324 ? -53.276 -13.403 73.354 1.00 95.56 324 GLN A N 1
ATOM 2581 C CA . GLN A 1 324 ? -51.809 -13.410 73.302 1.00 95.56 324 GLN A CA 1
ATOM 2582 C C . GLN A 1 324 ? -51.277 -14.490 72.351 1.00 95.56 324 GLN A C 1
ATOM 2584 O O . GLN A 1 324 ? -50.436 -14.190 71.511 1.00 95.56 324 GLN A O 1
ATOM 2589 N N . LYS A 1 325 ? -51.791 -15.729 72.406 1.00 96.12 325 LYS A N 1
ATOM 2590 C CA . LYS A 1 325 ? -51.394 -16.795 71.462 1.00 96.12 325 LYS A CA 1
ATOM 2591 C C . LYS A 1 325 ? -51.641 -16.408 70.002 1.00 96.12 325 LYS A C 1
ATOM 2593 O O . LYS A 1 325 ? -50.785 -16.668 69.160 1.00 96.12 325 LYS A O 1
ATOM 2598 N N . GLU A 1 326 ? -52.781 -15.788 69.698 1.00 96.81 326 GLU A N 1
ATOM 2599 C CA . GLU A 1 326 ? -53.105 -15.345 68.338 1.00 96.81 326 GLU A CA 1
ATOM 2600 C C . GLU A 1 326 ? -52.187 -14.199 67.873 1.00 96.81 326 GLU A C 1
ATOM 2602 O O . GLU A 1 326 ? -51.727 -14.201 66.730 1.00 96.81 326 GLU A O 1
ATOM 2607 N N . GLN A 1 327 ? -51.862 -13.253 68.761 1.00 96.44 327 GLN A N 1
ATOM 2608 C CA . GLN A 1 327 ? -50.897 -12.178 68.498 1.00 96.44 327 GLN A CA 1
ATOM 2609 C C . GLN A 1 327 ? -49.483 -12.727 68.251 1.00 96.44 327 GLN A C 1
ATOM 2611 O O . GLN A 1 327 ? -48.863 -12.375 67.245 1.00 96.44 327 GLN A O 1
ATOM 2616 N N . THR A 1 328 ? -48.998 -13.641 69.098 1.00 95.38 328 THR A N 1
ATOM 2617 C CA . THR A 1 328 ? -47.686 -14.289 68.933 1.00 95.38 328 THR A CA 1
ATOM 2618 C C . THR A 1 328 ? -47.608 -15.072 67.622 1.00 95.38 328 THR A C 1
ATOM 2620 O O . THR A 1 328 ? -46.602 -14.984 66.920 1.00 95.38 328 THR A O 1
ATOM 2623 N N . LEU A 1 329 ? -48.673 -15.790 67.244 1.00 97.31 329 LEU A N 1
ATOM 2624 C CA . LEU A 1 329 ? -48.728 -16.523 65.977 1.00 97.31 329 LEU A CA 1
ATOM 2625 C C . LEU A 1 329 ? -48.657 -15.576 64.767 1.00 97.31 329 LEU A C 1
ATOM 2627 O O . LEU A 1 329 ? -47.895 -15.838 63.836 1.00 97.31 329 LEU A O 1
ATOM 2631 N N . LYS A 1 330 ? -49.389 -14.453 64.794 1.00 97.19 330 LYS A N 1
ATOM 2632 C CA . LYS A 1 330 ? -49.328 -13.426 63.737 1.00 97.19 330 LYS A CA 1
ATOM 2633 C C . LYS A 1 330 ? -47.916 -12.852 63.603 1.00 97.19 330 LYS A C 1
ATOM 2635 O O . LYS A 1 330 ? -47.345 -12.925 62.515 1.00 97.19 330 LYS A O 1
ATOM 2640 N N . ALA A 1 331 ? -47.318 -12.405 64.708 1.00 96.25 331 ALA A N 1
ATOM 2641 C CA . ALA A 1 331 ? -45.945 -11.896 64.731 1.00 96.25 331 ALA A CA 1
ATOM 2642 C C . ALA A 1 331 ? -44.921 -12.938 64.230 1.00 96.25 331 ALA A C 1
ATOM 2644 O O . ALA A 1 331 ? -43.989 -12.597 63.503 1.00 96.25 331 ALA A O 1
ATOM 2645 N N . GLN A 1 332 ? -45.117 -14.223 64.547 1.00 96.31 332 GLN A N 1
ATOM 2646 C CA . GLN A 1 332 ? -44.273 -15.309 64.045 1.00 96.31 332 GLN A CA 1
ATOM 2647 C C . GLN A 1 332 ? -44.396 -15.488 62.522 1.00 96.31 332 GLN A C 1
ATOM 2649 O O . GLN A 1 332 ? -43.370 -15.620 61.850 1.00 96.31 332 GLN A O 1
ATOM 2654 N N . THR A 1 333 ? -45.612 -15.443 61.962 1.00 96.50 333 THR A N 1
ATOM 2655 C CA . THR A 1 333 ? -45.815 -15.520 60.501 1.00 96.50 333 THR A CA 1
ATOM 2656 C C . THR A 1 333 ? -45.268 -14.295 59.763 1.00 96.50 333 THR A C 1
ATOM 2658 O O . THR A 1 333 ? -44.674 -14.433 58.693 1.00 96.50 333 THR A O 1
ATOM 2661 N N . GLU A 1 334 ? -45.382 -13.104 60.350 1.00 96.56 334 GLU A N 1
ATOM 2662 C CA . GLU A 1 334 ? -44.838 -11.872 59.776 1.00 96.56 334 GLU A CA 1
ATOM 2663 C C . GLU A 1 334 ? -43.301 -11.873 59.791 1.00 96.56 334 GLU A C 1
ATOM 2665 O O . GLU A 1 334 ? -42.670 -11.575 58.776 1.00 96.56 334 GLU A O 1
ATOM 2670 N N . LEU A 1 335 ? -42.684 -12.348 60.879 1.00 96.69 335 LEU A N 1
ATOM 2671 C CA . LEU A 1 335 ? -41.237 -12.566 60.961 1.00 96.69 335 LEU A CA 1
ATOM 2672 C C . LEU A 1 335 ? -40.734 -13.618 59.952 1.00 96.69 335 LEU A C 1
ATOM 2674 O O . LEU A 1 335 ? -39.601 -13.513 59.478 1.00 96.69 335 LEU A O 1
ATOM 2678 N N . GLN A 1 336 ? -41.536 -14.631 59.603 1.00 97.06 336 GLN A N 1
ATOM 2679 C CA . GLN A 1 336 ? -41.198 -15.561 58.515 1.00 97.06 336 GLN A CA 1
ATOM 2680 C C . GLN A 1 336 ? -41.245 -14.866 57.147 1.00 97.06 336 GLN A C 1
ATOM 2682 O O . GLN A 1 336 ? -40.268 -14.949 56.405 1.00 97.06 336 GLN A O 1
ATOM 2687 N N . SER A 1 337 ? -42.308 -14.108 56.857 1.00 97.50 337 SER A N 1
ATOM 2688 C CA . SER A 1 337 ? -42.436 -13.316 55.622 1.00 97.50 337 SER A CA 1
ATOM 2689 C C . SER A 1 337 ? -41.257 -12.347 55.427 1.00 97.50 337 SER A C 1
ATOM 2691 O O . SER A 1 337 ? -40.622 -12.329 54.369 1.00 97.50 337 SER A O 1
ATOM 2693 N N . GLN A 1 338 ? -40.876 -11.618 56.484 1.00 97.06 338 GLN A N 1
ATOM 2694 C CA . GLN A 1 338 ? -39.717 -10.719 56.476 1.00 97.06 338 GLN A CA 1
ATOM 2695 C C . GLN A 1 338 ? -38.398 -11.467 56.214 1.00 97.06 338 GLN A C 1
ATOM 2697 O O . GLN A 1 338 ? -37.578 -11.000 55.423 1.00 97.06 338 GLN A O 1
ATOM 2702 N N . LYS A 1 339 ? -38.192 -12.651 56.811 1.00 97.38 339 LYS A N 1
ATOM 2703 C CA . LYS A 1 339 ? -37.001 -13.484 56.544 1.00 97.38 339 LYS A CA 1
ATOM 2704 C C . LYS A 1 339 ? -36.928 -13.918 55.081 1.00 97.38 339 LYS A C 1
ATOM 2706 O O . LYS A 1 339 ? -35.884 -13.748 54.459 1.00 97.38 339 LYS A O 1
ATOM 2711 N N . GLU A 1 340 ? -38.029 -14.398 54.505 1.00 97.50 340 GLU A N 1
ATOM 2712 C CA . GLU A 1 340 ? -38.079 -14.754 53.082 1.00 97.50 340 GLU A CA 1
ATOM 2713 C C . GLU A 1 340 ? -37.858 -13.542 52.160 1.00 97.50 340 GLU A C 1
ATOM 2715 O O . GLU A 1 340 ? -37.321 -13.683 51.060 1.00 97.50 340 GLU A O 1
ATOM 2720 N N . GLN A 1 341 ? -38.296 -12.344 52.558 1.00 97.44 341 GLN A N 1
ATOM 2721 C CA . GLN A 1 341 ? -38.025 -11.113 51.810 1.00 97.44 341 GLN A CA 1
ATOM 2722 C C . GLN A 1 341 ? -36.533 -10.749 51.856 1.00 97.44 341 GLN A C 1
ATOM 2724 O O . GLN A 1 341 ? -35.954 -10.436 50.816 1.00 97.44 341 GLN A O 1
ATOM 2729 N N . VAL A 1 342 ? -35.887 -10.865 53.022 1.00 97.62 342 VAL A N 1
ATOM 2730 C CA . VAL A 1 342 ? -34.436 -10.660 53.169 1.00 97.62 342 VAL A CA 1
ATOM 2731 C C . VAL A 1 342 ? -33.643 -11.672 52.336 1.00 97.62 342 VAL A C 1
ATOM 2733 O O . VAL A 1 342 ? -32.719 -11.264 51.636 1.00 97.62 342 VAL A O 1
ATOM 2736 N N . THR A 1 343 ? -34.016 -12.957 52.330 1.00 97.94 343 THR A N 1
ATOM 2737 C CA . THR A 1 343 ? -33.352 -13.970 51.488 1.00 97.94 343 THR A CA 1
ATOM 2738 C C . THR A 1 343 ? -33.487 -13.651 49.996 1.00 97.94 343 THR A C 1
ATOM 2740 O O . THR A 1 343 ? -32.484 -13.663 49.286 1.00 97.94 343 THR A O 1
ATOM 2743 N N . ARG A 1 344 ? -34.682 -13.267 49.523 1.00 98.06 344 ARG A N 1
ATOM 2744 C CA . ARG A 1 344 ? -34.891 -12.841 48.124 1.00 98.06 344 ARG A CA 1
ATOM 2745 C C . ARG A 1 344 ? -34.020 -11.638 47.746 1.00 98.06 344 ARG A C 1
ATOM 2747 O O . ARG A 1 344 ? -33.368 -11.659 46.706 1.00 98.06 344 ARG A O 1
ATOM 2754 N N . LEU A 1 345 ? -33.932 -10.625 48.611 1.00 97.75 345 LEU A N 1
ATOM 2755 C CA . LEU A 1 345 ? -33.069 -9.459 48.381 1.00 97.75 345 LEU A CA 1
ATOM 2756 C C . LEU A 1 345 ? -31.571 -9.819 48.397 1.00 97.75 345 LEU A C 1
ATOM 2758 O O . LEU A 1 345 ? -30.801 -9.263 47.615 1.00 97.75 345 LEU A O 1
ATOM 2762 N N . GLN A 1 346 ? -31.143 -10.771 49.232 1.00 97.94 346 GLN A N 1
ATOM 2763 C CA . GLN A 1 346 ? -29.768 -11.290 49.223 1.00 97.94 346 GLN A CA 1
ATOM 2764 C C . GLN A 1 346 ? -29.443 -12.019 47.909 1.00 97.94 346 GLN A C 1
ATOM 2766 O O . GLN A 1 346 ? -28.370 -11.807 47.338 1.00 97.94 346 GLN A O 1
ATOM 2771 N N . GLU A 1 347 ? -30.367 -12.830 47.389 1.00 98.06 347 GLU A N 1
ATOM 2772 C CA . GLU A 1 347 ? -30.225 -13.494 46.087 1.00 98.06 347 GLU A CA 1
ATOM 2773 C C . GLU A 1 347 ? -30.170 -12.489 44.926 1.00 98.06 347 GLU A C 1
ATOM 2775 O O . GLU A 1 347 ? -29.317 -12.622 44.043 1.00 98.06 347 GLU A O 1
ATOM 2780 N N . G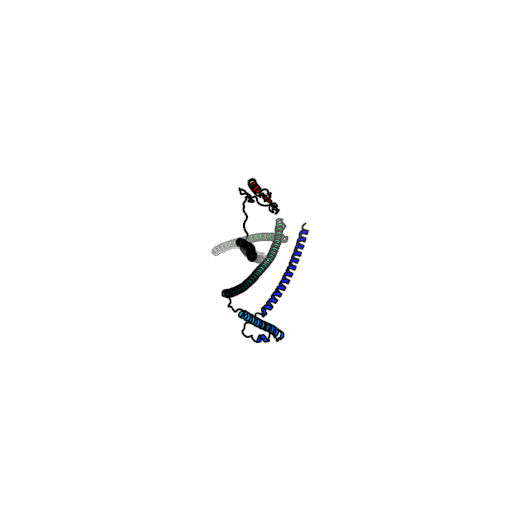LU A 1 348 ? -31.009 -11.448 44.945 1.00 97.88 348 GLU A N 1
ATOM 2781 C CA . GLU A 1 348 ? -30.981 -10.364 43.954 1.00 97.88 348 GLU A CA 1
ATOM 2782 C C . GLU A 1 348 ? -29.665 -9.575 43.990 1.00 97.88 348 GLU A C 1
ATOM 2784 O O . GLU A 1 348 ? -29.073 -9.337 42.935 1.00 97.88 348 GLU A O 1
ATOM 2789 N N . VAL A 1 349 ? -29.153 -9.225 45.176 1.00 98.06 349 VAL A N 1
ATOM 2790 C CA . VAL A 1 349 ? -27.853 -8.546 45.327 1.00 98.06 349 VAL A CA 1
ATOM 2791 C C . VAL A 1 349 ? -26.715 -9.410 44.778 1.00 98.06 349 VAL A C 1
ATOM 2793 O O . VAL A 1 349 ? -25.900 -8.914 43.998 1.00 98.06 349 VAL A O 1
ATOM 2796 N N . LEU A 1 350 ? -26.688 -10.711 45.085 1.00 98.12 350 LEU A N 1
ATOM 2797 C CA . LEU A 1 350 ? -25.689 -11.638 44.535 1.00 98.12 350 LEU A CA 1
ATOM 2798 C C . LEU A 1 350 ? -25.819 -11.802 43.010 1.00 98.12 350 LEU A C 1
ATOM 2800 O O . LEU A 1 350 ? -24.811 -11.905 42.308 1.00 98.12 350 LEU A O 1
ATOM 2804 N N . ALA A 1 351 ? -27.039 -11.800 42.466 1.00 98.19 351 ALA A N 1
ATOM 2805 C CA . ALA A 1 351 ? -27.270 -11.850 41.023 1.00 98.19 351 ALA A CA 1
ATOM 2806 C C . ALA A 1 351 ? -26.848 -10.550 40.313 1.00 98.19 351 ALA A C 1
ATOM 2808 O O . ALA A 1 351 ? -26.308 -10.601 39.204 1.00 98.19 351 ALA A O 1
ATOM 2809 N N . LEU A 1 352 ? -27.055 -9.389 40.941 1.00 97.94 352 LEU A N 1
ATOM 2810 C CA . LEU A 1 352 ? -26.590 -8.091 40.447 1.00 97.94 352 LEU A CA 1
ATOM 2811 C C . LEU A 1 352 ? -25.064 -7.968 40.514 1.00 97.94 352 LEU A C 1
ATOM 2813 O O . LEU A 1 352 ? -24.470 -7.462 39.561 1.00 97.94 352 LEU A O 1
ATOM 2817 N N . GLN A 1 353 ? -24.432 -8.476 41.576 1.00 98.06 353 GLN A N 1
ATOM 2818 C CA . GLN A 1 353 ? -22.976 -8.491 41.718 1.00 98.06 353 GLN A CA 1
ATOM 2819 C C . GLN A 1 353 ? -22.313 -9.332 40.616 1.00 98.06 353 GLN A C 1
ATOM 2821 O O . GLN A 1 353 ? -21.445 -8.817 39.913 1.00 98.06 353 GLN A O 1
ATOM 2826 N N . ARG A 1 354 ? -22.782 -10.565 40.367 1.00 98.31 354 ARG A N 1
ATOM 2827 C CA . ARG A 1 354 ? -22.284 -11.394 39.246 1.00 98.31 354 ARG A CA 1
ATOM 2828 C C . ARG A 1 354 ? -22.419 -10.665 37.905 1.00 98.31 354 ARG A C 1
ATOM 2830 O O . ARG A 1 354 ? -21.447 -10.527 37.176 1.00 98.31 354 ARG A O 1
ATOM 2837 N N . ARG A 1 355 ? -23.587 -10.064 37.637 1.00 98.44 355 ARG A N 1
ATOM 2838 C CA . ARG A 1 355 ? -23.838 -9.252 36.425 1.00 98.44 355 ARG A CA 1
ATOM 2839 C C . ARG A 1 355 ? -22.981 -7.984 36.319 1.00 98.44 355 ARG A C 1
ATOM 2841 O O . ARG A 1 355 ? -22.955 -7.375 35.247 1.00 98.44 355 ARG A O 1
ATOM 2848 N N . TYR A 1 356 ? -22.363 -7.527 37.404 1.00 97.25 356 TYR A N 1
ATOM 2849 C CA . TYR A 1 356 ? -21.377 -6.446 37.395 1.00 97.25 356 TYR A CA 1
ATOM 2850 C C . TYR A 1 356 ? -19.979 -7.001 37.090 1.00 97.25 356 TYR A C 1
ATOM 2852 O O . TYR A 1 356 ? -19.311 -6.493 36.192 1.00 97.25 356 TYR A O 1
ATOM 2860 N N . GLU A 1 357 ? -19.585 -8.092 37.750 1.00 98.12 357 GLU A N 1
ATOM 2861 C CA . GLU A 1 357 ? -18.324 -8.811 37.518 1.00 98.12 357 GLU A CA 1
ATOM 2862 C C . GLU A 1 357 ? -18.200 -9.294 36.057 1.00 98.12 357 GLU A C 1
ATOM 2864 O O . GLU A 1 357 ? -17.180 -9.034 35.412 1.00 98.12 357 GLU A O 1
ATOM 2869 N N . ASP A 1 358 ? -19.272 -9.862 35.489 1.00 98.12 358 ASP A N 1
ATOM 2870 C CA . ASP A 1 358 ? -19.387 -10.234 34.070 1.00 98.12 358 ASP A CA 1
ATOM 2871 C C . ASP A 1 358 ? -19.086 -9.037 33.148 1.00 98.12 358 ASP A C 1
ATOM 2873 O O . ASP A 1 358 ? -18.247 -9.117 32.250 1.00 98.12 358 ASP A O 1
ATOM 2877 N N . LYS A 1 359 ? -19.714 -7.880 33.407 1.00 97.94 359 LYS A N 1
ATOM 2878 C CA . LYS A 1 359 ? -19.518 -6.653 32.612 1.00 97.94 359 LYS A CA 1
ATOM 2879 C C . LYS A 1 359 ? -18.106 -6.089 32.749 1.00 97.94 359 LYS A C 1
ATOM 2881 O O . LYS A 1 359 ? -17.567 -5.564 31.776 1.00 97.94 359 LYS A O 1
ATOM 2886 N N . CYS A 1 360 ? -17.497 -6.181 33.929 1.00 97.19 360 CYS A N 1
ATOM 2887 C CA . CYS A 1 360 ? -16.104 -5.788 34.136 1.00 97.19 360 CYS A CA 1
ATOM 2888 C C . CYS A 1 360 ? -15.141 -6.703 33.360 1.00 97.19 360 CYS A C 1
ATOM 2890 O O . CYS A 1 360 ? -14.169 -6.209 32.779 1.00 97.19 360 CYS A O 1
ATOM 2892 N N . SER A 1 361 ? -15.434 -8.005 33.284 1.00 97.50 361 SER A N 1
ATOM 2893 C CA . SER A 1 361 ? -14.705 -8.964 32.445 1.00 97.50 361 SER A CA 1
ATOM 2894 C C . SER A 1 361 ? -14.857 -8.643 30.951 1.00 97.50 361 SER A C 1
ATOM 2896 O O . SER A 1 361 ? -13.852 -8.502 30.246 1.00 97.50 361 SER A O 1
ATOM 2898 N N . ASP A 1 362 ? -16.088 -8.405 30.484 1.00 98.19 362 ASP A N 1
ATOM 2899 C CA . ASP A 1 362 ? -16.387 -8.002 29.104 1.00 98.19 362 ASP A CA 1
ATOM 2900 C C . ASP A 1 362 ? -15.629 -6.728 28.711 1.00 98.19 362 ASP A C 1
ATOM 2902 O O . ASP A 1 362 ? -14.904 -6.730 27.712 1.00 98.19 362 ASP A O 1
ATOM 2906 N N . LEU A 1 363 ? -15.727 -5.661 29.514 1.00 97.56 363 LEU A N 1
ATOM 2907 C CA . LEU A 1 363 ? -15.007 -4.398 29.297 1.00 97.56 363 LEU A CA 1
ATOM 2908 C C . LEU A 1 363 ? -13.487 -4.613 29.235 1.00 97.56 363 LEU A C 1
ATOM 2910 O O . LEU A 1 363 ? -12.828 -4.086 28.338 1.00 97.56 363 LEU A O 1
ATOM 2914 N N . SER A 1 364 ? -12.938 -5.458 30.110 1.00 97.75 364 SER A N 1
ATOM 2915 C CA . SER A 1 364 ? -11.514 -5.831 30.108 1.00 97.75 364 SER A CA 1
ATOM 2916 C C . SER A 1 364 ? -11.112 -6.694 28.899 1.00 97.75 364 SER A C 1
ATOM 2918 O O . SER A 1 364 ? -9.932 -6.762 28.540 1.00 97.75 364 SER A O 1
ATOM 2920 N N . SER A 1 365 ? -12.065 -7.361 28.240 1.00 98.06 365 SER A N 1
ATOM 2921 C CA . SER A 1 365 ? -11.850 -8.038 26.952 1.00 98.06 365 SER A CA 1
ATOM 2922 C C . SER A 1 365 ? -11.891 -7.053 25.775 1.00 98.06 365 SER A C 1
ATOM 2924 O O . SER A 1 365 ? -11.072 -7.156 24.860 1.00 98.06 365 SER A O 1
ATOM 2926 N N . PHE A 1 366 ? -12.788 -6.059 25.813 1.00 97.50 366 PHE A N 1
ATOM 2927 C CA . PHE A 1 366 ? -12.887 -5.020 24.786 1.00 97.50 366 PHE A CA 1
ATOM 2928 C C . PHE A 1 366 ? -11.672 -4.088 24.791 1.00 97.50 366 PHE A C 1
ATOM 2930 O O . PHE A 1 366 ? -11.170 -3.767 23.715 1.00 97.50 366 PHE A O 1
ATOM 2937 N N . LEU A 1 367 ? -11.159 -3.712 25.969 1.00 97.56 367 LEU A N 1
ATOM 2938 C CA . LEU A 1 367 ? -9.938 -2.908 26.097 1.00 97.56 367 LEU A CA 1
ATOM 2939 C C . LEU A 1 367 ? -8.725 -3.620 25.481 1.00 97.56 367 LEU A C 1
ATOM 2941 O O . LEU A 1 367 ? -8.073 -3.049 24.610 1.00 97.56 367 LEU A O 1
ATOM 2945 N N . ARG A 1 368 ? -8.486 -4.896 25.821 1.00 98.06 368 ARG A N 1
ATOM 2946 C CA . ARG A 1 368 ? -7.391 -5.683 25.220 1.00 98.06 368 ARG A CA 1
ATOM 2947 C C . ARG A 1 368 ? -7.510 -5.792 23.699 1.00 98.06 368 ARG A C 1
ATOM 2949 O O . ARG A 1 368 ? -6.550 -5.490 23.001 1.00 98.06 368 ARG A O 1
ATOM 2956 N N . ARG A 1 369 ? -8.705 -6.095 23.175 1.00 97.94 369 ARG A N 1
ATOM 2957 C CA . ARG A 1 369 ? -8.968 -6.130 21.720 1.00 97.94 369 ARG A CA 1
ATOM 2958 C C . ARG A 1 369 ? -8.758 -4.778 21.031 1.00 97.94 369 ARG A C 1
ATOM 2960 O O . ARG A 1 369 ? -8.397 -4.739 19.855 1.00 97.94 369 ARG A O 1
ATOM 2967 N N . TYR A 1 370 ? -9.006 -3.671 21.730 1.00 94.94 370 TYR A N 1
ATOM 2968 C CA . TYR A 1 370 ? -8.738 -2.327 21.221 1.00 94.94 370 TYR A CA 1
ATOM 2969 C C . TYR A 1 370 ? -7.233 -2.024 21.201 1.00 94.94 370 TYR A C 1
ATOM 2971 O O . TYR A 1 370 ? -6.729 -1.521 20.200 1.00 94.94 370 TYR A O 1
ATOM 2979 N N . GLU A 1 371 ? -6.496 -2.386 22.254 1.00 97.56 371 GLU A N 1
ATOM 2980 C CA . GLU A 1 371 ? -5.032 -2.272 22.297 1.00 97.56 371 GLU A CA 1
ATOM 2981 C C . GLU A 1 371 ? -4.339 -3.147 21.244 1.00 97.56 371 GLU A C 1
ATOM 2983 O O . GLU A 1 371 ? -3.395 -2.694 20.601 1.00 97.56 371 GLU A O 1
ATOM 2988 N N . GLU A 1 372 ? -4.807 -4.383 21.051 1.00 97.44 372 GLU A N 1
ATOM 2989 C CA . GLU A 1 372 ? -4.355 -5.305 20.001 1.00 97.44 372 GLU A CA 1
ATOM 2990 C C . GLU A 1 372 ? -4.543 -4.669 18.618 1.00 97.44 372 GLU A C 1
ATOM 2992 O O . GLU A 1 372 ? -3.562 -4.451 17.909 1.00 97.44 372 GLU A O 1
ATOM 2997 N N . ARG A 1 373 ? -5.762 -4.221 18.283 1.00 97.62 373 ARG A N 1
ATOM 2998 C CA . ARG A 1 373 ? -6.034 -3.507 17.020 1.00 97.62 373 ARG A CA 1
ATOM 2999 C C . ARG A 1 373 ? -5.261 -2.198 16.867 1.00 97.62 373 ARG A C 1
ATOM 3001 O O . ARG A 1 373 ? -4.952 -1.798 15.747 1.00 97.62 373 ARG A O 1
ATOM 3008 N N . SER A 1 374 ? -4.946 -1.514 17.967 1.00 94.56 374 SER A N 1
ATOM 3009 C CA . SER A 1 374 ? -4.114 -0.309 17.937 1.00 94.56 374 SER A CA 1
ATOM 3010 C C . SER A 1 374 ? -2.659 -0.635 17.580 1.00 94.56 374 SER A C 1
ATOM 3012 O O . SER A 1 374 ? -2.036 0.142 16.858 1.00 94.56 374 SER A O 1
ATOM 3014 N N . LYS A 1 375 ? -2.129 -1.776 18.044 1.00 97.81 375 LYS A N 1
ATOM 3015 C CA . LYS A 1 375 ? -0.793 -2.282 17.682 1.00 97.81 375 LYS A CA 1
ATOM 3016 C C . LYS A 1 375 ? -0.768 -2.748 16.224 1.00 97.81 375 LYS A C 1
ATOM 3018 O O . LYS A 1 375 ? 0.054 -2.249 15.463 1.00 97.81 375 LYS A O 1
ATOM 3023 N N . GLU A 1 376 ? -1.739 -3.567 15.805 1.00 97.69 376 GLU A N 1
ATOM 3024 C CA . GLU A 1 376 ? -1.922 -3.996 14.404 1.00 97.69 376 GLU A CA 1
ATOM 3025 C C . GLU A 1 376 ? -1.965 -2.799 13.435 1.00 97.69 376 GLU A C 1
ATOM 3027 O O . GLU A 1 376 ? -1.336 -2.811 12.375 1.00 97.69 376 GLU A O 1
ATOM 3032 N N . LEU A 1 377 ? -2.685 -1.732 13.804 1.00 96.38 377 LEU A N 1
ATOM 3033 C CA . LEU A 1 377 ? -2.784 -0.506 13.014 1.00 96.38 377 LEU A CA 1
ATOM 3034 C C . LEU A 1 377 ? -1.442 0.238 12.909 1.00 96.38 377 LEU A C 1
ATOM 3036 O O . LEU A 1 377 ? -1.143 0.793 11.850 1.00 96.38 377 LEU A O 1
ATOM 3040 N N . GLU A 1 378 ? -0.639 0.276 13.973 1.00 96.56 378 GLU A N 1
ATOM 3041 C CA . GLU A 1 378 ? 0.673 0.935 13.948 1.00 96.56 378 GLU A CA 1
ATOM 3042 C C . GLU A 1 378 ? 1.717 0.106 13.189 1.00 96.56 378 GLU A C 1
ATOM 3044 O O . GLU A 1 378 ? 2.468 0.649 12.379 1.00 96.56 378 GLU A O 1
ATOM 3049 N N . GLU A 1 379 ? 1.695 -1.217 13.340 1.00 97.50 379 GLU A N 1
ATOM 3050 C CA . GLU A 1 379 ? 2.492 -2.145 12.533 1.00 97.50 379 GLU A CA 1
ATOM 3051 C C . GLU A 1 379 ? 2.161 -2.013 11.040 1.00 97.50 379 GLU A C 1
ATOM 3053 O O . GLU A 1 379 ? 3.069 -1.864 10.219 1.00 97.50 379 GLU A O 1
ATOM 3058 N N . ALA A 1 380 ? 0.876 -1.948 10.677 1.00 96.62 380 ALA A N 1
ATOM 3059 C CA . ALA A 1 380 ? 0.443 -1.726 9.298 1.00 96.62 380 ALA A CA 1
ATOM 3060 C C . ALA A 1 380 ? 0.882 -0.353 8.743 1.00 96.62 380 ALA A C 1
ATOM 3062 O O . ALA A 1 380 ? 1.256 -0.257 7.570 1.00 96.62 380 ALA A O 1
ATOM 3063 N N . LYS A 1 381 ? 0.897 0.712 9.563 1.00 96.19 381 LYS A N 1
ATOM 3064 C CA . LYS A 1 381 ? 1.469 2.018 9.167 1.00 96.19 381 LYS A CA 1
ATOM 3065 C C . LYS A 1 381 ? 2.975 1.919 8.929 1.00 96.19 381 LYS A C 1
ATOM 3067 O O . LYS A 1 381 ? 3.447 2.432 7.913 1.00 96.19 381 LYS A O 1
ATOM 3072 N N . MET A 1 382 ? 3.719 1.263 9.823 1.00 97.75 382 MET A N 1
ATOM 3073 C CA . MET A 1 382 ? 5.169 1.079 9.688 1.00 97.75 382 MET A CA 1
ATOM 3074 C C . MET A 1 382 ? 5.517 0.270 8.433 1.00 97.75 382 MET A C 1
ATOM 3076 O O . MET A 1 382 ? 6.374 0.696 7.657 1.00 97.75 382 MET A O 1
ATOM 3080 N N . GLN A 1 383 ? 4.802 -0.830 8.174 1.00 97.62 383 GLN A N 1
ATOM 3081 C CA . GLN A 1 383 ? 4.942 -1.630 6.952 1.00 97.62 383 GLN A CA 1
ATOM 3082 C C . GLN A 1 383 ? 4.662 -0.789 5.697 1.00 97.62 383 GLN A C 1
ATOM 3084 O O . GLN A 1 383 ? 5.496 -0.738 4.795 1.00 97.62 383 GLN A O 1
ATOM 3089 N N . LEU A 1 384 ? 3.550 -0.045 5.664 1.00 96.12 384 LEU A N 1
ATOM 3090 C CA . LEU A 1 384 ? 3.201 0.833 4.541 1.00 96.12 384 LEU A CA 1
ATOM 3091 C C . LEU A 1 384 ? 4.220 1.971 4.341 1.00 96.12 384 LEU A C 1
ATOM 3093 O O . LEU A 1 384 ? 4.477 2.385 3.210 1.00 96.12 384 LEU A O 1
ATOM 3097 N N . GLN A 1 385 ? 4.818 2.495 5.413 1.00 96.06 385 GLN A N 1
ATOM 3098 C CA . GLN A 1 385 ? 5.882 3.497 5.331 1.00 96.06 385 GLN A CA 1
ATOM 3099 C C . GLN A 1 385 ? 7.190 2.900 4.792 1.00 96.06 385 GLN A C 1
ATOM 3101 O O . GLN A 1 385 ? 7.827 3.530 3.943 1.00 96.06 385 GLN A O 1
ATOM 3106 N N . ALA A 1 386 ? 7.560 1.694 5.230 1.00 96.38 386 ALA A N 1
ATOM 3107 C CA . ALA A 1 386 ? 8.711 0.956 4.719 1.00 96.38 386 ALA A CA 1
ATOM 3108 C C . ALA A 1 386 ? 8.537 0.608 3.231 1.00 96.38 386 ALA A C 1
ATOM 3110 O O . ALA A 1 386 ? 9.427 0.897 2.433 1.00 96.38 386 ALA A O 1
ATOM 3111 N N . GLU A 1 387 ? 7.366 0.110 2.824 1.00 95.00 387 GLU A N 1
ATOM 3112 C CA . GLU A 1 387 ? 7.039 -0.174 1.420 1.00 95.00 387 GLU A CA 1
ATOM 3113 C C . GLU A 1 387 ? 7.109 1.102 0.561 1.00 95.00 387 GLU A C 1
ATOM 3115 O O . GLU A 1 387 ? 7.751 1.130 -0.487 1.00 95.00 387 GLU A O 1
ATOM 3120 N N . ARG A 1 388 ? 6.554 2.223 1.046 1.00 94.94 388 ARG A N 1
ATOM 3121 C CA . ARG A 1 388 ? 6.667 3.537 0.382 1.00 94.94 388 ARG A CA 1
ATOM 3122 C C . ARG A 1 388 ? 8.103 4.053 0.285 1.00 94.94 388 ARG A C 1
ATOM 3124 O O . ARG A 1 388 ? 8.366 4.907 -0.561 1.00 94.94 388 ARG A O 1
ATOM 3131 N N . LEU A 1 389 ? 9.020 3.636 1.157 1.00 96.44 389 LEU A N 1
ATOM 3132 C CA . LEU A 1 389 ? 10.447 3.964 1.058 1.00 96.44 389 LEU A CA 1
ATOM 3133 C C . LEU A 1 389 ? 11.146 3.031 0.059 1.00 96.44 389 LEU A C 1
ATOM 3135 O O . LEU A 1 389 ? 11.799 3.527 -0.859 1.00 96.44 389 LEU A O 1
ATOM 3139 N N . GLY A 1 390 ? 10.919 1.718 0.158 1.00 97.81 390 GLY A N 1
ATOM 3140 C CA . GLY A 1 390 ? 11.440 0.710 -0.770 1.00 97.81 390 GLY A CA 1
ATOM 3141 C C . GLY A 1 390 ? 11.027 0.966 -2.221 1.00 97.81 390 GLY A C 1
ATOM 3142 O O . GLY A 1 390 ? 11.886 1.036 -3.094 1.00 97.81 390 GLY A O 1
ATOM 3143 N N . ASN A 1 391 ? 9.745 1.239 -2.477 1.00 95.19 391 ASN A N 1
ATOM 3144 C CA . ASN A 1 391 ? 9.234 1.549 -3.817 1.00 95.19 391 ASN A CA 1
ATOM 3145 C C . ASN A 1 391 ? 9.848 2.844 -4.390 1.00 95.19 391 ASN A C 1
ATOM 3147 O O . ASN A 1 391 ? 10.118 2.921 -5.587 1.00 95.19 391 ASN A O 1
ATOM 3151 N N . ARG A 1 392 ? 10.133 3.854 -3.550 1.00 94.00 392 ARG A N 1
ATOM 3152 C CA . ARG A 1 392 ? 10.854 5.069 -3.984 1.00 94.00 392 ARG A CA 1
ATOM 3153 C C . ARG A 1 392 ? 12.318 4.777 -4.318 1.00 94.00 392 ARG A C 1
ATOM 3155 O O . ARG A 1 392 ? 12.814 5.305 -5.308 1.00 94.00 392 ARG A O 1
ATOM 3162 N N . HIS A 1 393 ? 12.986 3.928 -3.537 1.00 95.25 393 HIS A N 1
ATOM 3163 C CA . HIS A 1 393 ? 14.358 3.496 -3.808 1.00 95.25 393 HIS A CA 1
ATOM 3164 C C . HIS A 1 393 ? 14.446 2.665 -5.099 1.00 95.25 393 HIS A C 1
ATOM 3166 O O . HIS A 1 393 ? 15.283 2.948 -5.951 1.00 95.25 393 HIS A O 1
ATOM 3172 N N . ALA A 1 394 ? 13.549 1.693 -5.286 1.00 96.06 394 ALA A N 1
ATOM 3173 C CA . ALA A 1 394 ? 13.494 0.845 -6.476 1.00 96.06 394 ALA A CA 1
ATOM 3174 C C . ALA A 1 394 ? 13.310 1.668 -7.763 1.00 96.06 394 ALA A C 1
ATOM 3176 O O . ALA A 1 394 ? 14.094 1.523 -8.696 1.00 96.06 394 ALA A O 1
ATOM 3177 N N . VAL A 1 395 ? 12.354 2.606 -7.780 1.00 95.62 395 VAL A N 1
ATOM 3178 C CA . VAL A 1 395 ? 12.141 3.519 -8.921 1.00 95.62 395 VAL A CA 1
ATOM 3179 C C . VAL A 1 395 ? 13.330 4.472 -9.132 1.00 95.62 395 VAL A C 1
ATOM 3181 O O . VAL A 1 395 ? 13.583 4.894 -10.259 1.00 95.62 395 VAL A O 1
ATOM 3184 N N . SER A 1 396 ? 14.081 4.818 -8.081 1.00 93.19 396 SER A N 1
ATOM 3185 C CA . SER A 1 396 ? 15.302 5.625 -8.208 1.00 93.19 396 SER A CA 1
ATOM 3186 C C . SER A 1 396 ? 16.435 4.844 -8.882 1.00 93.19 396 SER A C 1
ATOM 3188 O O . SER A 1 396 ? 17.039 5.345 -9.831 1.00 93.19 396 SER A O 1
ATOM 3190 N N . GLU A 1 397 ? 16.693 3.607 -8.448 1.00 97.50 397 GLU A N 1
ATOM 3191 C CA . GLU A 1 397 ? 17.728 2.759 -9.053 1.00 97.50 397 GLU A CA 1
ATOM 3192 C C . GLU A 1 397 ? 17.344 2.291 -10.466 1.00 97.50 397 GLU A C 1
ATOM 3194 O O . GLU A 1 397 ? 18.200 2.282 -11.346 1.00 97.50 397 GLU A O 1
ATOM 3199 N N . GLU A 1 398 ? 16.067 2.007 -10.748 1.00 94.81 398 GLU A N 1
ATOM 3200 C CA . GLU A 1 398 ? 15.598 1.708 -12.111 1.00 94.81 398 GLU A CA 1
ATOM 3201 C C . GLU A 1 398 ? 15.872 2.880 -13.069 1.00 94.81 398 GLU A C 1
ATOM 3203 O O . GLU A 1 398 ? 16.423 2.688 -14.155 1.00 94.81 398 GLU A O 1
ATOM 3208 N N . ARG A 1 399 ? 15.565 4.118 -12.650 1.00 94.69 399 ARG A N 1
ATOM 3209 C CA . ARG A 1 399 ? 15.870 5.331 -13.432 1.00 94.69 399 ARG A CA 1
ATOM 3210 C C . ARG A 1 399 ? 17.366 5.512 -13.660 1.00 94.69 399 ARG A C 1
ATOM 3212 O O . ARG A 1 399 ? 17.760 5.873 -14.764 1.00 94.69 399 ARG A O 1
ATOM 3219 N N . LYS A 1 400 ? 18.188 5.254 -12.643 1.00 97.62 400 LYS A N 1
ATOM 3220 C CA . LYS A 1 400 ? 19.651 5.328 -12.727 1.00 97.62 400 LYS A CA 1
ATOM 3221 C C . LYS A 1 400 ? 20.207 4.291 -13.708 1.00 97.62 400 LYS A C 1
ATOM 3223 O O . LYS A 1 400 ? 20.877 4.678 -14.657 1.00 97.62 400 LYS A O 1
ATOM 3228 N N . VAL A 1 401 ? 19.839 3.015 -13.572 1.00 97.12 401 VAL A N 1
ATOM 3229 C CA . VAL A 1 401 ? 20.245 1.939 -14.500 1.00 97.12 401 VAL A CA 1
ATOM 3230 C C . VAL A 1 401 ? 19.750 2.213 -15.928 1.00 97.12 401 VAL A C 1
ATOM 3232 O O . VAL A 1 401 ? 20.472 1.960 -16.896 1.00 97.12 401 VAL A O 1
ATOM 3235 N N . SER A 1 402 ? 18.548 2.781 -16.081 1.00 94.88 402 SER A N 1
ATOM 3236 C CA . SER A 1 402 ? 18.029 3.225 -17.379 1.00 94.88 402 SER A CA 1
ATOM 3237 C C . SER A 1 402 ? 18.815 4.409 -17.957 1.00 94.88 402 SER A C 1
ATOM 3239 O O . SER A 1 402 ? 19.036 4.431 -19.168 1.00 94.88 402 SER A O 1
ATOM 3241 N N . SER A 1 403 ? 19.247 5.368 -17.127 1.00 96.81 403 SER A N 1
ATOM 3242 C CA . SER A 1 403 ? 20.121 6.472 -17.548 1.00 96.81 403 SER A CA 1
ATOM 3243 C C . SER A 1 403 ? 21.462 5.925 -18.009 1.00 96.81 403 SER A C 1
ATOM 3245 O O . SER A 1 403 ? 21.800 6.089 -19.171 1.00 96.81 403 SER A O 1
ATOM 3247 N N . GLU A 1 404 ? 22.154 5.149 -17.172 1.00 97.69 404 GLU A N 1
ATOM 3248 C CA . GLU A 1 404 ? 23.446 4.544 -17.511 1.00 97.69 404 GLU A CA 1
ATOM 3249 C C . GLU A 1 404 ? 23.386 3.711 -18.806 1.00 97.69 404 GLU A C 1
ATOM 3251 O O . GLU A 1 404 ? 24.343 3.674 -19.581 1.00 97.69 404 GLU A O 1
ATOM 3256 N N . ARG A 1 405 ? 22.258 3.034 -19.072 1.00 98.00 405 ARG A N 1
ATOM 3257 C CA . ARG A 1 405 ? 22.033 2.319 -20.336 1.00 98.00 405 ARG A CA 1
ATOM 3258 C C . ARG A 1 405 ? 21.856 3.276 -21.516 1.00 98.00 405 ARG A C 1
ATOM 3260 O O . ARG A 1 405 ? 22.428 3.018 -22.571 1.00 98.00 405 ARG A O 1
ATOM 3267 N N . ALA A 1 406 ? 21.092 4.354 -21.359 1.00 96.94 406 ALA A N 1
ATOM 3268 C CA . ALA A 1 406 ? 20.967 5.395 -22.379 1.00 96.94 406 ALA A CA 1
ATOM 3269 C C . ALA A 1 406 ? 22.301 6.120 -22.627 1.00 96.94 406 ALA A C 1
ATOM 3271 O O . ALA A 1 406 ? 22.592 6.481 -23.763 1.00 96.94 406 ALA A O 1
ATOM 3272 N N . ASP A 1 407 ? 23.118 6.302 -21.593 1.00 97.69 407 ASP A N 1
ATOM 3273 C CA . ASP A 1 407 ? 24.433 6.941 -21.654 1.00 97.69 407 ASP A CA 1
ATOM 3274 C C . ASP A 1 407 ? 25.419 6.069 -22.443 1.00 97.69 407 ASP A C 1
ATOM 3276 O O . ASP A 1 407 ? 26.036 6.557 -23.390 1.00 97.69 407 ASP A O 1
ATOM 3280 N N . ARG A 1 408 ? 25.468 4.756 -22.161 1.00 98.38 408 ARG A N 1
ATOM 3281 C CA . ARG A 1 408 ? 26.224 3.782 -22.971 1.00 98.38 408 ARG A CA 1
ATOM 3282 C C . ARG A 1 408 ? 25.792 3.788 -24.441 1.00 98.38 408 ARG A C 1
ATOM 3284 O O . ARG A 1 408 ? 26.649 3.891 -25.310 1.00 98.38 408 ARG A O 1
ATOM 3291 N N . MET A 1 409 ? 24.486 3.768 -24.726 1.00 97.50 409 MET A N 1
ATOM 3292 C CA . MET A 1 409 ? 23.988 3.791 -26.112 1.00 97.50 409 MET A CA 1
ATOM 3293 C C . MET A 1 409 ? 24.315 5.100 -26.854 1.00 97.50 409 MET A C 1
ATOM 3295 O O . MET A 1 409 ? 24.539 5.059 -28.061 1.00 97.50 409 MET A O 1
ATOM 3299 N N . ARG A 1 410 ? 24.380 6.258 -26.173 1.00 98.19 410 ARG A N 1
ATOM 3300 C CA . ARG A 1 410 ? 24.839 7.511 -26.809 1.00 98.19 410 ARG A CA 1
ATOM 3301 C C . ARG A 1 410 ? 26.322 7.452 -27.163 1.00 98.19 410 ARG A C 1
ATOM 3303 O O . ARG A 1 410 ? 26.667 7.731 -28.303 1.00 98.19 410 ARG A O 1
ATOM 3310 N N . VAL A 1 411 ? 27.167 6.989 -26.240 1.00 98.31 411 VAL A N 1
ATOM 3311 C CA . VAL A 1 411 ? 28.605 6.796 -26.500 1.00 98.31 411 VAL A CA 1
ATOM 3312 C C . VAL A 1 411 ? 28.834 5.773 -27.621 1.00 98.31 411 VAL A C 1
ATOM 3314 O O . VAL A 1 411 ? 29.710 5.967 -28.460 1.00 98.31 411 VAL A O 1
ATOM 3317 N N . GLU A 1 412 ? 28.044 4.700 -27.695 1.00 97.56 412 GLU A N 1
ATOM 3318 C CA . GLU A 1 412 ? 28.097 3.745 -28.811 1.00 97.56 412 GLU A CA 1
ATOM 3319 C C . GLU A 1 412 ? 27.756 4.416 -30.154 1.00 97.56 412 GLU A C 1
ATOM 3321 O O . GLU A 1 412 ? 28.510 4.244 -31.111 1.00 97.56 412 GLU A O 1
ATOM 3326 N N . LEU A 1 413 ? 26.688 5.223 -30.222 1.00 97.50 413 LEU A N 1
ATOM 3327 C CA . LEU A 1 413 ? 26.304 5.972 -31.429 1.00 97.50 413 LEU A CA 1
ATOM 3328 C C . LEU A 1 413 ? 27.370 6.995 -31.851 1.00 97.50 413 LEU A C 1
ATOM 3330 O O . LEU A 1 413 ? 27.781 6.986 -33.008 1.00 97.50 413 LEU A O 1
ATOM 3334 N N . GLU A 1 414 ? 27.880 7.800 -30.916 1.00 98.44 414 GLU A N 1
ATOM 3335 C CA . GLU A 1 414 ? 28.956 8.773 -31.160 1.00 98.44 414 GLU A CA 1
ATOM 3336 C C . GLU A 1 414 ? 30.208 8.087 -31.743 1.00 98.44 414 GLU A C 1
ATOM 3338 O O . GLU A 1 414 ? 30.790 8.559 -32.722 1.00 98.44 414 GLU A O 1
ATOM 3343 N N . ASN A 1 415 ? 30.577 6.910 -31.221 1.00 98.44 415 ASN A N 1
ATOM 3344 C CA . ASN A 1 415 ? 31.660 6.097 -31.781 1.00 98.44 415 ASN A CA 1
ATOM 3345 C C . ASN A 1 415 ? 31.335 5.535 -33.179 1.00 98.44 415 ASN A C 1
ATOM 3347 O O . ASN A 1 415 ? 32.245 5.386 -33.998 1.00 98.44 415 ASN A O 1
ATOM 3351 N N . MET A 1 416 ? 30.075 5.200 -33.485 1.00 97.88 416 MET A N 1
ATOM 3352 C CA . MET A 1 416 ? 29.699 4.757 -34.836 1.00 97.88 416 MET A CA 1
ATOM 3353 C C . MET A 1 416 ? 29.799 5.906 -35.845 1.00 97.88 416 MET A C 1
ATOM 3355 O O . MET A 1 416 ? 30.352 5.694 -36.927 1.00 97.88 416 MET A O 1
ATOM 3359 N N . ASP A 1 417 ? 29.332 7.102 -35.480 1.00 97.56 417 ASP A N 1
ATOM 3360 C CA . ASP A 1 417 ? 29.379 8.296 -36.330 1.00 97.56 417 ASP A CA 1
ATOM 3361 C C . ASP A 1 417 ? 30.823 8.731 -36.628 1.00 97.56 417 ASP A C 1
ATOM 3363 O O . ASP A 1 417 ? 31.140 9.030 -37.781 1.00 97.56 417 ASP A O 1
ATOM 3367 N N . ILE A 1 418 ? 31.731 8.673 -35.642 1.00 98.38 418 ILE A N 1
ATOM 3368 C CA . ILE A 1 418 ? 33.166 8.949 -35.848 1.00 98.38 418 ILE A CA 1
ATOM 3369 C C . ILE A 1 418 ? 33.758 8.018 -36.918 1.00 98.38 418 ILE A C 1
ATOM 3371 O O . ILE A 1 418 ? 34.351 8.497 -37.887 1.00 98.38 418 ILE A O 1
ATOM 3375 N N . ARG A 1 419 ? 33.551 6.696 -36.805 1.00 98.44 419 ARG A N 1
ATOM 3376 C CA . ARG A 1 419 ? 34.043 5.728 -37.809 1.00 98.44 419 ARG A CA 1
ATOM 3377 C C . ARG A 1 419 ? 33.401 5.933 -39.181 1.00 98.44 419 ARG A C 1
ATOM 3379 O O . ARG A 1 419 ? 34.057 5.739 -40.200 1.00 98.44 419 ARG A O 1
ATOM 3386 N N . LEU A 1 420 ? 32.119 6.290 -39.222 1.00 98.19 420 LEU A N 1
ATOM 3387 C CA . LEU A 1 420 ? 31.398 6.533 -40.471 1.00 98.19 420 LEU A CA 1
ATOM 3388 C C . LEU A 1 420 ? 31.952 7.779 -41.182 1.00 98.19 420 LEU A C 1
ATOM 3390 O O . LEU A 1 420 ? 32.091 7.784 -42.404 1.00 98.19 420 LEU A O 1
ATOM 3394 N N . GLU A 1 421 ? 32.346 8.802 -40.424 1.00 98.12 421 GLU A N 1
ATOM 3395 C CA . GLU A 1 421 ? 33.014 9.995 -40.945 1.00 98.12 421 GLU A CA 1
ATOM 3396 C C . GLU A 1 421 ? 34.474 9.731 -41.370 1.00 98.12 421 GLU A C 1
ATOM 3398 O O . GLU A 1 421 ? 34.949 10.330 -42.335 1.00 98.12 421 GLU A O 1
ATOM 3403 N N . GLU A 1 422 ? 35.184 8.792 -40.734 1.00 98.50 422 GLU A N 1
ATOM 3404 C CA . GLU A 1 422 ? 36.465 8.276 -41.250 1.00 98.50 422 GLU A CA 1
ATOM 3405 C C . GLU A 1 422 ? 36.299 7.545 -42.592 1.00 98.50 422 GLU A C 1
ATOM 3407 O O . GLU A 1 422 ? 37.042 7.817 -43.536 1.00 98.50 422 GLU A O 1
ATOM 3412 N N . GLU A 1 423 ? 35.311 6.655 -42.716 1.00 97.75 423 GLU A N 1
ATOM 3413 C CA . GLU A 1 423 ? 35.034 5.933 -43.967 1.00 97.75 423 GLU A CA 1
ATOM 3414 C C . GLU A 1 423 ? 34.571 6.871 -45.095 1.00 97.75 423 GLU A C 1
ATOM 3416 O O . GLU A 1 423 ? 34.952 6.678 -46.253 1.00 97.75 423 GLU A O 1
ATOM 3421 N N . ARG A 1 424 ? 33.834 7.947 -44.779 1.00 98.25 424 ARG A N 1
ATOM 3422 C CA . ARG A 1 424 ? 33.533 9.028 -45.738 1.00 98.25 424 ARG A CA 1
ATOM 3423 C C . ARG A 1 424 ? 34.802 9.710 -46.251 1.00 98.25 424 ARG A C 1
ATOM 3425 O O . ARG A 1 424 ? 34.918 9.910 -47.459 1.00 98.25 424 ARG A O 1
ATOM 3432 N N . LYS A 1 425 ? 35.759 10.029 -45.372 1.00 98.56 425 LYS A N 1
ATOM 3433 C CA . LYS A 1 425 ? 37.044 10.648 -45.756 1.00 98.56 425 LYS A CA 1
ATOM 3434 C C . LYS A 1 425 ? 37.871 9.714 -46.639 1.00 98.56 425 LYS A C 1
ATOM 3436 O O . LYS A 1 425 ? 38.226 10.106 -47.748 1.00 98.56 425 LYS A O 1
ATOM 3441 N N . ARG A 1 426 ? 38.040 8.449 -46.232 1.00 98.56 426 ARG A N 1
ATOM 3442 C CA . ARG A 1 426 ? 38.695 7.395 -47.039 1.00 98.56 426 ARG A CA 1
ATOM 3443 C C . ARG A 1 426 ? 38.036 7.247 -48.418 1.00 98.56 426 ARG A C 1
ATOM 3445 O O . ARG A 1 426 ? 38.724 7.174 -49.434 1.00 98.56 426 ARG A O 1
ATOM 3452 N N . SER A 1 427 ? 36.703 7.276 -48.475 1.00 97.56 427 SER A N 1
ATOM 3453 C CA . SER A 1 427 ? 35.942 7.219 -49.733 1.00 97.56 427 SER A CA 1
ATOM 3454 C C . SER A 1 427 ? 36.173 8.445 -50.626 1.00 97.56 427 SER A C 1
ATOM 3456 O O . SER A 1 427 ? 36.306 8.298 -51.842 1.00 97.56 427 SER A O 1
ATOM 3458 N N . ALA A 1 428 ? 36.253 9.648 -50.050 1.00 98.31 428 ALA A N 1
ATOM 3459 C CA . ALA A 1 428 ? 36.538 10.882 -50.786 1.00 98.31 428 ALA A CA 1
ATOM 3460 C C . ALA A 1 428 ? 37.982 10.919 -51.324 1.00 98.31 428 ALA A C 1
ATOM 3462 O O . ALA A 1 428 ? 38.198 11.291 -52.478 1.00 98.31 428 ALA A O 1
ATOM 3463 N N . GLU A 1 429 ? 38.957 10.468 -50.532 1.00 98.25 429 GLU A N 1
ATOM 3464 C CA . GLU A 1 429 ? 40.364 10.327 -50.934 1.00 98.25 429 GLU A CA 1
ATOM 3465 C C . GLU A 1 429 ? 40.526 9.330 -52.094 1.00 98.25 429 GLU A C 1
ATOM 3467 O O . GLU A 1 429 ? 41.192 9.631 -53.088 1.00 98.25 429 GLU A O 1
ATOM 3472 N N . LEU A 1 430 ? 39.868 8.167 -52.018 1.00 98.31 430 LEU A N 1
ATOM 3473 C CA . LEU A 1 430 ? 39.845 7.183 -53.106 1.00 98.31 430 LEU A CA 1
ATOM 3474 C C . LEU A 1 430 ? 39.161 7.740 -54.363 1.00 98.31 430 LEU A C 1
ATOM 3476 O O . LEU A 1 430 ? 39.669 7.562 -55.471 1.00 98.31 430 LEU A O 1
ATOM 3480 N N . LEU A 1 431 ? 38.053 8.473 -54.214 1.00 98.19 431 LEU A N 1
ATOM 3481 C CA . LEU A 1 431 ? 37.380 9.133 -55.334 1.00 98.19 431 LEU A CA 1
ATOM 3482 C C . LEU A 1 431 ? 38.281 10.194 -55.992 1.00 98.19 431 LEU A C 1
ATOM 3484 O O . LEU A 1 431 ? 38.299 10.303 -57.220 1.00 98.19 431 LEU A O 1
ATOM 3488 N N . GLN A 1 432 ? 39.071 10.942 -55.218 1.00 98.19 432 GLN A N 1
ATOM 3489 C CA . GLN A 1 432 ? 40.063 11.879 -55.754 1.00 98.19 432 GLN A CA 1
ATOM 3490 C C . GLN A 1 432 ? 41.159 11.150 -56.551 1.00 98.19 432 GLN A C 1
ATOM 3492 O O . GLN A 1 432 ? 41.485 11.580 -57.660 1.00 98.19 432 GLN A O 1
ATOM 3497 N N . GLN A 1 433 ? 41.672 10.022 -56.047 1.00 98.19 433 GLN A N 1
ATOM 3498 C CA . GLN A 1 433 ? 42.659 9.195 -56.758 1.00 98.19 433 GLN A CA 1
ATOM 3499 C C . GLN A 1 433 ? 42.102 8.641 -58.081 1.00 98.19 433 GLN A C 1
ATOM 3501 O O . GLN A 1 433 ? 42.759 8.754 -59.117 1.00 98.19 433 GLN A O 1
ATOM 3506 N N . VAL A 1 434 ? 40.868 8.122 -58.086 1.00 98.06 434 VAL A N 1
ATOM 3507 C CA . VAL A 1 434 ? 40.189 7.651 -59.310 1.00 98.06 434 VAL A CA 1
ATOM 3508 C C . VAL A 1 434 ? 40.035 8.786 -60.329 1.00 98.06 434 VAL A C 1
ATOM 3510 O O . VAL A 1 434 ? 40.363 8.603 -61.502 1.00 98.06 434 VAL A O 1
ATOM 3513 N N . ASN A 1 435 ? 39.629 9.983 -59.892 1.00 97.69 435 ASN A N 1
ATOM 3514 C CA . ASN A 1 435 ? 39.533 11.160 -60.762 1.00 97.69 435 ASN A CA 1
ATOM 3515 C C . ASN A 1 435 ? 40.896 11.589 -61.343 1.00 97.69 435 ASN A C 1
ATOM 3517 O O . ASN A 1 435 ? 40.965 12.010 -62.500 1.00 97.69 435 ASN A O 1
ATOM 3521 N N . MET A 1 436 ? 41.987 11.480 -60.577 1.00 97.75 436 MET A N 1
ATOM 3522 C CA . MET A 1 436 ? 43.345 11.747 -61.074 1.00 97.75 436 MET A CA 1
ATOM 3523 C C . MET A 1 436 ? 43.772 10.725 -62.136 1.00 97.75 436 MET A C 1
ATOM 3525 O O . MET A 1 436 ? 44.263 11.118 -63.196 1.00 97.75 436 MET A O 1
ATOM 3529 N N . LEU A 1 437 ? 43.536 9.432 -61.895 1.00 97.81 437 LEU A N 1
ATOM 3530 C CA . LEU A 1 437 ? 43.844 8.364 -62.851 1.00 97.81 437 LEU A CA 1
ATOM 3531 C C . LEU A 1 437 ? 43.024 8.500 -64.142 1.00 97.81 437 LEU A C 1
ATOM 3533 O O . LEU A 1 437 ? 43.582 8.381 -65.231 1.00 97.81 437 LEU A O 1
ATOM 3537 N N . GLN A 1 438 ? 41.734 8.835 -64.044 1.00 97.56 438 GLN A N 1
ATOM 3538 C CA . GLN A 1 438 ? 40.875 9.069 -65.209 1.00 97.56 438 GLN A CA 1
ATOM 3539 C C . GLN A 1 438 ? 41.359 10.261 -66.053 1.00 97.56 438 GLN A C 1
ATOM 3541 O O . GLN A 1 438 ? 41.417 10.156 -67.278 1.00 97.56 438 GLN A O 1
ATOM 3546 N N . LYS A 1 439 ? 41.767 11.373 -65.423 1.00 98.06 439 LYS A N 1
ATOM 3547 C CA . LYS A 1 439 ? 42.366 12.523 -66.128 1.00 98.06 439 LYS A CA 1
ATOM 3548 C C . LYS A 1 439 ? 43.700 12.167 -66.792 1.00 98.06 439 LYS A C 1
ATOM 3550 O O . LYS A 1 439 ? 43.930 12.562 -67.933 1.00 98.06 439 LYS A O 1
ATOM 3555 N N . SER A 1 440 ? 44.548 11.397 -66.109 1.00 97.19 440 SER A N 1
ATOM 3556 C CA . SER A 1 440 ? 45.824 10.915 -66.656 1.00 97.19 440 SER A CA 1
ATOM 3557 C C . SER A 1 440 ? 45.612 10.035 -67.894 1.00 97.19 440 SER A C 1
ATOM 3559 O O . SER A 1 440 ? 46.230 10.270 -68.930 1.00 97.19 440 SER A O 1
ATOM 3561 N N . LEU A 1 441 ? 44.661 9.095 -67.837 1.00 97.88 441 LEU A N 1
ATOM 3562 C CA . LEU A 1 441 ? 44.312 8.210 -68.952 1.00 97.88 441 LEU A CA 1
ATOM 3563 C C . LEU A 1 441 ? 43.760 8.975 -70.170 1.00 97.88 441 LEU A C 1
ATOM 3565 O O . LEU A 1 441 ? 44.094 8.643 -71.306 1.00 97.88 441 LEU A O 1
ATOM 3569 N N . LEU A 1 442 ? 42.948 10.017 -69.949 1.00 97.38 442 LEU A N 1
ATOM 3570 C CA . LEU A 1 442 ? 42.467 10.894 -71.025 1.00 97.38 442 LEU A CA 1
ATOM 3571 C C . LEU A 1 442 ? 43.622 11.662 -71.688 1.00 97.38 442 LEU A C 1
ATOM 3573 O O . LEU A 1 442 ? 43.722 11.662 -72.914 1.00 97.38 442 LEU A O 1
ATOM 3577 N N . SER A 1 443 ? 44.531 12.233 -70.891 1.00 97.69 443 SER A N 1
ATOM 3578 C CA . SER A 1 443 ? 45.737 12.913 -71.388 1.00 97.69 443 SER A CA 1
ATOM 3579 C C . SER A 1 443 ? 46.652 11.962 -72.175 1.00 97.69 443 SER A C 1
ATOM 3581 O O . SER A 1 443 ? 47.083 12.278 -73.281 1.00 97.69 443 SER A O 1
ATOM 3583 N N . GLN A 1 444 ? 46.870 10.741 -71.673 1.00 97.81 444 GLN A N 1
ATOM 3584 C CA . GLN A 1 444 ? 47.645 9.709 -72.370 1.00 97.81 444 GLN A CA 1
ATOM 3585 C C . GLN A 1 444 ? 47.012 9.318 -73.717 1.00 97.81 444 GLN A C 1
ATOM 3587 O O . GLN A 1 444 ? 47.727 9.096 -74.692 1.00 97.81 444 GLN A O 1
ATOM 3592 N N . ASN A 1 445 ? 45.680 9.263 -73.794 1.00 97.50 445 ASN A N 1
ATOM 3593 C CA . ASN A 1 445 ? 44.948 8.989 -75.030 1.00 97.50 445 ASN A CA 1
ATOM 3594 C C . ASN A 1 445 ? 45.045 10.154 -76.041 1.00 97.50 445 ASN A C 1
ATOM 3596 O O . ASN A 1 445 ? 45.120 9.917 -77.247 1.00 97.50 445 ASN A O 1
ATOM 3600 N N . GLU A 1 446 ? 45.074 11.406 -75.575 1.00 97.50 446 GLU A N 1
ATOM 3601 C CA . GLU A 1 446 ? 45.365 12.574 -76.420 1.00 97.50 446 GLU A CA 1
ATOM 3602 C C . GLU A 1 446 ? 46.798 12.549 -76.953 1.00 97.50 446 GLU A C 1
ATOM 3604 O O . GLU A 1 446 ? 47.008 12.768 -78.147 1.00 97.50 446 GLU A O 1
ATOM 3609 N N . GLU A 1 447 ? 47.770 12.208 -76.109 1.00 97.38 447 GLU A N 1
ATOM 3610 C CA . GLU A 1 447 ? 49.175 12.101 -76.503 1.00 97.38 447 GLU A CA 1
ATOM 3611 C C . GLU A 1 447 ? 49.394 10.966 -77.517 1.00 97.38 447 GLU A C 1
ATOM 3613 O O . GLU A 1 447 ? 50.027 11.173 -78.550 1.00 97.38 447 GLU A O 1
ATOM 3618 N N . GLN A 1 448 ? 48.771 9.801 -77.312 1.00 97.31 448 GLN A N 1
ATOM 3619 C CA . GLN A 1 448 ? 48.762 8.705 -78.291 1.00 97.31 448 GLN A CA 1
ATOM 3620 C C . GLN A 1 448 ? 48.151 9.125 -79.637 1.00 97.31 448 GLN A C 1
ATOM 3622 O O . GLN A 1 448 ? 48.676 8.757 -80.688 1.00 97.31 448 GLN A O 1
ATOM 3627 N N . ARG A 1 449 ? 47.082 9.936 -79.634 1.00 98.00 449 ARG A N 1
ATOM 3628 C CA . ARG A 1 449 ? 46.497 10.495 -80.867 1.00 98.00 449 ARG A CA 1
ATOM 3629 C C . ARG A 1 449 ? 47.432 11.486 -81.569 1.00 98.00 449 ARG A C 1
ATOM 3631 O O . ARG A 1 449 ? 47.480 11.479 -82.797 1.00 98.00 449 ARG A O 1
ATOM 3638 N N . ARG A 1 450 ? 48.194 12.298 -80.825 1.00 98.19 450 ARG A N 1
ATOM 3639 C CA . ARG A 1 450 ? 49.231 13.187 -81.391 1.00 98.19 450 ARG A CA 1
ATOM 3640 C C . ARG A 1 450 ? 50.377 12.389 -82.009 1.00 98.19 450 ARG A C 1
ATOM 3642 O O . ARG A 1 450 ? 50.755 12.671 -83.142 1.00 98.19 450 ARG A O 1
ATOM 3649 N N . ILE A 1 451 ? 50.881 11.374 -81.304 1.00 97.50 451 ILE A N 1
ATOM 3650 C CA . ILE A 1 451 ? 51.952 10.491 -81.788 1.00 97.50 451 ILE A CA 1
ATOM 3651 C C . ILE A 1 451 ? 51.520 9.804 -83.089 1.00 97.50 451 ILE A C 1
ATOM 3653 O O . ILE A 1 451 ? 52.211 9.944 -84.091 1.00 97.50 451 ILE A O 1
ATOM 3657 N N . ALA A 1 452 ? 50.338 9.181 -83.125 1.00 97.31 452 ALA A N 1
ATOM 3658 C CA . ALA A 1 452 ? 49.830 8.521 -84.331 1.00 97.31 452 ALA A CA 1
ATOM 3659 C C . ALA A 1 452 ? 49.658 9.482 -85.530 1.00 97.31 452 ALA A C 1
ATOM 3661 O O . ALA A 1 452 ? 49.886 9.092 -86.675 1.00 97.31 452 ALA A O 1
ATOM 3662 N N . ALA A 1 453 ? 49.285 10.745 -85.289 1.00 97.62 453 ALA A N 1
ATOM 3663 C CA . ALA A 1 453 ? 49.205 11.762 -86.341 1.00 97.62 453 ALA A CA 1
ATOM 3664 C C . ALA A 1 453 ? 50.596 12.177 -86.864 1.00 97.62 453 ALA A C 1
ATOM 3666 O O . ALA A 1 453 ? 50.782 12.315 -88.074 1.00 97.62 453 ALA A O 1
ATOM 3667 N N . LEU A 1 454 ? 51.587 12.322 -85.977 1.00 97.50 454 LEU A N 1
ATOM 3668 C CA . LEU A 1 454 ? 52.977 12.602 -86.355 1.00 97.50 454 LEU A CA 1
ATOM 3669 C C . LEU A 1 454 ? 53.616 11.417 -87.096 1.00 97.50 454 LEU A C 1
ATOM 3671 O O . LEU A 1 454 ? 54.303 11.625 -88.093 1.00 97.50 454 LEU A O 1
ATOM 3675 N N . GLU A 1 455 ? 53.345 10.179 -86.681 1.00 96.69 455 GLU A N 1
ATOM 3676 C CA . GLU A 1 455 ? 53.776 8.965 -87.386 1.00 96.69 455 GLU A CA 1
ATOM 3677 C C . GLU A 1 455 ? 53.210 8.911 -88.813 1.00 96.69 455 GLU A C 1
ATOM 3679 O O . GLU A 1 455 ? 53.954 8.643 -89.757 1.00 96.69 455 GLU A O 1
ATOM 3684 N N . GLN A 1 456 ? 51.925 9.237 -89.000 1.00 97.50 456 GLN A N 1
ATOM 3685 C CA . GLN A 1 456 ? 51.317 9.357 -90.332 1.00 97.50 456 GLN A CA 1
ATOM 3686 C C . GLN A 1 456 ? 51.966 10.476 -91.162 1.00 97.50 456 GLN A C 1
ATOM 3688 O O . GLN A 1 456 ? 52.266 10.267 -92.337 1.00 97.50 456 GLN A O 1
ATOM 3693 N N . GLN A 1 457 ? 52.242 11.640 -90.565 1.00 97.44 457 GLN A N 1
ATOM 3694 C CA . GLN A 1 457 ? 52.916 12.749 -91.250 1.00 97.44 457 GLN A CA 1
ATOM 3695 C C . GLN A 1 457 ? 54.347 12.381 -91.683 1.00 97.44 457 GLN A C 1
ATOM 3697 O O . GLN A 1 457 ? 54.756 12.710 -92.797 1.00 97.44 457 GLN A O 1
ATOM 3702 N N . ILE A 1 458 ? 55.093 11.658 -90.841 1.00 96.56 458 ILE A N 1
ATOM 3703 C CA . ILE A 1 458 ? 56.435 11.146 -91.157 1.00 96.56 458 ILE A CA 1
ATOM 3704 C C . ILE A 1 458 ? 56.366 10.114 -92.292 1.00 96.56 458 ILE A C 1
ATOM 3706 O O . ILE A 1 458 ? 57.172 10.183 -93.218 1.00 96.56 458 ILE A O 1
ATOM 3710 N N . GLN A 1 459 ? 55.392 9.198 -92.272 1.00 97.44 459 GLN A N 1
ATOM 3711 C CA . GLN A 1 459 ? 55.200 8.204 -93.337 1.00 97.44 459 GLN A CA 1
ATOM 3712 C C . GLN A 1 459 ? 54.839 8.844 -94.686 1.00 97.44 459 GLN A C 1
ATOM 3714 O O . GLN A 1 459 ? 55.357 8.413 -95.718 1.00 97.44 459 GLN A O 1
ATOM 3719 N N . LEU A 1 460 ? 53.995 9.882 -94.691 1.00 96.19 460 LEU A N 1
ATOM 3720 C CA . LEU A 1 460 ? 53.676 10.652 -95.899 1.00 96.19 460 LEU A CA 1
ATOM 3721 C C . LEU A 1 460 ? 54.917 11.382 -96.431 1.00 96.19 460 LEU A C 1
ATOM 3723 O O . LEU A 1 460 ? 55.292 11.173 -97.580 1.00 96.19 460 LEU A O 1
ATOM 3727 N N . SER A 1 461 ? 55.623 12.126 -95.574 1.00 95.81 461 SER A N 1
ATOM 3728 C CA . SER A 1 461 ? 56.860 12.836 -95.936 1.00 95.81 461 SER A CA 1
ATOM 3729 C C . SER A 1 461 ? 57.941 11.899 -96.501 1.00 95.81 461 SER A C 1
ATOM 3731 O O . SER A 1 461 ? 58.544 12.183 -97.535 1.00 95.81 461 SER A O 1
ATOM 3733 N N . ALA A 1 462 ? 58.140 10.726 -95.887 1.00 96.50 462 ALA A N 1
ATOM 3734 C CA . ALA A 1 462 ? 59.083 9.718 -96.374 1.00 96.50 462 ALA A CA 1
ATOM 3735 C C . ALA A 1 462 ? 58.675 9.130 -97.739 1.00 96.50 462 ALA A C 1
ATOM 3737 O O . ALA A 1 462 ? 59.536 8.863 -98.580 1.00 96.50 462 ALA A O 1
ATOM 3738 N N . LYS A 1 463 ? 57.370 8.951 -97.983 1.00 96.62 463 LYS A N 1
ATOM 3739 C CA . LYS A 1 463 ? 56.842 8.508 -99.280 1.00 96.62 463 LYS A CA 1
ATOM 3740 C C . LYS A 1 463 ? 57.040 9.577 -100.356 1.00 96.62 463 LYS A C 1
ATOM 3742 O O . LYS A 1 463 ? 57.472 9.246 -101.457 1.00 96.62 463 LYS A O 1
ATOM 3747 N N . ASP A 1 464 ? 56.760 10.837 -100.042 1.00 95.94 464 ASP A N 1
ATOM 3748 C CA . ASP A 1 464 ? 56.905 11.948 -100.983 1.00 95.94 464 ASP A CA 1
ATOM 3749 C C . ASP A 1 464 ? 58.380 12.213 -101.326 1.00 95.94 464 ASP A C 1
ATOM 3751 O O . ASP A 1 464 ? 58.705 12.443 -102.489 1.00 95.94 464 ASP A O 1
ATOM 3755 N N . PHE A 1 465 ? 59.296 12.029 -100.370 1.00 96.06 465 PHE A N 1
ATOM 3756 C CA . PHE A 1 465 ? 60.740 12.036 -100.627 1.00 96.06 465 PHE A CA 1
ATOM 3757 C C . PHE A 1 465 ? 61.194 10.906 -101.573 1.00 96.06 465 PHE A C 1
ATOM 3759 O O . PHE A 1 465 ? 62.012 11.137 -102.467 1.00 96.06 465 PHE A O 1
ATOM 3766 N N . GLU A 1 466 ? 60.664 9.686 -101.427 1.00 96.44 466 GLU A N 1
ATOM 3767 C CA . GLU A 1 466 ? 60.952 8.594 -102.370 1.00 96.44 466 GLU A CA 1
ATOM 3768 C C . GLU A 1 466 ? 60.335 8.846 -103.760 1.00 96.44 466 GLU A C 1
ATOM 3770 O O . GLU A 1 466 ? 60.978 8.536 -104.766 1.00 96.44 466 GLU A O 1
ATOM 3775 N N . ASN A 1 467 ? 59.163 9.491 -103.846 1.00 96.12 467 ASN A N 1
ATOM 3776 C CA . ASN A 1 467 ? 58.596 9.954 -105.120 1.00 96.12 467 ASN A CA 1
ATOM 3777 C C . ASN A 1 467 ? 59.527 10.987 -105.792 1.00 96.12 467 ASN A C 1
ATOM 3779 O O . ASN A 1 467 ? 59.970 10.769 -106.921 1.00 96.12 467 ASN A O 1
ATOM 3783 N N . GLU A 1 468 ? 59.924 12.050 -105.078 1.00 95.81 468 GLU A N 1
ATOM 3784 C CA . GLU A 1 468 ? 60.875 13.060 -105.575 1.00 95.81 468 GLU A CA 1
ATOM 3785 C C . GLU A 1 468 ? 62.205 12.447 -106.033 1.00 95.81 468 GLU A C 1
ATOM 3787 O O . GLU A 1 468 ? 62.834 12.919 -106.982 1.00 95.81 468 GLU A O 1
ATOM 3792 N N . LYS A 1 469 ? 62.677 11.409 -105.344 1.00 96.75 469 LYS A N 1
ATOM 3793 C CA . LYS A 1 469 ? 63.906 10.681 -105.671 1.00 96.75 469 LYS A CA 1
ATOM 3794 C C . LYS A 1 469 ? 63.760 9.882 -106.971 1.00 96.75 469 LYS A C 1
ATOM 3796 O O . LYS A 1 469 ? 64.695 9.892 -107.775 1.00 96.75 469 LYS A O 1
ATOM 3801 N N . ILE A 1 470 ? 62.606 9.258 -107.217 1.00 95.81 470 ILE A N 1
ATOM 3802 C CA . ILE A 1 470 ? 62.276 8.588 -108.489 1.00 95.81 470 ILE A CA 1
ATOM 3803 C C . ILE A 1 470 ? 62.164 9.615 -109.627 1.00 95.81 470 ILE A C 1
ATOM 3805 O O . ILE A 1 470 ? 62.748 9.411 -110.698 1.00 95.81 470 ILE A O 1
ATOM 3809 N N . ASP A 1 471 ? 61.505 10.751 -109.396 1.00 95.25 471 ASP A N 1
ATOM 3810 C CA . ASP A 1 471 ? 61.406 11.838 -110.379 1.00 95.25 471 ASP A CA 1
ATOM 3811 C C . ASP A 1 471 ? 62.784 12.432 -110.696 1.00 95.25 471 ASP A C 1
ATOM 3813 O O . ASP A 1 471 ? 63.149 12.600 -111.861 1.00 95.25 471 ASP A O 1
ATOM 3817 N N . ARG A 1 472 ? 63.621 12.657 -109.678 1.00 95.81 472 ARG A N 1
ATOM 3818 C CA . ARG A 1 472 ? 65.004 13.137 -109.824 1.00 95.81 472 ARG A CA 1
ATOM 3819 C C . ARG A 1 472 ? 65.871 12.161 -110.618 1.00 95.81 472 ARG A C 1
ATOM 3821 O O . ARG A 1 472 ? 66.614 12.603 -111.494 1.00 95.81 472 ARG A O 1
ATOM 3828 N N . GLN A 1 473 ? 65.759 10.854 -110.371 1.00 95.88 473 GLN A N 1
ATOM 3829 C CA . GLN A 1 473 ? 66.432 9.823 -111.175 1.00 95.88 473 GLN A CA 1
ATOM 3830 C C . GLN A 1 473 ? 65.919 9.808 -112.623 1.00 95.88 473 GLN A C 1
ATOM 3832 O O . GLN A 1 473 ? 66.713 9.720 -113.563 1.00 95.88 473 GLN A O 1
ATOM 3837 N N . THR A 1 474 ? 64.610 9.971 -112.820 1.00 95.75 474 THR A N 1
ATOM 3838 C CA . THR A 1 474 ? 63.979 10.050 -114.146 1.00 95.75 474 THR A CA 1
ATOM 3839 C C . THR A 1 474 ? 64.481 11.268 -114.926 1.00 95.75 474 THR A C 1
ATOM 3841 O O . THR A 1 474 ? 64.909 11.130 -116.074 1.00 95.75 474 THR A O 1
ATOM 3844 N N . MET A 1 475 ? 64.537 12.444 -114.297 1.00 95.56 475 MET A N 1
ATOM 3845 C CA . MET A 1 475 ? 65.071 13.670 -114.899 1.00 95.56 475 MET A CA 1
ATOM 3846 C C . MET A 1 475 ? 66.580 13.578 -115.160 1.00 95.56 475 MET A C 1
ATOM 3848 O O . MET A 1 475 ? 67.043 13.991 -116.223 1.00 95.56 475 MET A O 1
ATOM 3852 N N . GLN A 1 476 ? 67.357 12.953 -114.268 1.00 94.88 476 GLN A N 1
ATOM 3853 C CA . GLN A 1 476 ? 68.773 12.653 -114.519 1.00 94.88 476 GLN A CA 1
ATOM 3854 C C . GLN A 1 476 ? 68.961 11.710 -115.717 1.00 94.88 476 GLN A C 1
ATOM 3856 O O . GLN A 1 476 ? 69.882 11.921 -116.511 1.00 94.88 476 GLN A O 1
ATOM 3861 N N . HIS A 1 477 ? 68.098 10.706 -115.893 1.00 95.19 477 HIS A N 1
ATOM 3862 C CA . HIS A 1 477 ? 68.133 9.816 -117.056 1.00 95.19 477 HIS A CA 1
ATOM 3863 C C . HIS A 1 477 ? 67.769 10.560 -118.353 1.00 95.19 477 HIS A C 1
ATOM 3865 O O . HIS A 1 477 ? 68.461 10.411 -119.363 1.00 95.19 477 HIS A O 1
ATOM 3871 N N . GLN A 1 478 ? 66.734 11.407 -118.328 1.00 95.19 478 GLN A N 1
ATOM 3872 C CA . GLN A 1 478 ? 66.375 12.268 -119.461 1.00 95.19 478 GLN A CA 1
ATOM 3873 C C . GLN A 1 478 ? 67.526 13.218 -119.832 1.00 95.19 478 GLN A C 1
ATOM 3875 O O . GLN A 1 478 ? 67.893 13.298 -121.005 1.00 95.19 478 GLN A O 1
ATOM 3880 N N . LEU A 1 479 ? 68.171 13.851 -118.847 1.00 94.31 479 LEU A N 1
ATOM 3881 C CA . LEU A 1 479 ? 69.344 14.702 -119.057 1.00 94.31 479 LEU A CA 1
ATOM 3882 C C . LEU A 1 479 ? 70.517 13.922 -119.672 1.00 94.31 479 LEU A C 1
ATOM 3884 O O . LEU A 1 479 ? 71.116 14.385 -120.640 1.00 94.31 479 LEU A O 1
ATOM 3888 N N . HIS A 1 480 ? 70.814 12.711 -119.189 1.00 93.81 480 HIS A N 1
ATOM 3889 C CA . HIS A 1 480 ? 71.843 11.850 -119.790 1.00 93.81 480 HIS A CA 1
ATOM 3890 C C . HIS A 1 480 ? 71.514 11.459 -121.237 1.00 93.81 480 HIS A C 1
ATOM 3892 O O . HIS A 1 480 ? 72.419 11.403 -122.073 1.00 93.81 480 HIS A O 1
ATOM 3898 N N . LYS A 1 481 ? 70.235 11.226 -121.555 1.00 95.19 481 LYS A N 1
ATOM 3899 C CA . LYS A 1 481 ? 69.765 10.970 -122.923 1.00 95.19 481 LYS A CA 1
ATOM 3900 C C . LYS A 1 481 ? 69.993 12.197 -123.812 1.00 95.19 481 LYS A C 1
ATOM 3902 O O . LYS A 1 481 ? 70.631 12.065 -124.853 1.00 95.19 481 LYS A O 1
ATOM 3907 N N . VAL A 1 482 ? 69.594 13.393 -123.371 1.00 93.62 482 VAL A N 1
ATOM 3908 C CA . VAL A 1 482 ? 69.850 14.659 -124.089 1.00 93.62 482 VAL A CA 1
ATOM 3909 C C . VAL A 1 482 ? 71.354 14.899 -124.281 1.00 93.62 482 VAL A C 1
ATOM 3911 O O . VAL A 1 482 ? 71.791 15.141 -125.401 1.00 93.62 482 VAL A O 1
ATOM 3914 N N . LEU A 1 483 ? 72.181 14.721 -123.246 1.00 93.19 483 LEU A N 1
ATOM 3915 C CA . LEU A 1 483 ? 73.648 14.843 -123.321 1.00 93.19 483 LEU A CA 1
ATOM 3916 C C . LEU A 1 483 ? 74.329 13.770 -124.194 1.00 93.19 483 LEU A C 1
ATOM 3918 O O . LEU A 1 483 ? 75.501 13.925 -124.557 1.00 93.19 483 LEU A O 1
ATOM 3922 N N . LYS A 1 484 ? 73.639 12.667 -124.513 1.00 94.12 484 LYS A N 1
ATOM 3923 C CA . LYS A 1 484 ? 74.100 11.633 -125.452 1.00 94.12 484 LYS A CA 1
ATOM 3924 C C . LYS A 1 484 ? 73.724 11.983 -126.891 1.00 94.12 484 LYS A C 1
ATOM 3926 O O . LYS A 1 484 ? 74.567 11.844 -127.775 1.00 94.12 484 LYS A O 1
ATOM 3931 N N . GLU A 1 485 ? 72.517 12.495 -127.123 1.00 91.94 485 GLU A N 1
ATOM 3932 C CA . GLU A 1 485 ? 72.107 12.990 -128.443 1.00 91.94 485 GLU A CA 1
ATOM 3933 C C . GLU A 1 485 ? 72.854 14.279 -128.832 1.00 91.94 485 GLU A C 1
ATOM 3935 O O . GLU A 1 485 ? 73.313 14.383 -129.965 1.00 91.94 485 GLU A O 1
ATOM 3940 N N . LEU A 1 486 ? 73.122 15.193 -127.891 1.00 90.38 486 LEU A N 1
ATOM 3941 C CA . LEU A 1 486 ? 74.004 16.350 -128.111 1.00 90.38 486 LEU A CA 1
ATOM 3942 C C . LEU A 1 486 ? 75.440 15.931 -128.460 1.00 90.38 486 LEU A C 1
ATOM 3944 O O . LEU A 1 486 ? 76.066 16.552 -129.316 1.00 90.38 486 LEU A O 1
ATOM 3948 N N . ARG A 1 487 ? 75.961 14.853 -127.853 1.00 90.50 487 ARG A N 1
ATOM 3949 C CA . ARG A 1 487 ? 77.268 14.288 -128.237 1.00 90.50 487 ARG A CA 1
ATOM 3950 C C . ARG A 1 487 ? 77.244 13.726 -129.652 1.00 90.50 487 ARG A C 1
ATOM 3952 O O . ARG A 1 487 ? 78.084 14.119 -130.445 1.00 90.50 487 ARG A O 1
ATOM 3959 N N . LYS A 1 488 ? 76.240 12.914 -130.004 1.00 88.75 488 LYS A N 1
ATOM 3960 C CA . LYS A 1 488 ? 76.047 12.431 -131.383 1.00 88.75 488 LYS A CA 1
ATOM 3961 C C . LYS A 1 488 ? 75.940 13.579 -132.389 1.00 88.75 488 LYS A C 1
ATOM 3963 O O . LYS A 1 488 ? 76.534 13.482 -133.455 1.00 88.75 488 LYS A O 1
ATOM 3968 N N . ALA A 1 489 ? 75.218 14.651 -132.060 1.00 85.75 489 ALA A N 1
ATOM 3969 C CA . ALA A 1 489 ? 75.118 15.839 -132.905 1.00 85.75 489 ALA A CA 1
ATOM 3970 C C . ALA A 1 489 ? 76.485 16.529 -133.058 1.00 85.75 489 ALA A C 1
ATOM 3972 O O . ALA A 1 489 ? 76.878 16.860 -134.174 1.00 85.75 489 ALA A O 1
ATOM 3973 N N . ARG A 1 490 ? 77.267 16.656 -131.976 1.00 84.88 490 ARG A N 1
ATOM 3974 C CA . ARG A 1 490 ? 78.647 17.166 -132.039 1.00 84.88 490 ARG A CA 1
ATOM 3975 C C . ARG A 1 490 ? 79.578 16.253 -132.842 1.00 84.88 490 ARG A C 1
ATOM 3977 O O . ARG A 1 490 ? 80.413 16.756 -133.579 1.00 84.88 490 ARG A O 1
ATOM 3984 N N . ASP A 1 491 ? 79.415 14.937 -132.752 1.00 84.44 491 ASP A N 1
ATOM 3985 C CA . ASP A 1 491 ? 80.192 13.958 -133.522 1.00 84.44 491 ASP A CA 1
ATOM 3986 C C . ASP A 1 491 ? 79.775 13.935 -135.005 1.00 84.44 491 ASP A C 1
ATOM 3988 O O . ASP A 1 491 ? 80.587 13.625 -135.874 1.00 84.44 491 ASP A O 1
ATOM 3992 N N . GLN A 1 492 ? 78.521 14.275 -135.320 1.00 83.12 492 GLN A N 1
ATOM 3993 C CA . GLN A 1 492 ? 78.046 14.511 -136.689 1.00 83.12 492 GLN A CA 1
ATOM 3994 C C . GLN A 1 492 ? 78.620 15.817 -137.252 1.00 83.12 492 GLN A C 1
ATOM 3996 O O . GLN A 1 492 ? 79.116 15.808 -138.375 1.00 83.12 492 GLN A O 1
ATOM 4001 N N . ILE A 1 493 ? 78.640 16.899 -136.463 1.00 77.31 493 ILE A N 1
ATOM 4002 C CA . ILE A 1 493 ? 79.322 18.158 -136.809 1.00 77.31 493 ILE A CA 1
ATOM 4003 C C . ILE A 1 493 ? 80.813 17.893 -137.058 1.00 77.31 493 ILE A C 1
ATOM 4005 O O . ILE A 1 493 ? 81.289 18.169 -138.152 1.00 77.31 493 ILE A O 1
ATOM 4009 N N . ALA A 1 494 ? 81.513 17.228 -136.135 1.00 73.38 494 ALA A N 1
ATOM 4010 C CA . ALA A 1 494 ? 82.929 16.889 -136.287 1.00 73.38 494 ALA A CA 1
ATOM 4011 C C . ALA A 1 494 ? 83.211 15.994 -137.510 1.00 73.38 494 ALA A C 1
ATOM 4013 O O . ALA A 1 494 ? 84.263 16.108 -138.136 1.00 73.38 494 ALA A O 1
ATOM 4014 N N . LYS A 1 495 ? 82.268 15.124 -137.904 1.00 70.25 495 LYS A N 1
ATOM 4015 C CA . LYS A 1 495 ? 82.368 14.348 -139.152 1.00 70.25 495 LYS A CA 1
ATOM 4016 C C . LYS A 1 495 ? 82.193 15.222 -140.395 1.00 70.25 495 LYS A C 1
ATOM 4018 O O . LYS A 1 495 ? 82.966 15.064 -141.338 1.00 70.25 495 LYS A O 1
ATOM 4023 N N . LEU A 1 496 ? 81.246 16.161 -140.384 1.00 63.84 496 LEU A N 1
ATOM 4024 C CA . LEU A 1 496 ? 81.060 17.151 -141.453 1.00 63.84 496 LEU A CA 1
ATOM 4025 C C . LEU A 1 496 ? 82.263 18.107 -141.570 1.00 63.84 496 LEU A C 1
ATOM 4027 O O . LEU A 1 496 ? 82.658 18.448 -142.683 1.00 63.84 496 LEU A O 1
ATOM 4031 N N . GLU A 1 497 ? 82.890 18.471 -140.450 1.00 57.50 497 GLU A N 1
ATOM 4032 C CA . GLU A 1 497 ? 84.143 19.236 -140.401 1.00 57.50 497 GLU A CA 1
ATOM 4033 C C . GLU A 1 497 ? 85.328 18.407 -140.924 1.00 57.50 497 GLU A C 1
ATOM 4035 O O . GLU A 1 497 ? 86.097 18.886 -141.754 1.00 57.50 497 GLU A O 1
ATOM 4040 N N . SER A 1 498 ? 85.452 17.133 -140.531 1.00 51.25 498 SER A N 1
ATOM 4041 C CA . SER A 1 498 ? 86.527 16.245 -141.012 1.00 51.25 498 SER A CA 1
ATOM 4042 C C . SER A 1 498 ? 86.464 15.948 -142.518 1.00 51.25 498 SER A C 1
ATOM 4044 O O . SER A 1 498 ? 87.476 15.590 -143.116 1.00 51.25 498 SER A O 1
ATOM 4046 N N . ALA A 1 499 ? 85.301 16.148 -143.149 1.00 46.66 499 ALA A N 1
ATOM 4047 C CA . ALA A 1 499 ? 85.111 16.010 -144.591 1.00 46.66 499 ALA A CA 1
ATOM 4048 C C . ALA A 1 499 ? 85.647 17.209 -145.410 1.00 46.66 499 ALA A C 1
ATOM 4050 O O . ALA A 1 499 ? 85.544 17.195 -146.639 1.00 46.66 499 ALA A O 1
ATOM 4051 N N . LYS A 1 500 ? 86.220 18.243 -144.768 1.00 39.12 500 LYS A N 1
ATOM 4052 C CA . LYS A 1 500 ? 86.918 19.358 -145.433 1.00 39.12 500 LYS A CA 1
ATOM 4053 C C . LYS A 1 500 ? 88.186 19.771 -144.680 1.00 39.12 500 LYS A C 1
ATOM 4055 O O . LYS A 1 500 ? 88.142 20.155 -143.518 1.00 39.12 500 LYS A O 1
ATOM 4060 N N . GLN A 1 501 ? 89.316 19.784 -145.383 1.00 34.09 501 GLN A N 1
ATOM 4061 C CA . GLN A 1 501 ? 90.604 20.304 -144.910 1.00 34.09 501 GLN A CA 1
ATOM 4062 C C . GLN A 1 501 ? 91.389 20.892 -146.097 1.00 34.09 501 GLN A C 1
ATOM 4064 O O . GLN A 1 501 ? 91.240 20.377 -147.206 1.00 34.09 501 GLN A O 1
ATOM 4069 N N . PRO A 1 502 ? 92.301 21.861 -145.895 1.00 46.69 502 PRO A N 1
ATOM 4070 C CA . PRO A 1 502 ? 92.320 22.893 -144.855 1.00 46.69 502 PRO A CA 1
ATOM 4071 C C . PRO A 1 502 ? 92.382 24.318 -145.443 1.00 46.69 502 PRO A C 1
ATOM 4073 O O . PRO A 1 502 ? 93.001 24.554 -146.474 1.00 46.69 502 PRO A O 1
ATOM 4076 N N . ASN A 1 503 ? 91.824 25.295 -144.728 1.00 30.38 503 ASN A N 1
ATOM 4077 C CA . ASN A 1 503 ? 92.248 26.700 -144.786 1.00 30.38 503 ASN A CA 1
ATOM 4078 C C . ASN A 1 503 ? 91.734 27.426 -143.527 1.00 30.38 503 ASN A C 1
ATOM 4080 O O . ASN A 1 503 ? 90.607 27.174 -143.121 1.00 30.38 503 ASN A O 1
ATOM 4084 N N . ALA A 1 504 ? 92.384 28.415 -142.916 1.00 29.84 504 ALA A N 1
ATOM 4085 C CA . ALA A 1 504 ? 93.793 28.735 -142.664 1.00 29.84 504 ALA A CA 1
ATOM 4086 C C . ALA A 1 504 ? 93.840 30.212 -142.216 1.00 29.84 504 ALA A C 1
ATOM 4088 O O . ALA A 1 504 ? 93.931 31.104 -143.051 1.00 29.84 504 ALA A O 1
ATOM 4089 N N . ARG A 1 505 ? 93.901 30.428 -140.892 1.00 29.12 505 ARG A N 1
ATOM 4090 C CA . ARG A 1 505 ? 94.422 31.641 -140.219 1.00 29.12 505 ARG A CA 1
ATOM 4091 C C . ARG A 1 505 ? 93.623 32.959 -140.344 1.00 29.12 505 ARG A C 1
ATOM 4093 O O . ARG A 1 505 ? 92.738 33.112 -141.171 1.00 29.12 505 ARG A O 1
ATOM 4100 N N . PHE A 1 506 ? 94.038 33.890 -139.473 1.00 28.59 506 PHE A N 1
ATOM 4101 C CA . PHE A 1 506 ? 93.488 35.210 -139.128 1.00 28.59 506 PHE A CA 1
ATOM 4102 C C . PHE A 1 506 ? 92.201 35.203 -138.272 1.00 28.59 506 PHE A C 1
ATOM 4104 O O . PHE A 1 506 ? 91.215 34.587 -138.650 1.00 28.59 506 PHE A O 1
ATOM 4111 N N . SER A 1 507 ? 92.120 35.913 -137.138 1.00 31.91 507 SER A N 1
ATOM 4112 C CA . SER A 1 507 ? 93.181 36.355 -136.206 1.00 31.91 507 SER A CA 1
ATOM 4113 C C . SER A 1 507 ? 92.562 36.817 -134.874 1.00 31.91 507 SER A C 1
ATOM 4115 O O . SER A 1 507 ? 91.493 37.418 -134.869 1.00 31.91 507 SER A O 1
ATOM 4117 N N . GLU A 1 508 ? 93.262 36.600 -133.759 1.00 33.81 508 GLU A N 1
ATOM 4118 C CA . GLU A 1 508 ? 93.077 37.347 -132.497 1.00 33.81 508 GLU A CA 1
ATOM 4119 C C . GLU A 1 508 ? 93.437 38.845 -132.697 1.00 33.81 508 GLU A C 1
ATOM 4121 O O . GLU A 1 508 ? 94.242 39.122 -133.597 1.00 33.81 508 GLU A O 1
ATOM 4126 N N . PRO A 1 509 ? 92.888 39.818 -131.917 1.00 38.28 509 PRO A N 1
ATOM 4127 C CA . PRO A 1 509 ? 93.094 39.838 -130.459 1.00 38.28 509 PRO A CA 1
ATOM 4128 C C . PRO A 1 509 ? 91.996 40.415 -129.528 1.00 38.28 509 PRO A C 1
ATOM 4130 O O . PRO A 1 509 ? 91.242 41.325 -129.855 1.00 38.28 509 PRO A O 1
ATOM 4133 N N . SER A 1 510 ? 92.041 39.904 -128.292 1.00 30.83 510 SER A N 1
ATOM 4134 C CA . SER A 1 510 ? 91.819 40.554 -126.982 1.00 30.83 510 SER A CA 1
ATOM 4135 C C . SER A 1 510 ? 91.384 42.035 -126.905 1.00 30.83 510 SER A C 1
ATOM 4137 O O . SER A 1 510 ? 92.099 42.927 -127.363 1.00 30.83 510 SER A O 1
ATOM 4139 N N . SER A 1 511 ? 90.332 42.304 -126.114 1.00 31.19 511 SER A N 1
ATOM 4140 C CA . SER A 1 511 ? 90.284 43.469 -125.208 1.00 31.19 511 SER A CA 1
ATOM 4141 C C . SER A 1 511 ? 89.342 43.246 -124.008 1.00 31.19 511 SER A C 1
ATOM 4143 O O . SER A 1 511 ? 88.335 42.549 -124.108 1.00 31.19 511 SER A O 1
ATOM 4145 N N . TYR A 1 512 ? 89.693 43.831 -122.860 1.00 28.86 512 TYR A N 1
ATOM 4146 C CA . TYR A 1 512 ? 89.027 43.705 -121.553 1.00 28.86 512 TYR A CA 1
ATOM 4147 C C . TYR A 1 512 ? 87.674 44.441 -121.445 1.00 28.86 512 TYR A C 1
ATOM 4149 O O . TYR A 1 512 ? 87.562 45.574 -121.910 1.00 28.86 512 TYR A O 1
ATOM 4157 N N . ASN A 1 513 ? 86.733 43.855 -120.681 1.00 31.41 513 ASN A N 1
ATOM 4158 C CA . ASN A 1 513 ? 85.976 44.412 -119.523 1.00 31.41 513 ASN A CA 1
ATOM 4159 C C . ASN A 1 513 ? 84.597 43.716 -119.396 1.00 31.41 513 ASN A C 1
ATOM 4161 O O . ASN A 1 513 ? 83.818 43.717 -120.338 1.00 31.41 513 ASN A O 1
ATOM 4165 N N . LYS A 1 514 ? 84.299 42.963 -118.326 1.00 30.48 514 LYS A N 1
ATOM 4166 C CA . LYS A 1 514 ? 83.999 43.371 -116.928 1.00 30.48 514 LYS A CA 1
ATOM 4167 C C . LYS A 1 514 ? 82.538 43.830 -116.714 1.00 30.48 514 LYS A C 1
ATOM 4169 O O . LYS A 1 514 ? 82.274 45.002 -116.468 1.00 30.48 514 LYS A O 1
ATOM 4174 N N . LEU A 1 515 ? 81.636 42.848 -116.714 1.00 33.91 515 LEU A N 1
ATOM 4175 C CA . LEU A 1 515 ? 80.244 42.851 -116.230 1.00 33.91 515 LEU A CA 1
ATOM 4176 C C . LEU A 1 515 ? 79.962 41.410 -115.741 1.00 33.91 515 LEU A C 1
ATOM 4178 O O . LEU A 1 515 ? 80.406 40.481 -116.412 1.00 33.91 515 LEU A O 1
ATOM 4182 N N . GLU A 1 516 ? 79.321 41.106 -114.612 1.00 34.38 516 GLU A N 1
ATOM 4183 C CA . GLU A 1 516 ? 78.953 41.885 -113.417 1.00 34.38 516 GLU A CA 1
ATOM 4184 C C . GLU A 1 516 ? 79.300 41.039 -112.175 1.00 34.38 516 GLU A C 1
ATOM 4186 O O . GLU A 1 516 ? 79.245 39.810 -112.221 1.00 34.38 516 GLU A O 1
ATOM 4191 N N . PHE A 1 517 ? 79.653 41.675 -111.055 1.00 28.73 517 PHE A N 1
ATOM 4192 C CA . PHE A 1 517 ? 79.716 41.000 -109.754 1.00 28.73 517 PHE A CA 1
ATOM 4193 C C . PHE A 1 517 ? 79.205 41.964 -108.686 1.00 28.73 517 PHE A C 1
ATOM 4195 O O . PHE A 1 517 ? 79.861 42.960 -108.363 1.00 28.73 517 PHE A O 1
ATOM 4202 N N . GLU A 1 518 ? 77.986 41.726 -108.211 1.00 34.31 518 GLU A N 1
ATOM 4203 C CA . GLU A 1 518 ? 77.244 42.719 -107.443 1.00 34.31 518 GLU A CA 1
ATOM 4204 C C . GLU A 1 518 ? 77.649 42.723 -105.960 1.00 34.31 518 GLU A C 1
ATOM 4206 O O . GLU A 1 518 ? 77.296 41.836 -105.194 1.00 34.31 518 GLU A O 1
ATOM 4211 N N . ARG A 1 519 ? 78.405 43.769 -105.600 1.00 34.59 519 ARG A N 1
ATOM 4212 C CA . ARG A 1 519 ? 78.581 44.371 -104.264 1.00 34.59 519 ARG A CA 1
ATOM 4213 C C . ARG A 1 519 ? 78.830 43.416 -103.078 1.00 34.59 519 ARG A C 1
ATOM 4215 O O . ARG A 1 519 ? 77.923 42.845 -102.485 1.00 34.59 519 ARG A O 1
ATOM 4222 N N . LEU A 1 520 ? 80.087 43.403 -102.626 1.00 35.78 520 LEU A N 1
ATOM 4223 C CA . LEU A 1 520 ? 80.495 42.813 -101.349 1.00 35.78 520 LEU A CA 1
ATOM 4224 C C . LEU A 1 520 ? 79.832 43.488 -100.130 1.00 35.78 520 LEU A C 1
ATOM 4226 O O . LEU A 1 520 ? 79.732 44.711 -100.051 1.00 35.78 520 LEU A O 1
ATOM 4230 N N . THR A 1 521 ? 79.463 42.622 -99.188 1.00 32.88 521 THR A N 1
ATOM 4231 C CA . THR A 1 521 ? 79.303 42.772 -97.728 1.00 32.88 521 THR A CA 1
ATOM 4232 C C . THR A 1 521 ? 79.883 44.012 -97.031 1.00 32.88 521 THR A C 1
ATOM 4234 O O . THR A 1 521 ? 81.047 44.349 -97.245 1.00 32.88 521 THR A O 1
ATOM 4237 N N . ILE A 1 522 ? 79.133 44.521 -96.044 1.00 34.81 522 ILE A N 1
ATOM 4238 C CA . ILE A 1 522 ? 79.551 44.728 -94.635 1.00 34.81 522 ILE A CA 1
ATOM 4239 C C . ILE A 1 522 ? 78.274 44.706 -93.752 1.00 34.81 522 ILE A C 1
ATOM 4241 O O . ILE A 1 522 ? 77.177 44.897 -94.277 1.00 34.81 522 ILE A O 1
ATOM 4245 N N . ASP A 1 523 ? 78.420 44.370 -92.468 1.00 33.38 523 ASP A N 1
ATOM 4246 C CA . ASP A 1 523 ? 77.373 44.056 -91.465 1.00 33.38 523 ASP A CA 1
ATOM 4247 C C . ASP A 1 523 ? 76.361 45.213 -91.220 1.00 33.38 523 ASP A C 1
ATOM 4249 O O . ASP A 1 523 ? 76.662 46.368 -91.513 1.00 33.38 523 ASP A O 1
ATOM 4253 N N . ASP A 1 524 ? 75.135 45.042 -90.698 1.00 28.09 524 ASP A N 1
ATOM 4254 C CA . ASP A 1 524 ? 74.656 44.175 -89.603 1.00 28.09 524 ASP A CA 1
ATOM 4255 C C . ASP A 1 524 ? 73.087 44.189 -89.539 1.00 28.09 524 ASP A C 1
ATOM 4257 O O . ASP A 1 524 ? 72.441 44.990 -90.215 1.00 28.09 524 ASP A O 1
ATOM 4261 N N . HIS A 1 525 ? 72.483 43.357 -88.675 1.00 34.28 525 HIS A N 1
ATOM 4262 C CA . HIS A 1 525 ? 71.079 43.327 -88.198 1.00 34.28 525 HIS A CA 1
ATOM 4263 C C . HIS A 1 525 ? 69.968 42.880 -89.195 1.00 34.28 525 HIS A C 1
ATOM 4265 O O . HIS A 1 525 ? 69.532 43.654 -90.049 1.00 34.28 525 HIS A O 1
ATOM 4271 N N . PRO A 1 526 ? 69.385 41.665 -89.039 1.00 42.34 526 PRO A N 1
ATOM 4272 C CA . PRO A 1 526 ? 68.287 41.181 -89.889 1.00 42.34 526 PRO A CA 1
ATOM 4273 C C . PRO A 1 526 ? 66.905 41.746 -89.505 1.00 42.34 526 PRO A C 1
ATOM 4275 O O . PRO A 1 526 ? 66.394 41.484 -88.416 1.00 42.34 526 PRO A O 1
ATOM 4278 N N . GLY A 1 527 ? 66.240 42.438 -90.436 1.00 34.25 527 GLY A N 1
ATOM 4279 C CA . GLY A 1 527 ? 64.818 42.795 -90.327 1.00 34.25 527 GLY A CA 1
ATOM 4280 C C . GLY A 1 527 ? 63.896 41.690 -90.864 1.00 34.25 527 GLY A C 1
ATOM 4281 O O . GLY A 1 527 ? 64.043 41.270 -92.011 1.00 34.25 527 GLY A O 1
ATOM 4282 N N . LEU A 1 528 ? 62.926 41.231 -90.064 1.00 38.12 528 LEU A N 1
ATOM 4283 C CA . LEU A 1 528 ? 62.009 40.140 -90.430 1.00 38.12 528 LEU A CA 1
ATOM 4284 C C . LEU A 1 528 ? 60.608 40.616 -90.865 1.00 38.12 528 LEU A C 1
ATOM 4286 O O . LEU A 1 528 ? 59.878 41.238 -90.102 1.00 38.12 528 LEU A O 1
ATOM 4290 N N . THR A 1 529 ? 60.245 40.215 -92.087 1.00 31.77 529 THR A N 1
ATOM 4291 C CA . THR A 1 529 ? 58.904 39.805 -92.567 1.00 31.77 529 THR A CA 1
ATOM 4292 C C . THR A 1 529 ? 57.652 40.630 -92.209 1.00 31.77 529 THR A C 1
ATOM 4294 O O . THR A 1 529 ? 57.079 40.489 -91.135 1.00 31.77 529 THR A O 1
ATOM 4297 N N . SER A 1 530 ? 57.166 41.351 -93.227 1.00 31.19 530 SER A N 1
ATOM 4298 C CA . SER A 1 530 ? 55.801 41.401 -93.809 1.00 31.19 530 SER A CA 1
ATOM 4299 C C . SER A 1 530 ? 54.519 41.099 -92.983 1.00 31.19 530 SER A C 1
ATOM 4301 O O . SER A 1 530 ? 54.484 40.166 -92.187 1.00 31.19 530 SER A O 1
ATOM 4303 N N . PRO A 1 531 ? 53.382 41.782 -93.271 1.00 43.91 531 PRO A N 1
ATOM 4304 C CA . PRO A 1 531 ? 52.180 41.727 -92.431 1.00 43.91 531 PRO A CA 1
ATOM 4305 C C . PRO A 1 531 ? 51.019 40.869 -92.978 1.00 43.91 531 PRO A C 1
ATOM 4307 O O . PRO A 1 531 ? 50.671 40.972 -94.154 1.00 43.91 531 PRO A O 1
ATOM 4310 N N . SER A 1 532 ? 50.293 40.170 -92.089 1.00 35.50 532 SER A N 1
ATOM 4311 C CA . SER A 1 532 ? 48.810 40.174 -92.061 1.00 35.50 532 SER A CA 1
ATOM 4312 C C . SER A 1 532 ? 48.192 39.391 -90.892 1.00 35.50 532 SER A C 1
ATOM 4314 O O . SER A 1 532 ? 48.387 38.191 -90.761 1.00 35.50 532 SER A O 1
ATOM 4316 N N . LYS A 1 533 ? 47.352 40.095 -90.121 1.00 51.47 533 LYS A N 1
ATOM 4317 C CA . LYS A 1 533 ? 46.130 39.628 -89.430 1.00 51.47 533 LYS A CA 1
ATOM 4318 C C . LYS A 1 533 ? 46.069 38.155 -88.968 1.00 51.47 533 LYS A C 1
ATOM 4320 O O . LYS A 1 533 ? 45.484 37.314 -89.645 1.00 51.47 533 LYS A O 1
ATOM 4325 N N . VAL A 1 534 ? 46.452 37.922 -87.714 1.00 38.62 534 VAL A N 1
ATOM 4326 C CA . VAL A 1 534 ? 45.779 36.946 -86.835 1.00 38.62 534 VAL A CA 1
ATOM 4327 C C . VAL A 1 534 ? 45.337 37.695 -85.575 1.00 38.62 534 VAL A C 1
ATOM 4329 O O . VAL A 1 534 ? 46.078 38.533 -85.066 1.00 38.62 534 VAL A O 1
ATOM 4332 N N . THR A 1 535 ? 44.108 37.462 -85.114 1.00 46.91 535 THR A N 1
ATOM 4333 C CA . THR A 1 535 ? 43.516 38.182 -83.975 1.00 46.91 535 THR A CA 1
ATOM 4334 C C . THR A 1 535 ? 44.110 37.698 -82.651 1.00 46.91 535 THR A C 1
ATOM 4336 O O . THR A 1 535 ? 44.077 36.504 -82.358 1.00 46.91 535 THR A O 1
ATOM 4339 N N . ASN A 1 536 ? 44.614 38.618 -81.822 1.00 47.66 536 ASN A N 1
ATOM 4340 C CA . ASN A 1 536 ? 45.142 38.298 -80.493 1.00 47.66 536 ASN A CA 1
ATOM 4341 C C . ASN A 1 536 ? 44.001 38.017 -79.497 1.00 47.66 536 ASN A C 1
ATOM 4343 O O . ASN A 1 536 ? 43.506 38.928 -78.840 1.00 47.66 536 ASN A O 1
ATOM 4347 N N . LEU A 1 537 ? 43.631 36.743 -79.338 1.00 56.31 537 LEU A N 1
ATOM 4348 C CA . LEU A 1 537 ? 42.582 36.247 -78.423 1.00 56.31 537 LEU A CA 1
ATOM 4349 C C . LEU A 1 537 ? 42.901 36.392 -76.910 1.00 56.31 537 LEU A C 1
ATOM 4351 O O . LEU A 1 537 ? 42.332 35.683 -76.088 1.00 56.31 537 LEU A O 1
ATOM 4355 N N . LEU A 1 538 ? 43.820 37.287 -76.530 1.00 53.47 538 LEU A N 1
ATOM 4356 C CA . LEU A 1 538 ? 44.232 37.552 -75.140 1.00 53.47 538 LEU A CA 1
ATOM 4357 C C . LEU A 1 538 ? 43.881 38.971 -74.652 1.00 53.47 538 LEU A C 1
ATOM 4359 O O . LEU A 1 538 ? 44.165 39.301 -73.502 1.00 53.47 538 LEU A O 1
ATOM 4363 N N . ASP A 1 539 ? 43.275 39.804 -75.504 1.00 53.28 539 ASP A N 1
ATOM 4364 C CA . ASP A 1 539 ? 42.876 41.181 -75.154 1.00 53.28 539 ASP A CA 1
ATOM 4365 C C . ASP A 1 539 ? 41.392 41.295 -74.736 1.00 53.28 539 ASP A C 1
ATOM 4367 O O . ASP A 1 539 ? 40.945 42.355 -74.310 1.00 53.28 539 ASP A O 1
ATOM 4371 N N . GLU A 1 540 ? 40.632 40.191 -74.798 1.00 57.94 540 GLU A N 1
ATOM 4372 C CA . GLU A 1 540 ? 39.231 40.109 -74.338 1.00 57.94 540 GLU A CA 1
ATOM 4373 C C . GLU A 1 540 ? 39.086 39.554 -72.903 1.00 57.94 540 GLU A C 1
ATOM 4375 O O . GLU A 1 540 ? 37.992 39.574 -72.338 1.00 57.94 540 GLU A O 1
ATOM 4380 N N . SER A 1 541 ? 40.171 39.072 -72.280 1.00 67.38 541 SER A N 1
ATOM 4381 C CA . SER A 1 541 ? 40.157 38.549 -70.907 1.00 67.38 541 SER A CA 1
ATOM 4382 C C . SER A 1 541 ? 40.681 39.567 -69.889 1.00 67.38 541 SER A C 1
ATOM 4384 O O . SER A 1 541 ? 41.797 40.084 -70.006 1.00 67.38 541 SER A O 1
ATOM 4386 N N . PHE A 1 542 ? 39.897 39.800 -68.835 1.00 79.25 542 PHE A N 1
ATOM 4387 C CA . PHE A 1 542 ? 40.242 40.685 -67.722 1.00 79.25 542 PHE A CA 1
ATOM 4388 C C . PHE A 1 542 ? 40.600 39.882 -66.467 1.00 79.25 542 PHE A C 1
ATOM 4390 O O . PHE A 1 542 ? 39.987 38.857 -66.172 1.00 79.25 542 PHE A O 1
ATOM 4397 N N . LEU A 1 543 ? 41.584 40.373 -65.719 1.00 81.69 543 LEU A N 1
ATOM 4398 C CA . LEU A 1 543 ? 42.010 39.863 -64.421 1.00 81.69 543 LEU A CA 1
ATOM 4399 C C . LEU A 1 543 ? 41.669 40.909 -63.351 1.00 81.69 543 LEU A C 1
ATOM 4401 O O . LEU A 1 543 ? 42.030 42.077 -63.486 1.00 81.69 543 LEU A O 1
ATOM 4405 N N . GLU A 1 544 ? 40.968 40.504 -62.294 1.00 86.44 544 GLU A N 1
ATOM 4406 C CA . GLU A 1 544 ? 40.575 41.390 -61.190 1.00 86.44 544 GLU A CA 1
ATOM 4407 C C . GLU A 1 544 ? 41.578 41.338 -60.029 1.00 86.44 544 GLU A C 1
ATOM 4409 O O . GLU A 1 544 ? 42.063 40.271 -59.649 1.00 86.44 544 GLU A O 1
ATOM 4414 N N . CYS A 1 545 ? 41.840 42.484 -59.393 1.00 84.56 545 CYS A N 1
ATOM 4415 C CA . CYS A 1 545 ? 42.549 42.508 -58.112 1.00 84.56 545 CYS A CA 1
ATOM 4416 C C . CYS A 1 545 ? 41.677 41.886 -56.997 1.00 84.56 545 CYS A C 1
ATOM 4418 O O . CYS A 1 545 ? 40.565 42.366 -56.767 1.00 84.56 545 CYS A O 1
ATOM 4420 N N . PRO A 1 546 ? 42.157 40.890 -56.225 1.00 81.19 546 PRO A N 1
ATOM 4421 C CA . PRO A 1 546 ? 41.319 40.167 -55.262 1.00 81.19 546 PRO A CA 1
ATOM 4422 C C . PRO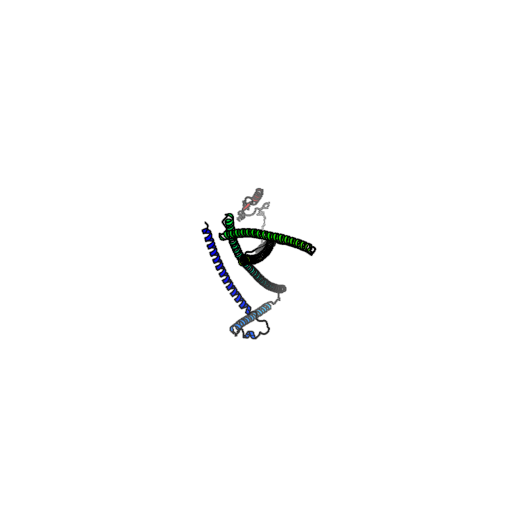 A 1 546 ? 40.823 41.005 -54.068 1.00 81.19 546 PRO A C 1
ATOM 4424 O O . PRO A 1 546 ? 39.842 40.613 -53.438 1.00 81.19 546 PRO A O 1
ATOM 4427 N N . LYS A 1 547 ? 41.458 42.147 -53.748 1.00 81.31 547 LYS A N 1
ATOM 4428 C CA . LYS A 1 547 ? 41.056 43.025 -52.625 1.00 81.31 547 LYS A CA 1
ATOM 4429 C C . LYS A 1 547 ? 40.025 44.088 -53.036 1.00 81.31 547 LYS A C 1
ATOM 4431 O O . LYS A 1 547 ? 39.109 44.359 -52.268 1.00 81.31 547 LYS A O 1
ATOM 4436 N N . CYS A 1 548 ? 40.156 44.678 -54.230 1.00 88.94 548 CYS A N 1
ATOM 4437 C CA . CYS A 1 548 ? 39.343 45.824 -54.677 1.00 88.94 548 CYS A CA 1
ATOM 4438 C C . CYS A 1 548 ? 38.489 45.573 -55.938 1.00 88.94 548 CYS A C 1
ATOM 4440 O O . CYS A 1 548 ? 37.644 46.401 -56.265 1.00 88.94 548 CYS A O 1
ATOM 4442 N N . ARG A 1 549 ? 38.699 44.451 -56.640 1.00 85.94 549 ARG A N 1
ATOM 4443 C CA . ARG A 1 549 ? 38.042 44.053 -57.904 1.00 85.94 549 ARG A CA 1
ATOM 4444 C C . ARG A 1 549 ? 38.194 45.016 -59.086 1.00 85.94 549 ARG A C 1
ATOM 4446 O O . ARG A 1 549 ? 37.430 44.943 -60.042 1.00 85.94 549 ARG A O 1
ATOM 4453 N N . THR A 1 550 ? 39.210 45.880 -59.074 1.00 86.94 550 THR A N 1
ATOM 4454 C CA . THR A 1 550 ? 39.585 46.651 -60.271 1.00 86.94 550 THR A CA 1
ATOM 4455 C C . THR A 1 550 ? 40.005 45.683 -61.391 1.00 86.94 550 THR A C 1
ATOM 4457 O O . THR A 1 550 ? 40.914 44.879 -61.152 1.00 86.94 550 THR A O 1
ATOM 4460 N N . PRO A 1 551 ? 39.379 45.726 -62.586 1.00 86.50 551 PRO A N 1
ATOM 4461 C CA . PRO A 1 551 ? 39.710 44.841 -63.698 1.00 86.50 551 PRO A CA 1
ATOM 4462 C C . PRO A 1 551 ? 40.863 45.399 -64.544 1.00 86.50 551 PRO A C 1
ATOM 4464 O O . PRO A 1 551 ? 40.882 46.578 -64.895 1.00 86.50 551 PRO A O 1
ATOM 4467 N N . TYR A 1 552 ? 41.794 44.529 -64.928 1.00 84.50 552 TYR A N 1
ATOM 4468 C CA . TYR A 1 552 ? 42.934 44.837 -65.795 1.00 84.50 552 TYR A CA 1
ATOM 4469 C C . TYR A 1 552 ? 42.964 43.880 -66.999 1.00 84.50 552 TYR A C 1
ATOM 4471 O O . TYR A 1 552 ? 42.766 42.679 -66.805 1.00 84.50 552 TYR A O 1
ATOM 4479 N N . PRO A 1 553 ? 43.243 44.346 -68.232 1.00 84.75 553 PRO A N 1
ATOM 4480 C CA . PRO A 1 553 ? 43.456 43.458 -69.376 1.00 84.75 553 PRO A CA 1
ATOM 4481 C C . PRO A 1 553 ? 44.588 42.455 -69.118 1.00 84.75 553 PRO A C 1
ATOM 4483 O O . PRO A 1 553 ? 45.614 42.808 -68.532 1.00 84.75 553 PRO A O 1
ATOM 4486 N N . THR A 1 554 ? 44.452 41.217 -69.597 1.00 78.31 554 THR A N 1
ATOM 4487 C CA . THR A 1 554 ? 45.483 40.166 -69.425 1.00 78.31 554 THR A CA 1
ATOM 4488 C C . THR A 1 554 ? 46.816 40.559 -70.083 1.00 78.31 554 THR A C 1
ATOM 4490 O O . THR A 1 554 ? 47.895 40.286 -69.544 1.00 78.31 554 THR A O 1
ATOM 4493 N N . SER A 1 555 ? 46.752 41.311 -71.186 1.00 78.56 555 SER A N 1
ATOM 4494 C CA . SER A 1 555 ? 47.889 41.970 -71.843 1.00 78.56 555 SER A CA 1
ATOM 4495 C C . SER A 1 555 ? 48.682 42.922 -70.924 1.00 78.56 555 SER A C 1
ATOM 4497 O O . SER A 1 555 ? 49.862 43.164 -71.170 1.00 78.56 555 SER A O 1
ATOM 4499 N N . ARG A 1 556 ? 48.085 43.394 -69.818 1.00 79.88 556 ARG A N 1
ATOM 4500 C CA . ARG A 1 556 ? 48.670 44.300 -68.809 1.00 79.88 556 ARG A CA 1
ATOM 4501 C C . ARG A 1 556 ? 48.834 43.668 -67.419 1.00 79.88 556 ARG A C 1
ATOM 4503 O O . ARG A 1 556 ? 48.949 44.389 -66.430 1.00 79.88 556 ARG A O 1
ATOM 4510 N N . HIS A 1 557 ? 48.913 42.339 -67.307 1.00 82.25 557 HIS A N 1
ATOM 4511 C CA . HIS A 1 557 ? 49.082 41.631 -66.020 1.00 82.25 557 HIS A CA 1
ATOM 4512 C C . HIS A 1 557 ? 50.203 42.192 -65.112 1.00 82.25 557 HIS A C 1
ATOM 4514 O O . HIS A 1 557 ? 50.115 42.101 -63.891 1.00 82.25 557 HIS A O 1
ATOM 4520 N N . ARG A 1 558 ? 51.254 42.798 -65.684 1.00 85.50 558 ARG A N 1
ATOM 4521 C CA . ARG A 1 558 ? 52.364 43.406 -64.932 1.00 85.50 558 ARG A CA 1
ATOM 4522 C C . ARG A 1 558 ? 51.973 44.701 -64.199 1.00 85.50 558 ARG A C 1
ATOM 4524 O O . ARG A 1 558 ? 52.537 44.974 -63.147 1.00 85.50 558 ARG A O 1
ATOM 4531 N N . GLU A 1 559 ? 50.998 45.452 -64.720 1.00 84.19 559 GLU A N 1
ATOM 4532 C CA . GLU A 1 559 ? 50.376 46.607 -64.046 1.00 84.19 559 GLU A CA 1
ATOM 4533 C C . GLU A 1 559 ? 49.420 46.149 -62.931 1.00 84.19 559 GLU A C 1
ATOM 4535 O O . GLU A 1 559 ? 49.332 46.789 -61.886 1.00 84.19 559 GLU A O 1
ATOM 4540 N N . LEU A 1 560 ? 48.745 45.007 -63.116 1.00 86.31 560 LEU A N 1
ATOM 4541 C CA . LEU A 1 560 ? 47.927 44.392 -62.067 1.00 86.31 560 LEU A CA 1
ATOM 4542 C C . LEU A 1 560 ? 48.787 43.898 -60.893 1.00 86.31 560 LEU A C 1
ATOM 4544 O O . LEU A 1 560 ? 48.381 44.064 -59.749 1.00 86.31 560 LEU A O 1
ATOM 4548 N N . LEU A 1 561 ? 49.965 43.318 -61.147 1.00 86.69 561 LEU A N 1
ATOM 4549 C CA . LEU A 1 561 ? 50.864 42.866 -60.076 1.00 86.69 561 LEU A CA 1
ATOM 4550 C C . LEU A 1 561 ? 51.351 44.037 -59.210 1.00 86.69 561 LEU A C 1
ATOM 4552 O O . LEU A 1 561 ? 51.185 43.987 -57.995 1.00 86.69 561 LEU A O 1
ATOM 4556 N N . THR A 1 562 ? 51.829 45.132 -59.811 1.00 86.25 562 THR A N 1
ATOM 4557 C CA . THR A 1 562 ? 52.223 46.321 -59.034 1.00 86.25 562 THR A CA 1
ATOM 4558 C C . THR A 1 562 ? 51.031 46.986 -58.339 1.00 86.25 562 THR A C 1
ATOM 4560 O O . THR A 1 562 ? 51.178 47.491 -57.227 1.00 86.25 562 THR A O 1
ATOM 4563 N N . HIS A 1 563 ? 49.831 46.947 -58.932 1.00 88.06 563 HIS A N 1
ATOM 4564 C CA . HIS A 1 563 ? 48.607 47.354 -58.239 1.00 88.06 563 HIS A CA 1
ATOM 4565 C C . HIS A 1 563 ? 48.299 46.450 -57.035 1.00 88.06 563 HIS A C 1
ATOM 4567 O O . HIS A 1 563 ? 47.919 46.960 -55.987 1.00 88.06 563 HIS A O 1
ATOM 4573 N N . ILE A 1 564 ? 48.474 45.130 -57.148 1.00 86.75 564 ILE A N 1
ATOM 4574 C CA . ILE A 1 564 ? 48.272 44.173 -56.050 1.00 86.75 564 ILE A CA 1
ATOM 4575 C C . ILE A 1 564 ? 49.266 44.422 -54.910 1.00 86.75 564 ILE A C 1
ATOM 4577 O O . ILE A 1 564 ? 48.834 44.414 -53.761 1.00 86.75 564 ILE A O 1
ATOM 4581 N N . ASP A 1 565 ? 50.535 44.719 -55.199 1.00 84.75 565 ASP A N 1
ATOM 4582 C CA . ASP A 1 565 ? 51.542 45.031 -54.171 1.00 84.75 565 ASP A CA 1
ATOM 4583 C C . ASP A 1 565 ? 51.154 46.277 -53.349 1.00 84.75 565 ASP A C 1
ATOM 4585 O O . ASP A 1 565 ? 51.174 46.246 -52.118 1.00 84.75 565 ASP A O 1
ATOM 4589 N N . TYR A 1 566 ? 50.716 47.355 -54.014 1.00 81.81 566 TYR A N 1
ATOM 4590 C CA . TYR A 1 566 ? 50.203 48.558 -53.339 1.00 81.81 566 TYR A CA 1
ATOM 4591 C C . TYR A 1 566 ? 48.826 48.366 -52.693 1.00 81.81 566 TYR A C 1
ATOM 4593 O O . TYR A 1 566 ? 48.500 49.063 -51.735 1.00 81.81 566 TYR A O 1
ATOM 4601 N N . CYS A 1 567 ? 47.993 47.471 -53.227 1.00 83.50 567 CYS A N 1
ATOM 4602 C CA . CYS A 1 567 ? 46.635 47.267 -52.737 1.00 83.50 567 CYS A CA 1
ATOM 4603 C C . CYS A 1 567 ? 46.593 46.295 -51.555 1.00 83.50 567 CYS A C 1
ATOM 4605 O O . CYS A 1 567 ? 45.747 46.478 -50.690 1.00 83.50 567 CYS A O 1
ATOM 4607 N N . LEU A 1 568 ? 47.464 45.280 -51.480 1.00 71.81 568 LEU A N 1
ATOM 4608 C CA . LEU A 1 568 ? 47.495 44.315 -50.371 1.00 71.81 568 LEU A CA 1
ATOM 4609 C C . LEU A 1 568 ? 48.106 44.872 -49.080 1.00 71.81 568 LEU A C 1
ATOM 4611 O O . LEU A 1 568 ? 47.729 44.369 -48.018 1.00 71.81 568 LEU A O 1
ATOM 4615 N N . ALA A 1 569 ? 48.931 45.920 -49.172 1.00 62.66 569 ALA A N 1
ATOM 4616 C CA . ALA A 1 569 ? 49.318 46.774 -48.043 1.00 62.66 569 ALA A CA 1
ATOM 4617 C C . ALA A 1 569 ? 48.111 47.410 -47.308 1.00 62.66 569 ALA A C 1
ATOM 4619 O O . ALA A 1 569 ? 48.327 47.872 -46.169 1.00 62.66 569 ALA A O 1
#